Protein AF-A0A370X069-F1 (afdb_monomer)

Secondary structure (DSSP, 8-state):
----------------------PPP---S-SBPPPTT--S----------SSPPPSPPPGGGGGS-SS--S-HHHHHHHHHHHHHHHHTTTTTTTT-GGG-SS--EE--TTTTSSTTPPBTTT-PEEEEEE-TTSS-TT--S-EEEEEEEEEEHHHHHHHHHHTSSTTS--GGGGSTT--SPTT-EEEEEEEEES-GGG-TT-SS--EEEEEEESSTT---EEEEEEEEEEEEEEEE-TTSTTTSEEEEEEEE-TTTTSSS-GGGEEEEEEES---TT----TT--SS-SS----TT--SEEE---TTTS-S---SGGG----TTS-TTS-HHHHHTT-EES--S-SSGGGS-GGGPPPTTSHHHHGGG----TT--SSTTSEE-TT-HHHHHHHHHHHHHHHHTS-B-TTS-BHHHHHHHHHTTT----SSPPPPPP--S-GGGGG--

Mean predicted aligned error: 6.71 Å

Structure (mmCIF, N/CA/C/O backbone):
data_AF-A0A370X069-F1
#
_entry.id   AF-A0A370X069-F1
#
loop_
_atom_site.group_PDB
_atom_site.id
_atom_site.type_symbol
_atom_site.label_atom_id
_atom_site.label_alt_id
_atom_site.label_comp_id
_atom_site.label_asym_id
_atom_site.label_entity_id
_atom_site.label_seq_id
_atom_site.pdbx_PDB_ins_code
_atom_site.Cartn_x
_atom_site.Cartn_y
_atom_site.Cartn_z
_atom_site.occupancy
_atom_site.B_iso_or_equiv
_atom_site.auth_seq_id
_atom_site.auth_comp_id
_atom_site.auth_asym_id
_atom_site.auth_atom_id
_atom_site.pdbx_PDB_model_num
ATOM 1 N N . MET A 1 1 ? 45.801 -78.059 -17.087 1.00 39.78 1 MET A N 1
ATOM 2 C CA . MET A 1 1 ? 46.153 -76.701 -17.558 1.00 39.78 1 MET A CA 1
ATOM 3 C C . MET A 1 1 ? 44.858 -75.967 -17.886 1.00 39.78 1 MET A C 1
ATOM 5 O O . MET A 1 1 ? 43.973 -76.604 -18.434 1.00 39.78 1 MET A O 1
ATOM 9 N N . LEU A 1 2 ? 44.807 -74.670 -17.563 1.00 33.53 2 LEU A N 1
ATOM 10 C CA . LEU A 1 2 ? 43.732 -73.672 -17.736 1.00 33.53 2 LEU A CA 1
ATOM 11 C C . LEU A 1 2 ? 42.670 -73.497 -16.626 1.00 33.53 2 LEU A C 1
ATOM 13 O O . LEU A 1 2 ? 41.870 -74.373 -16.323 1.00 33.53 2 LEU A O 1
ATOM 17 N N . PHE A 1 3 ? 42.693 -72.270 -16.090 1.00 36.28 3 PHE A N 1
ATOM 18 C CA . PHE A 1 3 ? 41.703 -71.565 -15.273 1.00 36.28 3 PHE A CA 1
ATOM 19 C C . PHE A 1 3 ? 40.494 -71.090 -16.107 1.00 36.28 3 PHE A C 1
ATOM 21 O O . PHE A 1 3 ? 40.685 -70.675 -17.247 1.00 36.28 3 PHE A O 1
ATOM 28 N N . ALA A 1 4 ? 39.312 -70.970 -15.486 1.00 33.16 4 ALA A N 1
ATOM 29 C CA . ALA A 1 4 ? 38.284 -69.958 -15.802 1.00 33.16 4 ALA A CA 1
ATOM 30 C C . ALA A 1 4 ? 37.318 -69.832 -14.600 1.00 33.16 4 ALA A C 1
ATOM 32 O O . ALA A 1 4 ? 36.653 -70.794 -14.240 1.00 33.16 4 ALA A O 1
ATOM 33 N N . LYS A 1 5 ? 37.463 -68.793 -13.765 1.00 34.62 5 LYS A N 1
ATOM 34 C CA . LYS A 1 5 ? 36.710 -67.516 -13.755 1.00 34.62 5 LYS A CA 1
ATOM 35 C C . LYS A 1 5 ? 35.216 -67.661 -13.427 1.00 34.62 5 LYS A C 1
ATOM 37 O O . LYS A 1 5 ? 34.416 -68.040 -14.272 1.00 34.62 5 LYS A O 1
ATOM 42 N N . GLY A 1 6 ? 34.872 -67.274 -12.196 1.00 35.91 6 GLY A N 1
ATOM 43 C CA . GLY A 1 6 ? 33.503 -67.028 -11.751 1.00 35.91 6 GLY A CA 1
ATOM 44 C C . GLY A 1 6 ? 32.956 -65.687 -12.245 1.00 35.91 6 GLY A C 1
ATOM 45 O O . GLY A 1 6 ? 33.709 -64.743 -12.487 1.00 35.91 6 GLY A O 1
ATOM 46 N N . GLY A 1 7 ? 31.632 -65.620 -12.360 1.00 32.69 7 GLY A N 1
ATOM 47 C CA . GLY A 1 7 ? 30.868 -64.400 -12.584 1.00 32.69 7 GLY A CA 1
ATOM 48 C C . GLY A 1 7 ? 29.669 -64.376 -11.640 1.00 32.69 7 GLY A C 1
ATOM 49 O O . GLY A 1 7 ? 28.828 -65.269 -11.689 1.00 32.69 7 GLY A O 1
ATOM 50 N N . MET A 1 8 ? 29.621 -63.371 -10.764 1.00 35.47 8 MET A N 1
ATOM 51 C CA . MET A 1 8 ? 28.425 -63.000 -10.007 1.00 35.47 8 MET A CA 1
ATOM 52 C C . MET A 1 8 ? 27.448 -62.295 -10.950 1.00 35.47 8 MET A C 1
ATOM 54 O O . MET A 1 8 ? 27.818 -61.310 -11.587 1.00 35.47 8 MET A O 1
ATOM 58 N N . ALA A 1 9 ? 26.201 -62.757 -11.005 1.00 37.75 9 ALA A N 1
ATOM 59 C CA . ALA A 1 9 ? 25.098 -61.997 -11.580 1.00 37.75 9 ALA A CA 1
ATOM 60 C C . ALA A 1 9 ? 24.417 -61.209 -10.451 1.00 37.75 9 ALA A C 1
ATOM 62 O O . ALA A 1 9 ? 23.775 -61.789 -9.576 1.00 37.75 9 ALA A O 1
ATOM 63 N N . GLY A 1 10 ? 24.622 -59.890 -10.443 1.00 34.44 10 GLY A N 1
ATOM 64 C CA . GLY A 1 10 ? 23.980 -58.958 -9.521 1.00 34.44 10 GLY A CA 1
ATOM 65 C C . GLY A 1 10 ? 22.540 -58.655 -9.935 1.00 34.44 10 GLY A C 1
ATOM 66 O O . GLY A 1 10 ? 22.257 -58.418 -11.108 1.00 34.44 10 GLY A O 1
ATOM 67 N N . ALA A 1 11 ? 21.635 -58.650 -8.957 1.00 37.44 11 ALA A N 1
ATOM 68 C CA . ALA A 1 11 ? 20.264 -58.189 -9.117 1.00 37.44 11 ALA A CA 1
ATOM 69 C C . ALA A 1 11 ? 20.236 -56.654 -9.205 1.00 37.44 11 ALA A C 1
ATOM 71 O O . ALA A 1 11 ? 20.698 -55.961 -8.300 1.00 37.44 11 ALA A O 1
ATOM 72 N N . VAL A 1 12 ? 19.688 -56.124 -10.298 1.00 37.22 12 VAL A N 1
ATOM 73 C CA . VAL A 1 12 ? 19.441 -54.689 -10.476 1.00 37.22 12 VAL A CA 1
ATOM 74 C C . VAL A 1 12 ? 18.137 -54.342 -9.760 1.00 37.22 12 VAL A C 1
ATOM 76 O O . VAL A 1 12 ? 17.051 -54.648 -10.248 1.00 37.22 12 VAL A O 1
ATOM 79 N N . ALA A 1 13 ? 18.239 -53.715 -8.590 1.00 37.75 13 ALA A N 1
ATOM 80 C CA . ALA A 1 13 ? 17.105 -53.073 -7.940 1.00 37.75 13 ALA A CA 1
ATOM 81 C C . ALA A 1 13 ? 16.824 -51.738 -8.646 1.00 37.75 13 ALA A C 1
ATOM 83 O O . ALA A 1 13 ? 17.620 -50.803 -8.573 1.00 37.75 13 ALA A O 1
ATOM 84 N N . ALA A 1 14 ? 15.698 -51.659 -9.354 1.00 33.44 14 ALA A N 1
ATOM 85 C CA . ALA A 1 14 ? 15.188 -50.412 -9.902 1.00 33.44 14 ALA A CA 1
ATOM 86 C C . ALA A 1 14 ? 14.758 -49.489 -8.750 1.00 33.44 14 ALA A C 1
ATOM 88 O O . ALA A 1 14 ? 13.709 -49.686 -8.136 1.00 33.44 14 ALA A O 1
ATOM 89 N N . LEU A 1 15 ? 15.583 -48.484 -8.447 1.00 33.91 15 LEU A N 1
ATOM 90 C CA . LEU A 1 15 ? 15.200 -47.369 -7.588 1.00 33.91 15 LEU A CA 1
ATOM 91 C C . LEU A 1 15 ? 14.190 -46.507 -8.358 1.00 33.91 15 LEU A C 1
ATOM 93 O O . LEU A 1 15 ? 14.557 -45.746 -9.253 1.00 33.91 15 LEU A O 1
ATOM 97 N N . VAL A 1 16 ? 12.909 -46.628 -8.018 1.00 34.09 16 VAL A N 1
ATOM 98 C CA . VAL A 1 16 ? 11.899 -45.640 -8.406 1.00 34.09 16 VAL A CA 1
ATOM 99 C C . VAL A 1 16 ? 12.198 -44.380 -7.599 1.00 34.09 16 VAL A C 1
ATOM 101 O O . VAL A 1 16 ? 11.839 -44.283 -6.427 1.00 34.09 16 VAL A O 1
ATOM 104 N N . MET A 1 17 ? 12.909 -43.426 -8.203 1.00 33.69 17 MET A N 1
ATOM 105 C CA . MET A 1 17 ? 12.989 -42.076 -7.658 1.00 33.69 17 MET A CA 1
ATOM 106 C C . MET A 1 17 ? 11.589 -41.469 -7.722 1.00 33.69 17 MET A C 1
ATOM 108 O O . MET A 1 17 ? 11.120 -41.078 -8.789 1.00 33.69 17 MET A O 1
ATOM 112 N N . MET A 1 18 ? 10.912 -41.411 -6.576 1.00 33.88 18 MET A N 1
ATOM 113 C CA . MET A 1 18 ? 9.782 -40.511 -6.405 1.00 33.88 18 MET A CA 1
ATOM 114 C C . MET A 1 18 ? 10.326 -39.090 -6.537 1.00 33.88 18 MET A C 1
ATOM 116 O O . MET A 1 18 ? 10.968 -38.567 -5.630 1.00 33.88 18 MET A O 1
ATOM 120 N N . SER A 1 19 ? 10.125 -38.494 -7.709 1.00 32.94 19 SER A N 1
ATOM 121 C CA . SER A 1 19 ? 10.303 -37.067 -7.934 1.00 32.94 19 SER A CA 1
ATOM 122 C C . SER A 1 19 ? 9.510 -36.318 -6.868 1.00 32.94 19 SER A C 1
ATOM 124 O O . SER A 1 19 ? 8.283 -36.435 -6.822 1.00 32.94 19 SER A O 1
ATOM 126 N N . ALA A 1 20 ? 10.220 -35.596 -5.997 1.00 34.28 20 ALA A N 1
ATOM 127 C CA . ALA A 1 20 ? 9.621 -34.686 -5.039 1.00 34.28 20 ALA A CA 1
ATOM 128 C C . ALA A 1 20 ? 8.686 -33.751 -5.806 1.00 34.28 20 ALA A C 1
ATOM 130 O O . ALA A 1 20 ? 9.112 -32.996 -6.681 1.00 34.28 20 ALA A O 1
ATOM 131 N N . VAL A 1 21 ? 7.393 -33.872 -5.526 1.00 35.09 21 VAL A N 1
ATOM 132 C CA . VAL A 1 21 ? 6.385 -32.956 -6.038 1.00 35.09 21 VAL A CA 1
ATOM 133 C C . VAL A 1 21 ? 6.785 -31.583 -5.509 1.00 35.09 21 VAL A C 1
ATOM 135 O O . VAL A 1 21 ? 6.882 -31.411 -4.295 1.00 35.09 21 VAL A O 1
ATOM 138 N N . ALA A 1 22 ? 7.094 -30.643 -6.404 1.00 34.59 22 ALA A N 1
ATOM 139 C CA . ALA A 1 22 ? 7.351 -29.259 -6.038 1.00 34.59 22 ALA A CA 1
ATOM 140 C C . ALA A 1 22 ? 6.090 -28.720 -5.350 1.00 34.59 22 ALA A C 1
ATOM 142 O O . ALA A 1 22 ? 5.094 -28.394 -5.998 1.00 34.59 22 ALA A O 1
ATOM 143 N N . ASN A 1 23 ? 6.103 -28.735 -4.021 1.00 41.22 23 ASN A N 1
ATOM 144 C CA . ASN A 1 23 ? 5.134 -28.025 -3.218 1.00 41.22 23 ASN A CA 1
ATOM 145 C C . ASN A 1 23 ? 5.605 -26.571 -3.230 1.00 41.22 23 ASN A C 1
ATOM 147 O O . ASN A 1 23 ? 6.750 -26.311 -2.849 1.00 41.22 23 ASN A O 1
ATOM 151 N N . ALA A 1 24 ? 4.752 -25.637 -3.660 1.00 51.91 24 ALA A N 1
ATOM 152 C CA . ALA A 1 24 ? 4.916 -24.252 -3.234 1.00 51.91 24 ALA A CA 1
ATOM 153 C C . ALA A 1 24 ? 5.085 -24.312 -1.707 1.00 51.91 24 ALA A C 1
ATOM 155 O O . ALA A 1 24 ? 4.307 -24.989 -1.031 1.00 51.91 24 ALA A O 1
ATOM 156 N N . GLY A 1 25 ? 6.197 -23.799 -1.188 1.00 62.03 25 GLY A N 1
ATOM 157 C CA . GLY A 1 25 ? 6.578 -24.059 0.201 1.00 62.03 25 GLY A CA 1
ATOM 158 C C . GLY A 1 25 ? 5.485 -23.618 1.166 1.00 62.03 25 GLY A C 1
ATOM 159 O O . GLY A 1 25 ? 4.789 -22.644 0.914 1.00 62.03 25 GLY A O 1
ATOM 160 N N . THR A 1 26 ? 5.337 -24.331 2.279 1.00 85.75 26 THR A N 1
ATOM 161 C CA . THR A 1 26 ? 4.467 -23.878 3.366 1.00 85.75 26 THR A CA 1
ATOM 162 C C . THR A 1 26 ? 5.175 -22.743 4.102 1.00 85.75 26 THR A C 1
ATOM 164 O O . THR A 1 26 ? 6.219 -22.948 4.724 1.00 85.75 26 THR A O 1
ATOM 167 N N . PHE A 1 27 ? 4.632 -21.536 3.997 1.00 94.38 27 PHE A N 1
ATOM 168 C CA . PHE A 1 27 ? 5.108 -20.328 4.657 1.00 94.38 27 PHE A CA 1
ATOM 169 C C . PHE A 1 27 ? 4.445 -20.168 6.037 1.00 94.38 27 PHE A C 1
ATOM 171 O O . PHE A 1 27 ? 3.267 -20.504 6.189 1.00 94.38 27 PHE A O 1
ATOM 178 N N . PRO A 1 28 ? 5.160 -19.626 7.041 1.00 95.31 28 PRO A N 1
ATOM 179 C CA . PRO A 1 28 ? 4.574 -19.308 8.341 1.00 95.31 28 PRO A CA 1
ATOM 180 C C . PRO A 1 28 ? 3.428 -18.293 8.254 1.00 95.31 28 PRO A C 1
ATOM 182 O O . PRO A 1 28 ? 3.523 -17.301 7.520 1.00 95.31 28 PRO A O 1
ATOM 185 N N . ASP A 1 29 ? 2.391 -18.521 9.066 1.00 96.50 29 ASP A N 1
ATOM 186 C CA . ASP A 1 29 ? 1.183 -17.695 9.108 1.00 96.50 29 ASP A CA 1
ATOM 187 C C . ASP A 1 29 ? 1.471 -16.278 9.632 1.00 96.50 29 ASP A C 1
ATOM 189 O O . ASP A 1 29 ? 1.154 -15.273 8.989 1.00 96.50 29 ASP A O 1
ATOM 193 N N . TYR A 1 30 ? 2.138 -16.196 10.783 1.00 97.31 30 TYR A N 1
ATOM 194 C CA . TYR A 1 30 ? 2.431 -14.956 11.496 1.00 97.31 30 TYR A CA 1
ATOM 195 C C . TYR A 1 30 ? 3.769 -15.037 12.241 1.00 97.31 30 TYR A C 1
ATOM 197 O O . TYR A 1 30 ? 4.293 -16.120 12.497 1.00 97.31 30 TYR A O 1
ATOM 205 N N . GLY A 1 31 ? 4.340 -13.875 12.571 1.00 95.81 31 GLY A N 1
ATOM 206 C CA . GLY A 1 31 ? 5.603 -13.770 13.315 1.00 95.81 31 GLY A CA 1
ATOM 207 C C . GLY A 1 31 ? 5.402 -13.627 14.820 1.00 95.81 31 GLY A C 1
ATOM 208 O O . GLY A 1 31 ? 6.291 -13.956 15.602 1.00 95.81 31 GLY A O 1
ATOM 209 N N . TYR A 1 32 ? 4.221 -13.155 15.228 1.00 96.44 32 TYR A N 1
ATOM 210 C CA . TYR A 1 32 ? 3.931 -12.790 16.611 1.00 96.44 32 TYR A CA 1
ATOM 211 C C . TYR A 1 32 ? 2.693 -13.515 17.129 1.00 96.44 32 TYR A C 1
ATOM 213 O O . TYR A 1 32 ? 1.558 -13.099 16.894 1.00 96.44 32 TYR A O 1
ATOM 221 N N . GLN A 1 33 ? 2.936 -14.601 17.862 1.00 96.62 33 GLN A N 1
ATOM 222 C CA . GLN A 1 33 ? 1.912 -15.355 18.580 1.00 96.62 33 GLN A CA 1
ATOM 223 C C . GLN A 1 33 ? 1.297 -14.476 19.689 1.00 96.62 33 GLN A C 1
ATOM 225 O O . GLN A 1 33 ? 2.050 -13.963 20.521 1.00 96.62 33 GLN A O 1
ATOM 230 N N . PRO A 1 34 ? -0.040 -14.326 19.763 1.00 97.12 34 PRO A N 1
ATOM 231 C CA . PRO A 1 34 ? -0.675 -13.635 20.882 1.00 97.12 34 PRO A CA 1
ATOM 232 C C . PRO A 1 34 ? -0.445 -14.390 22.207 1.00 97.12 34 PRO A C 1
ATOM 234 O O . PRO A 1 34 ? -0.186 -15.599 22.201 1.00 97.12 34 PRO A O 1
ATOM 237 N N . PRO A 1 35 ? -0.549 -13.714 23.368 1.00 97.00 35 PRO A N 1
ATOM 238 C CA . PRO A 1 35 ? -0.327 -14.341 24.669 1.00 97.00 35 PRO A CA 1
ATOM 239 C C . PRO A 1 35 ? -1.286 -15.513 24.903 1.00 97.00 35 PRO A C 1
ATOM 241 O O . PRO A 1 35 ? -2.421 -15.507 24.435 1.00 97.00 35 PRO A O 1
ATOM 244 N N . ALA A 1 36 ? -0.872 -16.491 25.715 1.00 96.62 36 ALA A N 1
ATOM 245 C CA . ALA A 1 36 ? -1.667 -17.693 25.998 1.00 96.62 36 ALA A CA 1
ATOM 246 C C . ALA A 1 36 ? -3.054 -17.410 26.616 1.00 96.62 36 ALA A C 1
ATOM 248 O O . ALA A 1 36 ? -3.917 -18.292 26.624 1.00 96.62 36 ALA A O 1
ATOM 249 N N . SER A 1 37 ? -3.271 -16.205 27.154 1.00 96.00 37 SER A N 1
ATOM 250 C CA . SER A 1 37 ? -4.569 -15.721 27.634 1.00 96.00 37 SER A CA 1
ATOM 251 C C . SER A 1 37 ? -5.576 -15.469 26.506 1.00 96.00 37 SER A C 1
ATOM 253 O O . SER A 1 37 ? -6.777 -15.551 26.753 1.00 96.00 37 SER A O 1
ATOM 255 N N . TYR A 1 38 ? -5.122 -15.210 25.278 1.00 97.62 38 TYR A N 1
ATOM 256 C CA . TYR A 1 38 ? -5.983 -15.091 24.108 1.00 97.62 38 TYR A CA 1
ATOM 257 C C . TYR A 1 38 ? -6.501 -16.470 23.683 1.00 97.62 38 TYR A C 1
ATOM 259 O O . TYR A 1 38 ? -5.728 -17.409 23.494 1.00 97.62 38 TYR A O 1
ATOM 267 N N . LYS A 1 39 ? -7.827 -16.597 23.567 1.00 96.69 39 LYS A N 1
ATOM 268 C CA . LYS A 1 39 ? -8.534 -17.846 23.219 1.00 96.69 39 LYS A CA 1
ATOM 269 C C . LYS A 1 39 ? -9.355 -17.740 21.930 1.00 96.69 39 LYS A C 1
ATOM 271 O O . LYS A 1 39 ? -10.135 -18.642 21.642 1.00 96.69 39 LYS A O 1
ATOM 276 N N . GLY A 1 40 ? -9.235 -16.624 21.210 1.00 95.38 40 GLY A N 1
ATOM 277 C CA . GLY A 1 40 ? -9.937 -16.409 19.949 1.00 95.38 40 GLY A CA 1
ATOM 278 C C . GLY A 1 40 ? -9.253 -17.104 18.766 1.00 95.38 40 GLY A C 1
ATOM 279 O O . GLY A 1 40 ? -8.235 -17.778 18.952 1.00 95.38 40 GLY A O 1
ATOM 280 N N . PRO A 1 41 ? -9.809 -16.952 17.552 1.00 95.12 41 PRO A N 1
ATOM 281 C CA . PRO A 1 41 ? -9.206 -17.489 16.339 1.00 95.12 41 PRO A CA 1
ATOM 282 C C . PRO A 1 41 ? -7.832 -16.865 16.084 1.00 95.12 41 PRO A C 1
ATOM 284 O O . PRO A 1 41 ? -7.575 -15.722 16.473 1.00 95.12 41 PRO A O 1
ATOM 287 N N . LEU A 1 42 ? -6.966 -17.643 15.440 1.00 97.00 42 LEU A N 1
ATOM 288 C CA . LEU A 1 42 ? -5.661 -17.198 14.972 1.00 97.00 42 LEU A CA 1
ATOM 289 C C . LEU A 1 42 ? -5.705 -16.992 13.463 1.00 97.00 42 LEU A C 1
ATOM 291 O O . LEU A 1 42 ? -6.439 -17.682 12.751 1.00 97.00 42 LEU A O 1
ATOM 295 N N . PHE A 1 43 ? -4.887 -16.059 12.997 1.00 97.75 43 PHE A N 1
ATOM 296 C CA . PHE A 1 43 ? -4.684 -15.829 11.581 1.00 97.75 43 PHE A CA 1
ATOM 297 C C . PHE A 1 43 ? -4.065 -17.060 10.916 1.00 97.75 43 PHE A C 1
ATOM 299 O O . PHE A 1 43 ? -3.119 -17.653 11.439 1.00 97.75 43 PHE A O 1
ATOM 306 N N . HIS A 1 44 ? -4.560 -17.375 9.723 1.00 96.38 44 HIS A N 1
ATOM 307 C CA . HIS A 1 44 ? -3.989 -18.377 8.837 1.00 96.38 44 HIS A CA 1
ATOM 308 C C . HIS A 1 44 ? -3.723 -17.754 7.472 1.00 96.38 44 HIS A C 1
ATOM 310 O O . HIS A 1 44 ? -4.566 -17.066 6.886 1.00 96.38 44 HIS A O 1
ATOM 316 N N . LEU A 1 45 ? -2.527 -17.993 6.952 1.00 97.12 45 LEU A N 1
ATOM 317 C CA . LEU A 1 45 ? -2.114 -17.455 5.678 1.00 97.12 45 LEU A CA 1
ATOM 318 C C . LEU A 1 45 ? -2.779 -18.243 4.553 1.00 97.12 45 LEU A C 1
ATOM 320 O O . LEU A 1 45 ? -2.370 -19.356 4.243 1.00 97.12 45 LEU A O 1
ATOM 324 N N . SER A 1 46 ? -3.754 -17.627 3.883 1.00 97.38 46 SER A N 1
ATOM 325 C CA . SER A 1 46 ? -4.234 -18.114 2.583 1.00 97.38 46 SER A CA 1
ATOM 326 C C . SER A 1 46 ? -3.101 -18.108 1.544 1.00 97.38 46 SER A C 1
ATOM 328 O O . SER A 1 46 ? -2.773 -17.064 0.973 1.00 97.38 46 SER A O 1
ATOM 330 N N . GLN A 1 47 ? -2.473 -19.269 1.354 1.00 96.00 47 GLN A N 1
ATOM 331 C CA . GLN A 1 47 ? -1.249 -19.460 0.564 1.00 96.00 47 GLN A CA 1
ATOM 332 C C . GLN A 1 47 ? -1.339 -20.620 -0.439 1.00 96.00 47 GLN A C 1
ATOM 334 O O . GLN A 1 47 ? -0.346 -20.961 -1.078 1.00 96.00 47 GLN A O 1
ATOM 339 N N . ASP A 1 48 ? -2.526 -21.208 -0.608 1.00 95.31 48 ASP A N 1
ATOM 340 C CA . ASP A 1 48 ? -2.793 -22.272 -1.584 1.00 95.31 48 ASP A CA 1
ATOM 341 C C . ASP A 1 48 ? -2.929 -21.700 -3.007 1.00 95.31 48 ASP A C 1
ATOM 343 O O . ASP A 1 48 ? -3.974 -21.811 -3.653 1.00 95.31 48 ASP A O 1
ATOM 347 N N . TYR A 1 49 ? -1.879 -21.025 -3.481 1.00 97.44 49 TYR A N 1
ATOM 348 C CA . TYR A 1 49 ? -1.890 -20.292 -4.745 1.00 97.44 49 TYR A CA 1
ATOM 349 C C . TYR A 1 49 ? -2.308 -21.185 -5.929 1.00 97.44 49 TYR A C 1
ATOM 351 O O . TYR A 1 49 ? -1.882 -22.347 -6.010 1.00 97.44 49 TYR A O 1
ATOM 359 N N . PRO A 1 50 ? -3.100 -20.664 -6.889 1.00 97.06 50 PRO A N 1
ATOM 360 C CA . PRO A 1 50 ? -3.478 -21.416 -8.079 1.00 97.06 50 PRO A CA 1
ATOM 361 C C . PRO A 1 50 ? -2.254 -21.936 -8.843 1.00 97.06 50 PRO A C 1
ATOM 363 O O . PRO A 1 50 ? -1.276 -21.220 -9.033 1.00 97.06 50 PRO A O 1
ATOM 366 N N . LYS A 1 51 ? -2.321 -23.185 -9.322 1.00 95.62 51 LYS A N 1
ATOM 367 C CA . LYS A 1 51 ? -1.243 -23.828 -10.110 1.00 95.62 51 LYS A CA 1
ATOM 368 C C . LYS A 1 51 ? -1.333 -23.556 -11.613 1.00 95.62 51 LYS A C 1
ATOM 370 O O . LYS A 1 51 ? -0.430 -23.908 -12.364 1.00 95.62 51 LYS A O 1
ATOM 375 N N . ALA A 1 52 ? -2.448 -22.986 -12.050 1.00 96.69 52 ALA A N 1
ATOM 376 C CA . ALA A 1 52 ? -2.689 -22.551 -13.413 1.00 96.69 52 ALA A CA 1
ATOM 377 C C . ALA A 1 52 ? -3.337 -21.170 -13.356 1.00 96.69 52 ALA A C 1
ATOM 379 O O . ALA A 1 52 ? -4.119 -20.903 -12.440 1.00 96.69 52 ALA A O 1
ATOM 380 N N . LEU A 1 53 ? -3.020 -20.319 -14.332 1.00 96.94 53 LEU A N 1
ATOM 381 C CA . LEU A 1 53 ? -3.619 -18.996 -14.438 1.00 96.94 53 LEU A CA 1
ATOM 382 C C . LEU A 1 53 ? -5.144 -19.157 -14.547 1.00 96.94 53 LEU A C 1
ATOM 384 O O . LEU A 1 53 ? -5.589 -19.831 -15.488 1.00 96.94 53 LEU A O 1
ATOM 388 N N . PRO A 1 54 ? -5.939 -18.575 -13.627 1.00 95.94 54 PRO A N 1
ATOM 389 C CA . PRO A 1 54 ? -7.390 -18.663 -13.690 1.00 95.94 54 PRO A CA 1
ATOM 390 C C . PRO A 1 54 ? -7.918 -18.249 -15.064 1.00 95.94 54 PRO A C 1
ATOM 392 O O . PRO A 1 54 ? -7.534 -17.219 -15.616 1.00 95.94 54 PRO A O 1
ATOM 395 N N . GLN A 1 55 ? -8.775 -19.098 -15.631 1.00 91.00 55 GLN A N 1
ATOM 396 C CA . GLN A 1 55 ? -9.437 -18.855 -16.908 1.00 91.00 55 GLN A CA 1
ATOM 397 C C . GLN A 1 55 ? -10.871 -18.419 -16.617 1.00 91.00 55 GLN A C 1
ATOM 399 O O . GLN A 1 55 ? -11.619 -19.139 -15.960 1.00 91.00 55 GLN A O 1
ATOM 404 N N . GLY A 1 56 ? -11.262 -17.242 -17.089 1.00 90.44 56 GLY A N 1
ATOM 405 C CA . GLY A 1 56 ? -12.585 -16.692 -16.827 1.00 90.44 56 GLY A CA 1
ATOM 406 C C . GLY A 1 56 ? -12.717 -15.255 -17.322 1.00 90.44 56 GLY A C 1
ATOM 407 O O . GLY A 1 56 ? -11.727 -14.664 -17.763 1.00 90.44 56 GLY A O 1
ATOM 408 N N . PRO A 1 57 ? -13.935 -14.690 -17.291 1.00 94.19 57 PRO A N 1
ATOM 409 C CA . PRO A 1 57 ? -14.114 -13.271 -17.556 1.00 94.19 57 PRO A CA 1
ATOM 410 C C . PRO A 1 57 ? -13.384 -12.443 -16.491 1.00 94.19 57 PRO A C 1
ATOM 412 O O . PRO A 1 57 ? -13.242 -12.864 -15.341 1.00 94.19 57 PRO A O 1
ATOM 415 N N . LEU A 1 58 ? -12.958 -11.239 -16.873 1.00 96.75 58 LEU A N 1
ATOM 416 C CA . LEU A 1 58 ? -12.485 -10.245 -15.913 1.00 96.75 58 LEU A CA 1
ATOM 417 C C . LEU A 1 58 ? -13.614 -9.895 -14.924 1.00 96.75 58 LEU A C 1
ATOM 419 O O . LEU A 1 58 ? -14.793 -10.069 -15.255 1.00 96.75 58 LEU A O 1
ATOM 423 N N . PRO A 1 59 ? -13.286 -9.383 -13.724 1.00 97.19 59 PRO A N 1
ATOM 424 C CA . PRO A 1 59 ? -14.298 -8.907 -12.789 1.00 97.19 59 PRO A CA 1
ATOM 425 C C . PRO A 1 59 ? -15.278 -7.936 -13.460 1.00 97.19 59 PRO A C 1
ATOM 427 O O . PRO A 1 59 ? -14.857 -7.032 -14.174 1.00 97.19 59 PRO A O 1
ATOM 430 N N . ALA A 1 60 ? -16.580 -8.078 -13.196 1.00 97.50 60 ALA A N 1
ATOM 431 C CA . ALA A 1 60 ? -17.626 -7.320 -13.898 1.00 97.50 60 ALA A CA 1
ATOM 432 C C . ALA A 1 60 ? -17.462 -5.788 -13.819 1.00 97.50 60 ALA A C 1
ATOM 434 O O . ALA A 1 60 ? -17.904 -5.065 -14.706 1.00 97.50 60 ALA A O 1
ATOM 435 N N . PHE A 1 61 ? -16.796 -5.269 -12.780 1.00 98.38 61 PHE A N 1
ATOM 436 C CA . PHE A 1 61 ? -16.520 -3.835 -12.665 1.00 98.38 61 PHE A CA 1
ATOM 437 C C . PHE A 1 61 ? -15.562 -3.307 -13.750 1.00 98.38 61 PHE A C 1
ATOM 439 O O . PHE A 1 61 ? -15.506 -2.099 -13.961 1.00 98.38 61 PHE A O 1
ATOM 446 N N . PHE A 1 62 ? -14.837 -4.172 -14.473 1.00 98.50 62 PHE A N 1
ATOM 447 C CA . PHE A 1 62 ? -14.004 -3.768 -15.612 1.00 98.50 62 PHE A CA 1
ATOM 448 C C . PHE A 1 62 ? -14.825 -3.101 -16.726 1.00 98.50 62 PHE A C 1
ATOM 450 O O . PHE A 1 62 ? -14.283 -2.253 -17.441 1.00 98.50 62 PHE A O 1
ATOM 457 N N . ASP A 1 63 ? -16.115 -3.426 -16.849 1.00 98.06 63 ASP A N 1
ATOM 458 C CA . ASP A 1 63 ? -17.032 -2.798 -17.810 1.00 98.06 63 ASP A CA 1
ATOM 459 C C . ASP A 1 63 ? -17.448 -1.378 -17.392 1.00 98.06 63 ASP A C 1
ATOM 461 O O . ASP A 1 63 ? -17.967 -0.614 -18.202 1.00 98.06 63 ASP A O 1
ATOM 465 N N . LEU A 1 64 ? -17.193 -1.001 -16.133 1.00 98.44 64 LEU A N 1
ATOM 466 C CA . LEU A 1 64 ? -17.461 0.334 -15.592 1.00 98.44 64 LEU A CA 1
ATOM 467 C C . LEU A 1 64 ? -16.263 1.279 -15.731 1.00 98.44 64 LEU A C 1
ATOM 469 O O . LEU A 1 64 ? -16.333 2.417 -15.266 1.00 98.44 64 LEU A O 1
ATOM 473 N N . LEU A 1 65 ? -15.161 0.824 -16.342 1.00 98.12 65 LEU A N 1
ATOM 474 C CA . LEU A 1 65 ? -14.018 1.686 -16.616 1.00 98.12 65 LEU A CA 1
ATOM 475 C C . LEU A 1 65 ? -14.466 2.864 -17.504 1.00 98.12 65 LEU A C 1
ATOM 477 O O . LEU A 1 65 ? -15.067 2.631 -18.558 1.00 98.12 65 LEU A O 1
ATOM 481 N N . PRO A 1 66 ? -14.165 4.123 -17.138 1.00 97.06 66 PRO A N 1
ATOM 482 C CA . PRO A 1 66 ? -14.561 5.266 -17.949 1.00 97.06 66 PRO A CA 1
ATOM 483 C C . PRO A 1 66 ? -13.957 5.206 -19.352 1.00 97.06 66 PRO A C 1
ATOM 485 O O . PRO A 1 66 ? -12.751 5.052 -19.515 1.00 97.06 66 PRO A O 1
ATOM 488 N N . ALA A 1 67 ? -14.786 5.416 -20.378 1.00 93.88 67 ALA A N 1
ATOM 489 C CA . ALA A 1 67 ? -14.334 5.407 -21.773 1.00 93.88 67 ALA A CA 1
ATOM 490 C C . ALA A 1 67 ? -13.276 6.486 -22.079 1.00 93.88 67 ALA A C 1
ATOM 492 O O . ALA A 1 67 ? -12.463 6.327 -22.988 1.00 93.88 67 ALA A O 1
ATOM 493 N N . LYS A 1 68 ? -13.295 7.594 -21.329 1.00 93.56 68 LYS A N 1
ATOM 494 C CA . LYS A 1 68 ? -12.273 8.639 -21.363 1.00 93.56 68 LYS A CA 1
ATOM 495 C C . LYS A 1 68 ? -11.756 8.861 -19.951 1.00 93.56 68 LYS A C 1
ATOM 497 O O . LYS A 1 68 ? -12.522 9.243 -19.071 1.00 93.56 68 LYS A O 1
ATOM 502 N N . HIS A 1 69 ? -10.452 8.702 -19.765 1.00 94.81 69 HIS A N 1
ATOM 503 C CA . HIS A 1 69 ? -9.805 9.056 -18.510 1.00 94.81 69 HIS A CA 1
ATOM 504 C C . HIS A 1 69 ? -9.798 10.581 -18.350 1.00 94.81 69 HIS A C 1
ATOM 506 O O . HIS A 1 69 ? -9.374 11.320 -19.244 1.00 94.81 69 HIS A O 1
ATOM 512 N N . SER A 1 70 ? -10.322 11.057 -17.227 1.00 96.31 70 SER A N 1
ATOM 513 C CA . SER A 1 70 ? -10.295 12.463 -16.835 1.00 96.31 70 SER A CA 1
ATOM 514 C C . SER A 1 70 ? -10.283 12.575 -15.315 1.00 96.31 70 SER A C 1
ATOM 516 O O . SER A 1 70 ? -10.690 11.638 -14.628 1.00 96.31 70 SER A O 1
ATOM 518 N N . ASN A 1 71 ? -9.878 13.726 -14.785 1.00 97.50 71 ASN A N 1
ATOM 519 C CA . ASN A 1 71 ? -9.908 13.999 -13.348 1.00 97.50 71 ASN A CA 1
ATOM 520 C C . ASN A 1 71 ? -11.316 14.310 -12.799 1.00 97.50 71 ASN A C 1
ATOM 522 O O . ASN A 1 71 ? -11.458 14.704 -11.642 1.00 97.50 71 ASN A O 1
ATOM 526 N N . ASN A 1 72 ? -12.373 14.115 -13.597 1.00 97.81 72 ASN A N 1
ATOM 527 C CA . ASN A 1 72 ? -13.746 14.199 -13.118 1.00 97.81 72 ASN A CA 1
ATOM 528 C C . ASN A 1 72 ? -14.113 12.933 -12.334 1.00 97.81 72 ASN A C 1
ATOM 530 O O . ASN A 1 72 ? -14.417 11.891 -12.918 1.00 97.81 72 ASN A O 1
ATOM 534 N N . PHE A 1 73 ? -14.131 13.049 -11.009 1.00 98.44 73 PHE A N 1
ATOM 535 C CA . PHE A 1 73 ? -14.399 11.930 -10.113 1.00 98.44 73 PHE A CA 1
ATOM 536 C C . PHE A 1 73 ? -15.737 11.226 -10.356 1.00 98.44 73 PHE A C 1
ATOM 538 O O . PHE A 1 73 ? -15.814 10.006 -10.245 1.00 98.44 73 PHE A O 1
ATOM 545 N N . GLU A 1 74 ? -16.778 11.949 -10.766 1.00 97.88 74 GLU A N 1
ATOM 546 C CA . GLU A 1 74 ? -18.100 11.349 -10.975 1.00 97.88 74 GLU A CA 1
ATOM 547 C C . GLU A 1 74 ? -18.122 10.340 -12.132 1.00 97.88 74 GLU A C 1
ATOM 549 O O . GLU A 1 74 ? -18.950 9.434 -12.145 1.00 97.88 74 GLU A O 1
ATOM 554 N N . GLN A 1 75 ? -17.177 10.434 -13.074 1.00 98.19 75 GLN A N 1
ATOM 555 C CA . GLN A 1 75 ? -17.006 9.406 -14.106 1.00 98.19 75 GLN A CA 1
ATOM 556 C C . GLN A 1 75 ? -16.428 8.110 -13.525 1.00 98.19 75 GLN A C 1
ATOM 558 O O . GLN A 1 75 ? -16.761 7.031 -14.000 1.00 98.19 75 GLN A O 1
ATOM 563 N N . TRP A 1 76 ? -15.601 8.208 -12.481 1.00 98.56 76 TRP A N 1
ATOM 564 C CA . TRP A 1 76 ? -14.932 7.082 -11.823 1.00 98.56 76 TRP A CA 1
ATOM 565 C C . TRP A 1 76 ? -15.717 6.495 -10.650 1.00 98.56 76 TRP A C 1
ATOM 567 O O . TRP A 1 76 ? -15.477 5.346 -10.279 1.00 98.56 76 TRP A O 1
ATOM 577 N N . ARG A 1 77 ? -16.657 7.246 -10.067 1.00 98.50 77 ARG A N 1
ATOM 578 C CA . ARG A 1 77 ? -17.444 6.811 -8.905 1.00 98.50 77 ARG A CA 1
ATOM 579 C C . ARG A 1 77 ? -18.089 5.428 -9.098 1.00 98.50 77 ARG A C 1
ATOM 581 O O . ARG A 1 77 ? -17.902 4.595 -8.211 1.00 98.50 77 ARG A O 1
ATOM 588 N N . PRO A 1 78 ? -18.770 5.111 -10.222 1.00 98.69 78 PRO A N 1
ATOM 589 C CA . PRO A 1 78 ? -19.349 3.778 -10.418 1.00 98.69 78 PRO A CA 1
ATOM 590 C C . PRO A 1 78 ? -18.304 2.657 -10.396 1.00 98.69 78 PRO A C 1
ATOM 592 O O . PRO A 1 78 ? -18.543 1.606 -9.805 1.00 98.69 78 PRO A O 1
ATOM 595 N N . TYR A 1 79 ? -17.134 2.896 -10.998 1.00 98.75 79 TYR A N 1
ATOM 596 C CA . TYR A 1 79 ? -16.019 1.952 -10.990 1.00 98.75 79 TYR A CA 1
ATOM 597 C C . TYR A 1 79 ? -15.500 1.722 -9.566 1.00 98.75 79 TYR A C 1
ATOM 599 O O . TYR A 1 79 ? -15.422 0.579 -9.123 1.00 98.75 79 TYR A O 1
ATOM 607 N N . MET A 1 80 ? -15.210 2.792 -8.814 1.00 98.56 80 MET A N 1
ATOM 608 C CA . MET A 1 80 ? -14.727 2.673 -7.432 1.00 98.56 80 MET A CA 1
ATOM 609 C C . MET A 1 80 ? -15.712 1.947 -6.524 1.00 98.56 80 MET A C 1
ATOM 611 O O . MET A 1 80 ? -15.314 1.039 -5.802 1.00 98.56 80 MET A O 1
ATOM 615 N N . GLU A 1 81 ? -16.993 2.309 -6.558 1.00 98.62 81 GLU A N 1
ATOM 616 C CA . GLU A 1 81 ? -18.006 1.655 -5.723 1.00 98.62 81 GLU A CA 1
ATOM 617 C C . GLU A 1 81 ? -18.126 0.158 -6.049 1.00 98.62 81 GLU A C 1
ATOM 619 O O . GLU A 1 81 ? -18.266 -0.674 -5.150 1.00 98.62 81 GLU A O 1
ATOM 624 N N . ALA A 1 82 ? -17.987 -0.215 -7.324 1.00 98.88 82 ALA A N 1
ATOM 625 C CA . ALA A 1 82 ? -17.984 -1.612 -7.734 1.00 98.88 82 ALA A CA 1
ATOM 626 C C . ALA A 1 82 ? -16.707 -2.361 -7.308 1.00 98.88 82 ALA A C 1
ATOM 628 O O . ALA A 1 82 ? -16.801 -3.521 -6.903 1.00 98.88 82 ALA A O 1
ATOM 629 N N . VAL A 1 83 ? -15.536 -1.711 -7.318 1.00 98.88 83 VAL A N 1
ATOM 630 C CA . VAL A 1 83 ? -14.298 -2.279 -6.752 1.00 98.88 83 VAL A CA 1
ATOM 631 C C . VAL A 1 83 ? -14.417 -2.446 -5.235 1.00 98.88 83 VAL A C 1
ATOM 633 O O . VAL A 1 83 ? -14.068 -3.506 -4.720 1.00 98.88 83 VAL A O 1
ATOM 636 N N . LYS A 1 84 ? -14.979 -1.464 -4.513 1.00 98.81 84 LYS A N 1
ATOM 637 C CA . LYS A 1 84 ? -15.264 -1.585 -3.072 1.00 98.81 84 LYS A CA 1
ATOM 638 C C . LYS A 1 84 ? -16.127 -2.809 -2.805 1.00 98.81 84 LYS A C 1
ATOM 640 O O . LYS A 1 84 ? -15.759 -3.656 -1.997 1.00 98.81 84 LYS A O 1
ATOM 645 N N . LYS A 1 85 ? -17.240 -2.944 -3.533 1.00 98.62 85 LYS A N 1
ATOM 646 C CA . LYS A 1 85 ? -18.120 -4.111 -3.426 1.00 98.62 85 LYS A CA 1
ATOM 647 C C . LYS A 1 85 ? -17.367 -5.414 -3.705 1.00 98.62 85 LYS A C 1
ATOM 649 O O . LYS A 1 85 ? -17.520 -6.367 -2.950 1.00 98.62 85 LYS A O 1
ATOM 654 N N . TYR A 1 86 ? -16.529 -5.448 -4.742 1.00 98.69 86 TYR A N 1
ATOM 655 C CA . TYR A 1 86 ? -15.700 -6.611 -5.060 1.00 98.69 86 TYR A CA 1
ATOM 656 C C . TYR A 1 86 ? -14.732 -6.971 -3.919 1.00 98.69 86 TYR A C 1
ATOM 658 O O . TYR A 1 86 ? -14.586 -8.146 -3.593 1.00 98.69 86 TYR A O 1
ATOM 666 N N . CYS A 1 87 ? -14.102 -5.987 -3.276 1.00 98.62 87 CYS A N 1
ATOM 667 C CA . CYS A 1 87 ? -13.215 -6.221 -2.136 1.00 98.62 87 CYS A CA 1
ATOM 668 C C . CYS A 1 87 ? -13.955 -6.731 -0.890 1.00 98.62 87 CYS A C 1
ATOM 670 O O . CYS A 1 87 ? -13.420 -7.567 -0.165 1.00 98.62 87 CYS A O 1
ATOM 672 N N . LEU A 1 88 ? -15.167 -6.233 -0.627 1.00 98.50 88 LEU A N 1
ATOM 673 C CA . LEU A 1 88 ? -15.905 -6.521 0.608 1.00 98.50 88 LEU A CA 1
ATOM 674 C C . LEU A 1 88 ? -16.752 -7.797 0.545 1.00 98.50 88 LEU A C 1
ATOM 676 O O . LEU A 1 88 ? -16.941 -8.451 1.567 1.00 98.50 88 LEU A O 1
ATOM 680 N N . GLU A 1 89 ? -17.261 -8.160 -0.631 1.00 98.00 89 GLU A N 1
ATOM 681 C CA . GLU A 1 89 ? -18.210 -9.264 -0.786 1.00 98.00 89 GLU A CA 1
ATOM 682 C C . GLU A 1 89 ? -17.612 -10.612 -0.339 1.00 98.00 89 GLU A C 1
ATOM 684 O O . GLU A 1 89 ? -16.605 -11.097 -0.870 1.00 98.00 89 GLU A O 1
ATOM 689 N N . GLY A 1 90 ? -18.246 -11.205 0.676 1.00 97.56 90 GLY A N 1
ATOM 690 C CA . GLY A 1 90 ? -17.828 -12.440 1.332 1.00 97.56 90 GLY A CA 1
ATOM 691 C C . GLY A 1 90 ? -16.729 -12.259 2.385 1.00 97.56 90 GLY A C 1
ATOM 692 O O . GLY A 1 90 ? -16.558 -13.157 3.204 1.00 97.56 90 GLY A O 1
ATOM 693 N N . ASN A 1 91 ? -15.993 -11.137 2.375 1.00 97.44 91 ASN A N 1
ATOM 694 C CA . ASN A 1 91 ? -14.934 -10.836 3.347 1.00 97.44 91 ASN A CA 1
ATOM 695 C C . ASN A 1 91 ? -15.484 -10.156 4.606 1.00 97.44 91 ASN A C 1
ATOM 697 O O . ASN A 1 91 ? -14.957 -10.340 5.695 1.00 97.44 91 ASN A O 1
ATOM 701 N N . VAL A 1 92 ? -16.543 -9.353 4.498 1.00 95.81 92 VAL A N 1
ATOM 702 C CA . VAL A 1 92 ? -17.120 -8.696 5.683 1.00 95.81 92 VAL A CA 1
ATOM 703 C C . VAL A 1 92 ? -17.866 -9.709 6.551 1.00 95.81 92 VAL A C 1
ATOM 705 O O . VAL A 1 92 ? -17.734 -9.699 7.772 1.00 95.81 92 VAL A O 1
ATOM 708 N N . GLU A 1 93 ? -18.619 -10.615 5.930 1.00 94.00 93 GLU A N 1
ATOM 709 C CA . GLU A 1 93 ? -19.455 -11.601 6.619 1.00 94.00 93 GLU A CA 1
ATOM 710 C C . GLU A 1 93 ? -18.645 -12.690 7.336 1.00 94.00 93 GLU A C 1
ATOM 712 O O . GLU A 1 93 ? -19.165 -13.336 8.247 1.00 94.00 93 GLU A O 1
ATOM 717 N N . ASN A 1 94 ? -17.386 -12.899 6.937 1.00 93.38 94 ASN A N 1
ATOM 718 C CA . ASN A 1 94 ? -16.482 -13.889 7.523 1.00 93.38 94 ASN A CA 1
ATOM 719 C C . ASN A 1 94 ? -15.362 -13.274 8.386 1.00 93.38 94 ASN A C 1
ATOM 721 O O . ASN A 1 94 ? -14.383 -13.961 8.672 1.00 93.38 94 ASN A O 1
ATOM 725 N N . ASP A 1 95 ? -15.503 -12.003 8.783 1.00 92.69 95 ASP A N 1
ATOM 726 C CA . ASP A 1 95 ? -14.515 -11.246 9.572 1.00 92.69 95 ASP A CA 1
ATOM 727 C C . ASP A 1 95 ? -13.113 -11.208 8.934 1.00 92.69 95 ASP A C 1
ATOM 729 O O . ASP A 1 95 ? -12.087 -11.293 9.605 1.00 92.69 95 ASP A O 1
ATOM 733 N N . TRP A 1 96 ? -13.075 -11.106 7.602 1.00 95.25 96 TRP A N 1
ATOM 734 C CA . TRP A 1 96 ? -11.863 -11.092 6.781 1.00 95.25 96 TRP A CA 1
ATOM 735 C C . TRP A 1 96 ? -10.974 -12.337 6.934 1.00 95.25 96 TRP A C 1
ATOM 737 O O . TRP A 1 96 ? -9.794 -12.314 6.579 1.00 95.25 96 TRP A O 1
ATOM 747 N N . ASP A 1 97 ? -11.535 -13.470 7.365 1.00 95.19 97 ASP A N 1
ATOM 748 C CA . ASP A 1 97 ? -10.882 -14.778 7.269 1.00 95.19 97 ASP A CA 1
ATOM 749 C C . ASP A 1 97 ? -10.954 -15.285 5.819 1.00 95.19 97 ASP A C 1
ATOM 751 O O . ASP A 1 97 ? -11.768 -16.134 5.447 1.00 95.19 97 ASP A O 1
ATOM 755 N N . VAL A 1 98 ? -10.139 -14.689 4.947 1.00 95.31 98 VAL A N 1
ATOM 756 C CA . VAL A 1 98 ? -10.365 -14.712 3.493 1.00 95.31 98 VAL A CA 1
ATOM 757 C C . VAL A 1 98 ? -10.244 -16.093 2.841 1.00 95.31 98 VAL A C 1
ATOM 759 O O . VAL A 1 98 ? -10.805 -16.319 1.770 1.00 95.31 98 VAL A O 1
ATOM 762 N N . GLN A 1 99 ? -9.588 -17.050 3.499 1.00 92.56 99 GLN A N 1
ATOM 763 C CA . GLN A 1 99 ? -9.564 -18.457 3.070 1.00 92.56 99 GLN A CA 1
ATOM 764 C C . GLN A 1 99 ? -10.946 -19.133 3.187 1.00 92.56 99 GLN A C 1
ATOM 766 O O . GLN A 1 99 ? -11.199 -20.147 2.542 1.00 92.56 99 GLN A O 1
ATOM 771 N N . LYS A 1 100 ? -11.847 -18.570 4.005 1.00 94.62 100 LYS A N 1
ATOM 772 C CA . LYS A 1 100 ? -13.233 -19.017 4.198 1.00 94.62 100 LYS A CA 1
ATOM 773 C C . LYS A 1 100 ? -14.236 -18.152 3.431 1.00 94.62 100 LYS A C 1
ATOM 775 O O . LYS A 1 100 ? -15.431 -18.233 3.709 1.00 94.62 100 LYS A O 1
ATOM 780 N N . ASN A 1 101 ? -13.788 -17.279 2.525 1.00 97.06 101 ASN A N 1
ATOM 781 C CA . ASN A 1 101 ? -14.700 -16.450 1.736 1.00 97.06 101 ASN A CA 1
ATOM 782 C C . ASN A 1 101 ? -15.576 -17.362 0.845 1.00 97.06 101 ASN A C 1
ATOM 784 O O . ASN A 1 101 ? -15.035 -18.155 0.071 1.00 97.06 101 ASN A O 1
ATOM 788 N N . PRO A 1 102 ? -16.919 -17.287 0.948 1.00 94.88 102 PRO A N 1
ATOM 789 C CA . PRO A 1 102 ? -17.817 -18.204 0.244 1.00 94.88 102 PRO A CA 1
ATOM 790 C C . PRO A 1 102 ? -18.067 -17.817 -1.222 1.00 94.88 102 PRO A C 1
ATOM 792 O O . PRO A 1 102 ? -18.705 -18.574 -1.949 1.00 94.88 102 PRO A O 1
ATOM 795 N N . ILE A 1 103 ? -17.618 -16.632 -1.645 1.00 96.50 103 ILE A N 1
ATOM 796 C CA . ILE A 1 103 ? -17.879 -16.063 -2.970 1.00 96.50 103 ILE A CA 1
ATOM 797 C C . ILE A 1 103 ? -16.667 -16.212 -3.887 1.00 96.50 103 ILE A C 1
ATOM 799 O O . ILE A 1 103 ? -16.822 -16.553 -5.060 1.00 96.50 103 ILE A O 1
ATOM 803 N N . ARG A 1 104 ? -15.462 -15.929 -3.380 1.00 94.62 104 ARG A N 1
ATOM 804 C CA . ARG A 1 104 ? -14.223 -15.985 -4.165 1.00 94.62 104 ARG A CA 1
ATOM 805 C C . ARG A 1 104 ? -13.012 -16.300 -3.303 1.00 94.62 104 ARG A C 1
ATOM 807 O O . ARG A 1 104 ? -12.958 -15.932 -2.134 1.00 94.62 104 ARG A O 1
ATOM 814 N N . HIS A 1 105 ? -12.012 -16.916 -3.919 1.00 94.88 105 HIS A N 1
ATOM 815 C CA . HIS A 1 105 ? -10.735 -17.165 -3.267 1.00 94.88 105 HIS A CA 1
ATOM 816 C C . HIS A 1 105 ? -9.867 -15.906 -3.250 1.00 94.88 105 HIS A C 1
ATOM 818 O O . HIS A 1 105 ? -9.748 -15.188 -4.245 1.00 94.88 105 HIS A O 1
ATOM 824 N N . TRP A 1 106 ? -9.234 -15.683 -2.105 1.00 98.31 106 TRP A N 1
ATOM 825 C CA . TRP A 1 106 ? -8.307 -14.592 -1.846 1.00 98.31 106 TRP A CA 1
ATOM 826 C C . TRP A 1 106 ? -7.027 -15.150 -1.243 1.00 98.31 106 TRP A C 1
ATOM 828 O O . TRP A 1 106 ? -7.064 -16.129 -0.498 1.00 98.31 106 TRP A O 1
ATOM 838 N N . TYR A 1 107 ? -5.908 -14.500 -1.531 1.00 98.56 107 TYR A N 1
ATOM 839 C CA . TYR A 1 107 ? -4.572 -14.962 -1.174 1.00 98.56 107 TYR A CA 1
ATOM 840 C C . TYR A 1 107 ? -3.773 -13.847 -0.518 1.00 98.56 107 TYR A C 1
ATOM 842 O O . TYR A 1 107 ? -3.952 -12.670 -0.826 1.00 98.56 107 TYR A O 1
ATOM 850 N N . HIS A 1 108 ? -2.856 -14.215 0.365 1.00 98.50 108 HIS A N 1
ATOM 851 C CA . HIS A 1 108 ? -1.953 -13.278 1.020 1.00 98.50 108 HIS A CA 1
ATOM 852 C C . HIS A 1 108 ? -0.554 -13.380 0.422 1.00 98.50 108 HIS A C 1
ATOM 854 O O . HIS A 1 108 ? -0.139 -14.452 0.010 1.00 98.50 108 HIS A O 1
ATOM 860 N N . ALA A 1 109 ? 0.227 -12.301 0.462 1.00 97.88 109 ALA A N 1
ATOM 861 C CA . ALA A 1 109 ? 1.653 -12.378 0.140 1.00 97.88 109 ALA A CA 1
ATOM 862 C C . ALA A 1 109 ? 2.416 -13.229 1.185 1.00 97.88 109 ALA A C 1
ATOM 864 O O . ALA A 1 109 ? 2.161 -13.082 2.388 1.00 97.88 109 ALA A O 1
ATOM 865 N N . PRO A 1 110 ? 3.391 -14.071 0.813 1.00 97.00 110 PRO A N 1
ATOM 866 C CA . PRO A 1 110 ? 4.179 -14.816 1.788 1.00 97.00 110 PRO A CA 1
ATOM 867 C C . PRO A 1 110 ? 5.253 -13.921 2.435 1.00 97.00 110 PRO A C 1
ATOM 869 O O . PRO A 1 110 ? 5.428 -12.754 2.074 1.00 97.00 110 PRO A O 1
ATOM 872 N N . TRP A 1 111 ? 5.965 -14.459 3.431 1.00 96.69 111 TRP A N 1
ATOM 873 C CA . TRP A 1 111 ? 7.129 -13.815 4.070 1.00 96.69 111 TRP A CA 1
ATOM 874 C C . TRP A 1 111 ? 6.900 -12.462 4.763 1.00 96.69 111 TRP A C 1
ATOM 876 O O . TRP A 1 111 ? 7.856 -11.833 5.208 1.00 96.69 111 TRP A O 1
ATOM 886 N N . GLN A 1 112 ? 5.651 -12.037 4.969 1.00 96.88 112 GLN A N 1
ATOM 887 C CA . GLN A 1 112 ? 5.363 -10.845 5.783 1.00 96.88 112 GLN A CA 1
ATOM 888 C C . GLN A 1 112 ? 5.356 -11.136 7.297 1.00 96.88 112 GLN A C 1
ATOM 890 O O . GLN A 1 112 ? 5.078 -10.248 8.092 1.00 96.88 112 GLN A O 1
ATOM 895 N N . HIS A 1 113 ? 5.611 -12.377 7.722 1.00 95.69 113 HIS A N 1
ATOM 896 C CA . HIS A 1 113 ? 5.728 -12.744 9.139 1.00 95.69 113 HIS A CA 1
ATOM 897 C C . HIS A 1 113 ? 7.088 -12.353 9.737 1.00 95.69 113 HIS A C 1
ATOM 899 O O . HIS A 1 113 ? 7.214 -12.243 10.950 1.00 95.69 113 HIS A O 1
ATOM 905 N N . TYR A 1 114 ? 8.112 -12.202 8.897 1.00 93.19 114 TYR A N 1
ATOM 906 C CA . TYR A 1 114 ? 9.493 -12.086 9.341 1.00 93.19 114 TYR A CA 1
ATOM 907 C C . TYR A 1 114 ? 9.853 -10.653 9.754 1.00 93.19 114 TYR A C 1
ATOM 909 O O . TYR A 1 114 ? 9.427 -9.681 9.130 1.00 93.19 114 TYR A O 1
ATOM 917 N N . GLY A 1 115 ? 10.697 -10.550 10.782 1.00 88.56 115 GLY A N 1
ATOM 918 C CA . GLY A 1 115 ? 11.265 -9.299 11.273 1.00 88.56 115 GLY A CA 1
ATOM 919 C C . GLY A 1 115 ? 10.346 -8.493 12.209 1.00 88.56 115 GLY A C 1
ATOM 920 O O . GLY A 1 115 ? 9.194 -8.869 12.429 1.00 88.56 115 GLY A O 1
ATOM 921 N N . PRO A 1 116 ? 10.844 -7.358 12.741 1.00 86.00 116 PRO A N 1
ATOM 922 C CA . PRO A 1 116 ? 10.156 -6.506 13.726 1.00 86.00 116 PRO A CA 1
ATOM 923 C C . PRO A 1 116 ? 8.742 -6.052 13.322 1.00 86.00 116 PRO A C 1
ATOM 925 O O . PRO A 1 116 ? 7.860 -5.850 14.161 1.00 86.00 116 PRO A O 1
ATOM 928 N N . LEU A 1 117 ? 8.520 -5.903 12.014 1.00 87.81 117 LEU A N 1
ATOM 929 C CA . LEU A 1 117 ? 7.270 -5.423 11.412 1.00 87.81 117 LEU A CA 1
ATOM 930 C C . LEU A 1 117 ? 6.303 -6.555 11.044 1.00 87.81 117 LEU A C 1
ATOM 932 O O . LEU A 1 117 ? 5.245 -6.303 10.463 1.00 87.81 117 LEU A O 1
ATOM 936 N N . GLY A 1 118 ? 6.679 -7.791 11.373 1.00 90.75 118 GLY A N 1
ATOM 937 C CA . GLY A 1 118 ? 5.990 -8.996 10.959 1.00 90.75 118 GLY A CA 1
ATOM 938 C C . GLY A 1 118 ? 4.533 -9.071 11.411 1.00 90.75 118 GLY A C 1
ATOM 939 O O . GLY A 1 118 ? 4.119 -8.443 12.396 1.00 90.75 118 GLY A O 1
ATOM 940 N N . ARG A 1 119 ? 3.773 -9.890 10.678 1.00 96.19 119 ARG A N 1
ATOM 941 C CA . ARG A 1 119 ? 2.360 -10.192 10.929 1.00 96.19 119 ARG A CA 1
ATOM 942 C C . ARG A 1 119 ? 2.074 -10.564 12.377 1.00 96.19 119 ARG A C 1
ATOM 944 O O . ARG A 1 119 ? 2.736 -11.442 12.942 1.00 96.19 119 ARG A O 1
ATOM 951 N N . GLU A 1 120 ? 1.039 -9.951 12.932 1.00 97.62 120 GLU A N 1
ATOM 952 C CA . GLU A 1 120 ? 0.452 -10.370 14.201 1.00 97.62 120 GLU A CA 1
ATOM 953 C C . GLU A 1 120 ? -0.511 -11.554 14.040 1.00 97.62 120 GLU A C 1
ATOM 955 O O . GLU A 1 120 ? -1.063 -11.777 12.966 1.00 97.62 120 GLU A O 1
ATOM 960 N N . GLY A 1 121 ? -0.652 -12.361 15.092 1.00 97.56 121 GLY A N 1
ATOM 961 C CA . GLY A 1 121 ? -1.305 -13.666 15.005 1.00 97.56 121 GLY A CA 1
ATOM 962 C C . GLY A 1 121 ? -2.828 -13.688 15.126 1.00 97.56 121 GLY A C 1
ATOM 963 O O . GLY A 1 121 ? -3.378 -14.785 15.102 1.00 97.56 121 GLY A O 1
ATOM 964 N N . ILE A 1 122 ? -3.519 -12.552 15.276 1.00 98.19 122 ILE A N 1
ATOM 965 C CA . ILE A 1 122 ? -4.988 -12.525 15.381 1.00 98.19 122 ILE A CA 1
ATOM 966 C C . ILE A 1 122 ? -5.643 -12.327 14.007 1.00 98.19 122 ILE A C 1
ATOM 968 O O . ILE A 1 122 ? -6.396 -13.188 13.566 1.00 98.19 122 ILE A O 1
ATOM 972 N N . HIS A 1 123 ? -5.316 -11.239 13.311 1.00 97.75 123 HIS A N 1
ATOM 973 C CA . HIS A 1 123 ? -5.860 -10.852 12.003 1.00 97.75 123 HIS A CA 1
ATOM 974 C C . HIS A 1 123 ? -4.796 -10.817 10.886 1.00 97.75 123 HIS A C 1
ATOM 976 O O . HIS A 1 123 ? -5.116 -10.501 9.741 1.00 97.75 123 HIS A O 1
ATOM 982 N N . GLY A 1 124 ? -3.530 -11.137 11.179 1.00 97.31 124 GLY A N 1
ATOM 983 C CA . GLY A 1 124 ? -2.463 -11.164 10.174 1.00 97.31 124 GLY A CA 1
ATOM 984 C C . GLY A 1 124 ? -1.986 -9.777 9.755 1.00 97.31 124 GLY A C 1
ATOM 985 O O . GLY A 1 124 ? -1.449 -9.626 8.653 1.00 97.31 124 GLY A O 1
ATOM 986 N N . LEU A 1 125 ? -2.186 -8.764 10.603 1.00 98.00 125 LEU A N 1
ATOM 987 C CA . LEU A 1 125 ? -1.832 -7.386 10.277 1.00 98.00 125 LEU A CA 1
ATOM 988 C C . LEU A 1 125 ? -0.312 -7.150 10.316 1.00 98.00 125 LEU A C 1
ATOM 990 O O . LEU A 1 125 ? 0.368 -7.558 11.260 1.00 98.00 125 LEU A O 1
ATOM 994 N N . THR A 1 126 ? 0.218 -6.429 9.328 1.00 96.31 126 THR A N 1
ATOM 995 C CA . THR A 1 126 ? 1.601 -5.921 9.282 1.00 96.31 126 THR A CA 1
ATOM 996 C C . THR A 1 126 ? 1.668 -4.478 9.755 1.00 96.31 126 THR A C 1
ATOM 998 O O . THR A 1 126 ? 0.740 -3.713 9.507 1.00 96.31 126 THR A O 1
ATOM 1001 N N . LYS A 1 127 ? 2.759 -4.089 10.426 1.00 95.00 127 LYS A N 1
ATOM 1002 C CA . LYS A 1 127 ? 2.984 -2.692 10.833 1.00 95.00 127 LYS A CA 1
ATOM 1003 C C . LYS A 1 127 ? 3.319 -1.841 9.610 1.00 95.00 127 LYS A C 1
ATOM 1005 O O . LYS A 1 127 ? 4.151 -2.237 8.801 1.00 95.00 127 LYS A O 1
ATOM 1010 N N . GLU A 1 128 ? 2.677 -0.685 9.484 1.00 93.38 128 GLU A N 1
ATOM 1011 C CA . GLU A 1 128 ? 2.791 0.183 8.311 1.00 93.38 128 GLU A CA 1
ATOM 1012 C C . GLU A 1 128 ? 3.528 1.488 8.656 1.00 93.38 128 GLU A C 1
ATOM 1014 O O . GLU A 1 128 ? 4.756 1.501 8.674 1.00 93.38 128 GLU A O 1
ATOM 1019 N N . ALA A 1 129 ? 2.813 2.583 8.925 1.00 92.44 129 ALA A N 1
ATOM 1020 C CA . ALA A 1 129 ? 3.380 3.922 9.095 1.00 92.44 129 ALA A CA 1
ATOM 1021 C C . ALA A 1 129 ? 2.951 4.573 10.417 1.00 92.44 129 ALA A C 1
ATOM 1023 O O . ALA A 1 129 ? 1.971 4.178 11.057 1.00 92.44 129 ALA A O 1
ATOM 1024 N N . GLN A 1 130 ? 3.696 5.594 10.839 1.00 95.31 130 GLN A N 1
ATOM 1025 C CA . GLN A 1 130 ? 3.307 6.414 11.978 1.00 95.31 130 GLN A CA 1
ATOM 1026 C C . GLN A 1 130 ? 2.250 7.435 11.559 1.00 95.31 130 GLN A C 1
ATOM 1028 O O . GLN A 1 130 ? 2.419 8.140 10.567 1.00 95.31 130 GLN A O 1
ATOM 1033 N N . ILE A 1 131 ? 1.208 7.590 12.375 1.00 96.81 131 ILE A N 1
ATOM 1034 C CA . ILE A 1 131 ? 0.277 8.712 12.247 1.00 96.81 131 ILE A CA 1
ATOM 1035 C C . ILE A 1 131 ? 0.908 9.923 12.934 1.00 96.81 131 ILE A C 1
ATOM 1037 O O . ILE A 1 131 ? 1.104 9.933 14.156 1.00 96.81 131 ILE A O 1
ATOM 1041 N N . GLN A 1 132 ? 1.224 10.947 12.147 1.00 96.12 132 GLN A N 1
ATOM 1042 C CA . GLN A 1 132 ? 1.836 12.186 12.615 1.00 96.12 132 GLN A CA 1
ATOM 1043 C C . GLN A 1 132 ? 0.807 13.109 13.266 1.00 96.12 132 GLN A C 1
ATOM 1045 O O . GLN A 1 132 ? -0.391 13.032 12.997 1.00 96.12 132 GLN A O 1
ATOM 1050 N N . LYS A 1 133 ? 1.270 14.032 14.118 1.00 97.12 133 LYS A N 1
ATOM 1051 C CA . LYS A 1 133 ? 0.393 15.050 14.714 1.00 97.12 133 LYS A CA 1
ATOM 1052 C C . LYS A 1 133 ? -0.278 15.885 13.629 1.00 97.12 133 LYS A C 1
ATOM 1054 O O . LYS A 1 133 ? 0.394 16.405 12.737 1.00 97.12 133 LYS A O 1
ATOM 1059 N N . GLN A 1 134 ? -1.579 16.096 13.791 1.00 97.31 134 GLN A N 1
ATOM 1060 C CA . GLN A 1 134 ? -2.429 16.872 12.892 1.00 97.31 134 GLN A CA 1
ATOM 1061 C C . GLN A 1 134 ? -2.586 16.293 11.477 1.00 97.31 134 GLN A C 1
ATOM 1063 O O . GLN A 1 134 ? -3.060 17.002 10.590 1.00 97.31 134 GLN A O 1
ATOM 1068 N N . GLN A 1 135 ? -2.187 15.038 11.254 1.00 97.38 135 GLN A N 1
ATOM 1069 C CA . GLN A 1 135 ? -2.320 14.371 9.959 1.00 97.38 135 GLN A CA 1
ATOM 1070 C C . GLN A 1 135 ? -3.785 14.054 9.638 1.00 97.38 135 GLN A C 1
ATOM 1072 O O . GLN A 1 135 ? -4.221 14.255 8.509 1.00 97.38 135 GLN A O 1
ATOM 1077 N N . LEU A 1 136 ? -4.553 13.605 10.636 1.00 97.38 136 LEU A N 1
ATOM 1078 C CA . LEU A 1 136 ? -5.943 13.168 10.454 1.00 97.38 136 LEU A CA 1
ATOM 1079 C C . LEU A 1 136 ? -6.974 14.242 10.819 1.00 97.38 136 LEU A C 1
ATOM 1081 O O . LEU A 1 136 ? -8.120 14.172 10.388 1.00 97.38 136 LEU A O 1
ATOM 1085 N N . ALA A 1 137 ? -6.592 15.227 11.633 1.00 95.62 137 ALA A N 1
ATOM 1086 C CA . ALA A 1 137 ? -7.429 16.377 11.965 1.00 95.62 137 ALA A CA 1
ATOM 1087 C C . ALA A 1 137 ? -6.580 17.520 12.541 1.00 95.62 137 ALA A C 1
ATOM 1089 O O . ALA A 1 137 ? -5.632 17.245 13.274 1.00 95.62 137 ALA A O 1
ATOM 1090 N N . PRO A 1 138 ? -6.940 18.804 12.361 1.00 94.94 138 PRO A N 1
ATOM 1091 C CA . PRO A 1 138 ? -6.192 19.918 12.957 1.00 94.94 138 PRO A CA 1
ATOM 1092 C C . PRO A 1 138 ? -6.101 19.860 14.491 1.00 94.94 138 PRO A C 1
ATOM 1094 O O . PRO A 1 138 ? -5.140 20.364 15.075 1.00 94.94 138 PRO A O 1
ATOM 1097 N N . THR A 1 139 ? -7.102 19.240 15.126 1.00 94.00 139 THR A N 1
ATOM 1098 C CA . THR A 1 139 ? -7.234 19.044 16.577 1.00 94.00 139 THR A CA 1
ATOM 1099 C C . THR A 1 139 ? -6.494 17.815 17.105 1.00 94.00 139 THR A C 1
ATOM 1101 O O . THR A 1 139 ? -6.334 17.685 18.317 1.00 94.00 139 THR A O 1
ATOM 1104 N N . GLN A 1 140 ? -6.039 16.912 16.232 1.00 97.00 140 GLN A N 1
ATOM 1105 C CA . GLN A 1 140 ? -5.361 15.680 16.624 1.00 97.00 140 GLN A CA 1
ATOM 1106 C C . GLN A 1 140 ? -3.940 15.979 17.117 1.00 97.00 140 GLN A C 1
ATOM 1108 O O . GLN A 1 140 ? -3.058 16.393 16.362 1.00 97.00 140 GLN A O 1
ATOM 1113 N N . SER A 1 141 ? -3.723 15.755 18.411 1.00 96.19 141 SER A N 1
ATOM 1114 C CA . SER A 1 141 ? -2.482 16.067 19.128 1.00 96.19 141 SER A CA 1
ATOM 1115 C C . SER A 1 141 ? -1.636 14.831 19.451 1.00 96.19 141 SER A C 1
ATOM 1117 O O . SER A 1 141 ? -0.410 14.946 19.560 1.00 96.19 141 SER A O 1
ATOM 1119 N N . ALA A 1 142 ? -2.271 13.663 19.584 1.00 93.94 142 ALA A N 1
ATOM 1120 C CA . ALA A 1 142 ? -1.615 12.375 19.789 1.00 93.94 142 ALA A CA 1
ATOM 1121 C C . ALA A 1 142 ? -1.044 11.838 18.473 1.00 93.94 142 ALA A C 1
ATOM 1123 O O . ALA A 1 142 ? -1.667 12.003 17.432 1.00 93.94 142 ALA A O 1
ATOM 1124 N N . THR A 1 143 ? 0.115 11.187 18.499 1.00 96.38 143 THR A N 1
ATOM 1125 C CA . THR A 1 143 ? 0.550 10.338 17.379 1.00 96.38 143 THR A CA 1
ATOM 1126 C C . THR A 1 143 ? -0.144 8.978 17.457 1.00 96.38 143 THR A C 1
ATOM 1128 O O . THR A 1 143 ? -0.771 8.647 18.463 1.00 96.38 143 THR A O 1
ATOM 1131 N N . GLY A 1 144 ? -0.030 8.187 16.397 1.00 96.75 144 GLY A N 1
ATOM 1132 C CA . GLY A 1 144 ? -0.546 6.822 16.358 1.00 96.75 144 GLY A CA 1
ATOM 1133 C C . GLY A 1 144 ? 0.282 5.943 15.436 1.00 96.75 144 GLY A C 1
ATOM 1134 O O . GLY A 1 144 ? 1.359 6.334 14.981 1.00 96.75 144 GLY A O 1
ATOM 1135 N N . GLN A 1 145 ? -0.226 4.758 15.146 1.00 96.81 145 GLN A N 1
ATOM 1136 C CA . GLN A 1 145 ? 0.424 3.795 14.263 1.00 96.81 145 GLN A CA 1
ATOM 1137 C C . GLN A 1 145 ? -0.617 3.038 13.453 1.00 96.81 145 GLN A C 1
ATOM 1139 O O . GLN A 1 145 ? -1.752 2.853 13.901 1.00 96.81 145 GLN A O 1
ATOM 1144 N N . THR A 1 146 ? -0.225 2.611 12.258 1.00 97.38 146 THR A N 1
ATOM 1145 C CA . THR A 1 146 ? -1.106 1.876 11.359 1.00 97.38 146 THR A CA 1
ATOM 1146 C C . THR A 1 146 ? -0.663 0.447 11.141 1.00 97.38 146 THR A C 1
ATOM 1148 O O . THR A 1 146 ? 0.521 0.105 11.180 1.00 97.38 146 THR A O 1
ATOM 1151 N N . PHE A 1 147 ? -1.667 -0.386 10.913 1.00 98.12 147 PHE A N 1
ATOM 1152 C CA . PHE A 1 147 ? -1.543 -1.806 10.669 1.00 98.12 147 PHE A CA 1
ATOM 1153 C C . PHE A 1 147 ? -2.432 -2.189 9.498 1.00 98.12 147 PHE A C 1
ATOM 1155 O O . PHE A 1 147 ? -3.492 -1.593 9.321 1.00 98.12 147 PHE A O 1
ATOM 1162 N N . ALA A 1 148 ? -2.031 -3.166 8.694 1.00 97.94 148 ALA A N 1
ATOM 1163 C CA . ALA A 1 148 ? -2.812 -3.519 7.519 1.00 97.94 148 ALA A CA 1
ATOM 1164 C C . ALA A 1 148 ? -2.731 -4.989 7.140 1.00 97.94 148 ALA A C 1
ATOM 1166 O O . ALA A 1 148 ? -1.758 -5.674 7.441 1.00 97.94 148 ALA A O 1
ATOM 1167 N N . VAL A 1 149 ? -3.737 -5.448 6.402 1.00 98.12 149 VAL A N 1
ATOM 1168 C CA . VAL A 1 149 ? -3.742 -6.756 5.746 1.00 98.12 149 VAL A CA 1
ATOM 1169 C C . VAL A 1 149 ? -4.127 -6.570 4.284 1.00 98.12 149 VAL A C 1
ATOM 1171 O O . VAL A 1 149 ? -5.110 -5.906 3.961 1.00 98.12 149 VAL A O 1
ATOM 1174 N N . GLY A 1 150 ? -3.293 -7.107 3.394 1.00 98.06 150 GLY A N 1
ATOM 1175 C CA . GLY A 1 150 ? -3.483 -7.057 1.946 1.00 98.06 150 GLY A CA 1
ATOM 1176 C C . GLY A 1 150 ? -3.812 -8.435 1.393 1.00 98.06 150 GLY A C 1
ATOM 1177 O O . GLY A 1 150 ? -3.157 -9.414 1.765 1.00 98.06 150 GLY A O 1
ATOM 1178 N N . ILE A 1 151 ? -4.793 -8.485 0.498 1.00 98.69 151 ILE A N 1
ATOM 1179 C CA . ILE A 1 151 ? -5.280 -9.695 -0.160 1.00 98.69 151 ILE A CA 1
ATOM 1180 C C . ILE A 1 151 ? -5.299 -9.513 -1.678 1.00 98.69 151 ILE A C 1
ATOM 1182 O O . ILE A 1 151 ? -5.529 -8.415 -2.186 1.00 98.69 151 ILE A O 1
ATOM 1186 N N . TYR A 1 152 ? -5.068 -10.607 -2.392 1.00 98.81 152 TYR A N 1
ATOM 1187 C CA . TYR A 1 152 ? -5.003 -10.678 -3.848 1.00 98.81 152 TYR A CA 1
ATOM 1188 C C . TYR A 1 152 ? -6.040 -11.678 -4.338 1.00 98.81 152 TYR A C 1
ATOM 1190 O O . TYR A 1 152 ? -6.193 -12.742 -3.733 1.00 98.81 152 TYR A O 1
ATOM 1198 N N . ASN A 1 153 ? -6.754 -11.358 -5.416 1.00 98.62 153 ASN A N 1
ATOM 1199 C CA . ASN A 1 153 ? -7.627 -12.343 -6.054 1.00 98.62 153 ASN A CA 1
ATOM 1200 C C . ASN A 1 153 ? -6.810 -13.519 -6.616 1.00 98.62 153 ASN A C 1
ATOM 1202 O O . ASN A 1 153 ? -5.582 -13.501 -6.624 1.00 98.62 153 ASN A O 1
ATOM 1206 N N . ASP A 1 154 ? -7.489 -14.542 -7.111 1.00 97.88 154 ASP A N 1
ATOM 1207 C CA . ASP A 1 154 ? -6.886 -15.722 -7.738 1.00 97.88 154 ASP A CA 1
ATOM 1208 C C . ASP A 1 154 ? -5.861 -15.418 -8.845 1.00 97.88 154 ASP A C 1
ATOM 1210 O O . ASP A 1 154 ? -4.798 -16.037 -8.869 1.00 97.88 154 ASP A O 1
ATOM 1214 N N . ILE A 1 155 ? -6.114 -14.433 -9.709 1.00 98.44 155 ILE A N 1
ATOM 1215 C CA . ILE A 1 155 ? -5.164 -14.001 -10.749 1.00 98.44 155 ILE A CA 1
ATOM 1216 C C . ILE A 1 155 ? -3.869 -13.452 -10.118 1.00 98.44 155 ILE A C 1
ATOM 1218 O O . ILE A 1 155 ? -2.762 -13.813 -10.531 1.00 98.44 155 ILE A O 1
ATOM 1222 N N . GLY A 1 156 ? -3.988 -12.621 -9.079 1.00 98.44 156 GLY A N 1
ATOM 1223 C CA . GLY A 1 156 ? -2.835 -12.135 -8.319 1.00 98.44 156 GLY A CA 1
ATOM 1224 C C . GLY A 1 156 ? -2.136 -13.243 -7.528 1.00 98.44 156 GLY A C 1
ATOM 1225 O O . GLY A 1 156 ? -0.908 -13.321 -7.520 1.00 98.44 156 GLY A O 1
ATOM 1226 N N . GLY A 1 157 ? -2.909 -14.142 -6.916 1.00 98.25 157 GLY A N 1
ATOM 1227 C CA . GLY A 1 157 ? -2.419 -15.305 -6.181 1.00 98.25 157 GLY A CA 1
ATOM 1228 C C . GLY A 1 157 ? -1.595 -16.243 -7.059 1.00 98.25 157 GLY A C 1
ATOM 1229 O O . GLY A 1 157 ? -0.535 -16.690 -6.633 1.00 98.25 157 GLY A O 1
ATOM 1230 N N . TYR A 1 158 ? -2.013 -16.478 -8.307 1.00 98.50 158 TYR A N 1
ATOM 1231 C CA . TYR A 1 158 ? -1.237 -17.257 -9.279 1.00 98.50 158 TYR A CA 1
ATOM 1232 C C . TYR A 1 158 ? 0.159 -16.657 -9.504 1.00 98.50 158 TYR A C 1
ATOM 1234 O O . TYR A 1 158 ? 1.154 -17.378 -9.474 1.00 98.50 158 TYR A O 1
ATOM 1242 N N . THR A 1 159 ? 0.248 -15.329 -9.645 1.00 98.50 159 THR A N 1
ATOM 1243 C CA . THR A 1 159 ? 1.534 -14.626 -9.792 1.00 98.50 159 THR A CA 1
ATOM 1244 C C . THR A 1 159 ? 2.454 -14.873 -8.589 1.00 98.50 159 THR A C 1
ATOM 1246 O O . THR A 1 159 ? 3.635 -15.167 -8.773 1.00 98.50 159 THR A O 1
ATOM 1249 N N . PHE A 1 160 ? 1.931 -14.827 -7.355 1.00 98.44 160 PHE A N 1
ATOM 1250 C CA . PHE A 1 160 ? 2.711 -15.211 -6.170 1.00 98.44 160 PHE A CA 1
ATOM 1251 C C . PHE A 1 160 ? 3.151 -16.677 -6.227 1.00 98.44 160 PHE A C 1
ATOM 1253 O O .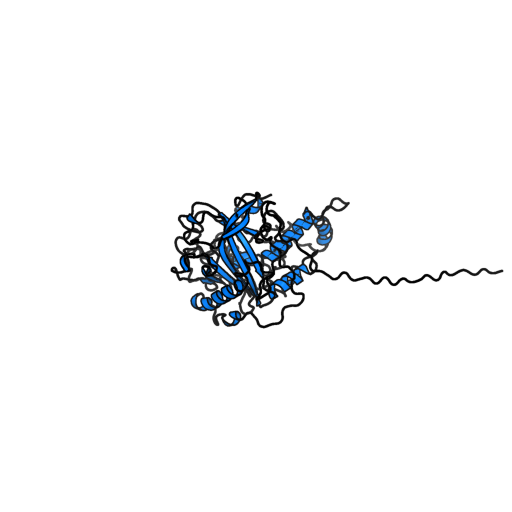 PHE A 1 160 ? 4.312 -16.968 -5.946 1.00 98.44 160 PHE A O 1
ATOM 1260 N N . GLY A 1 161 ? 2.259 -17.588 -6.621 1.00 97.75 161 GLY A N 1
ATOM 1261 C CA . GLY A 1 161 ? 2.576 -19.006 -6.780 1.00 97.75 161 GLY A CA 1
ATOM 1262 C C . GLY A 1 161 ? 3.734 -19.261 -7.748 1.00 97.75 161 GLY A C 1
ATOM 1263 O O . GLY A 1 161 ? 4.580 -20.106 -7.471 1.00 97.75 161 GLY A O 1
ATOM 1264 N N . GLU A 1 162 ? 3.819 -18.502 -8.840 1.00 98.00 162 GLU A N 1
ATOM 1265 C CA . GLU A 1 162 ? 4.895 -18.645 -9.825 1.00 98.00 162 GLU A CA 1
ATOM 1266 C C . GLU A 1 162 ? 6.214 -18.013 -9.367 1.00 98.00 162 GLU A C 1
ATOM 1268 O O . GLU A 1 162 ? 7.263 -18.638 -9.524 1.00 98.00 162 GLU A O 1
ATOM 1273 N N . VAL A 1 163 ? 6.185 -16.843 -8.716 1.00 97.69 163 VAL A N 1
ATOM 1274 C CA . VAL A 1 163 ? 7.402 -16.259 -8.116 1.00 97.69 163 VAL A CA 1
ATOM 1275 C C . VAL A 1 163 ? 7.976 -17.183 -7.040 1.00 97.69 163 VAL A C 1
ATOM 1277 O O . VAL A 1 163 ? 9.190 -17.345 -6.949 1.00 97.69 163 VAL A O 1
ATOM 1280 N N . TRP A 1 164 ? 7.116 -17.813 -6.238 1.00 96.62 164 TRP A N 1
ATOM 1281 C CA . TRP A 1 164 ? 7.498 -18.695 -5.131 1.00 96.62 164 TRP A CA 1
ATOM 1282 C C . TRP A 1 164 ? 7.414 -20.188 -5.476 1.00 96.62 164 TRP A C 1
ATOM 1284 O O . TRP A 1 164 ? 7.354 -21.034 -4.578 1.00 96.62 164 TRP A O 1
ATOM 1294 N N . LYS A 1 165 ? 7.431 -20.522 -6.772 1.00 94.81 165 LYS A N 1
ATOM 1295 C CA . LYS A 1 165 ? 7.343 -21.899 -7.275 1.00 94.81 165 LYS A CA 1
ATOM 1296 C C . LYS A 1 165 ? 8.447 -22.791 -6.719 1.00 94.81 165 LYS A C 1
ATOM 1298 O O . LYS A 1 165 ? 8.193 -23.940 -6.363 1.00 94.81 165 LYS A O 1
ATOM 1303 N N . ASP A 1 166 ? 9.657 -22.241 -6.625 1.00 92.25 166 ASP A N 1
ATOM 1304 C CA . ASP A 1 166 ? 10.711 -22.759 -5.760 1.00 92.25 166 ASP A CA 1
ATOM 1305 C C . ASP A 1 166 ? 10.743 -21.915 -4.472 1.00 92.25 166 ASP A C 1
ATOM 1307 O O . ASP A 1 166 ? 11.263 -20.795 -4.475 1.00 92.25 166 ASP A O 1
ATOM 1311 N N . PRO A 1 167 ? 10.218 -22.423 -3.343 1.00 89.12 167 PRO A N 1
ATOM 1312 C CA . PRO A 1 167 ? 10.167 -21.659 -2.099 1.00 89.12 167 PRO A CA 1
ATOM 1313 C C . PRO A 1 167 ? 11.546 -21.357 -1.501 1.00 89.12 167 PRO A C 1
ATOM 1315 O O . PRO A 1 167 ? 11.640 -20.546 -0.581 1.00 89.12 167 PRO A O 1
ATOM 1318 N N . GLN A 1 168 ? 12.611 -22.007 -1.982 1.00 87.19 168 GLN A N 1
ATOM 1319 C CA . GLN A 1 168 ? 13.989 -21.763 -1.551 1.00 87.19 168 GLN A CA 1
ATOM 1320 C C . GLN A 1 168 ? 14.745 -20.799 -2.477 1.00 87.19 168 GLN A C 1
ATOM 1322 O O . GLN A 1 168 ? 15.895 -20.433 -2.181 1.00 87.19 168 GLN A O 1
ATOM 1327 N N . ASN A 1 169 ? 14.116 -20.382 -3.577 1.00 88.81 169 ASN A N 1
ATOM 1328 C CA . ASN A 1 169 ? 14.692 -19.505 -4.584 1.00 88.81 169 ASN A CA 1
ATOM 1329 C C . ASN A 1 169 ? 13.592 -18.707 -5.317 1.00 88.81 169 ASN A C 1
ATOM 1331 O O . ASN A 1 169 ? 13.293 -19.014 -6.472 1.00 88.81 169 ASN A O 1
ATOM 1335 N N . PRO A 1 170 ? 12.979 -17.696 -4.668 1.00 93.69 170 PRO A N 1
ATOM 1336 C CA . PRO A 1 170 ? 11.953 -16.885 -5.312 1.00 93.69 170 PRO A CA 1
ATOM 1337 C C . PRO A 1 170 ? 12.506 -16.141 -6.531 1.00 93.69 170 PRO A C 1
ATOM 1339 O O . PRO A 1 170 ? 13.603 -15.572 -6.468 1.00 93.69 170 PRO A O 1
ATOM 1342 N N . ASP A 1 171 ? 11.722 -16.100 -7.609 1.00 95.38 171 ASP A N 1
ATOM 1343 C CA . ASP A 1 171 ? 12.108 -15.528 -8.901 1.00 95.38 171 ASP A CA 1
ATOM 1344 C C . ASP A 1 171 ? 11.342 -14.227 -9.223 1.00 95.38 171 ASP A C 1
ATOM 1346 O O . ASP A 1 171 ? 10.262 -14.264 -9.821 1.00 95.38 171 ASP A O 1
ATOM 1350 N N . PRO A 1 172 ? 11.888 -13.044 -8.875 1.00 93.38 172 PRO A N 1
ATOM 1351 C CA . PRO A 1 172 ? 11.269 -11.763 -9.218 1.00 93.38 172 PRO A CA 1
ATOM 1352 C C . PRO A 1 172 ? 11.255 -11.466 -10.727 1.00 93.38 172 PRO A C 1
ATOM 1354 O O . PRO A 1 172 ? 10.598 -10.514 -11.142 1.00 93.38 172 PRO A O 1
ATOM 1357 N N . SER A 1 173 ? 11.946 -12.242 -11.576 1.00 95.88 173 SER A N 1
ATOM 1358 C CA . SER A 1 173 ? 11.884 -12.030 -13.029 1.00 95.88 173 SER A CA 1
ATOM 1359 C C . SER A 1 173 ? 10.509 -12.373 -13.616 1.00 95.88 173 SER A C 1
ATOM 1361 O O . SER A 1 173 ? 10.152 -11.859 -14.676 1.00 95.88 173 SER A O 1
ATOM 1363 N N . TYR A 1 174 ? 9.691 -13.155 -12.900 1.00 97.75 174 TYR A N 1
ATOM 1364 C CA . TYR A 1 174 ? 8.319 -13.471 -13.303 1.00 97.75 174 TYR A CA 1
ATOM 1365 C C . TYR A 1 174 ? 7.409 -12.236 -13.355 1.00 97.75 174 TYR A C 1
ATOM 1367 O O . TYR A 1 174 ? 6.473 -12.182 -14.145 1.00 97.75 174 TYR A O 1
ATOM 1375 N N . THR A 1 175 ? 7.693 -11.220 -12.542 1.00 97.94 175 THR A N 1
ATOM 1376 C CA . THR A 1 175 ? 6.956 -9.947 -12.512 1.00 97.94 175 THR A CA 1
ATOM 1377 C C . THR A 1 175 ? 7.718 -8.806 -13.176 1.00 97.94 175 THR A C 1
ATOM 1379 O O . THR A 1 175 ? 7.270 -7.666 -13.135 1.00 97.94 175 THR A O 1
ATOM 1382 N N . SER A 1 176 ? 8.870 -9.094 -13.781 1.00 98.00 176 SER A N 1
ATOM 1383 C CA . SER A 1 176 ? 9.710 -8.113 -14.459 1.00 98.00 176 SER A CA 1
ATOM 1384 C C . SER A 1 176 ? 9.605 -8.284 -15.970 1.00 98.00 176 SER A C 1
ATOM 1386 O O . SER A 1 176 ? 9.385 -9.393 -16.460 1.00 98.00 176 SER A O 1
ATOM 1388 N N . GLN A 1 177 ? 9.802 -7.199 -16.722 1.00 95.31 177 GLN A N 1
ATOM 1389 C CA . GLN A 1 177 ? 9.703 -7.231 -18.180 1.00 95.31 177 GLN A CA 1
ATOM 1390 C C . GLN A 1 177 ? 10.530 -8.381 -18.792 1.00 95.31 177 GLN A C 1
ATOM 1392 O O . GLN A 1 177 ? 11.667 -8.610 -18.369 1.00 95.31 177 GLN A O 1
ATOM 1397 N N . PRO A 1 178 ? 9.979 -9.095 -19.795 1.00 95.44 178 PRO A N 1
ATOM 1398 C CA . PRO A 1 178 ? 8.743 -8.781 -20.531 1.00 95.44 178 PRO A CA 1
ATOM 1399 C C . PRO A 1 178 ? 7.429 -9.171 -19.819 1.00 95.44 178 PRO A C 1
ATOM 1401 O O . PRO A 1 178 ? 6.360 -8.984 -20.397 1.00 95.44 178 PRO A O 1
ATOM 1404 N N . ASN A 1 179 ? 7.485 -9.699 -18.594 1.00 97.25 179 ASN A N 1
ATOM 1405 C CA . ASN A 1 179 ? 6.315 -10.085 -17.804 1.00 97.25 179 ASN A CA 1
ATOM 1406 C C . ASN A 1 179 ? 5.843 -8.958 -16.859 1.00 97.25 179 ASN A C 1
ATOM 1408 O O . ASN A 1 179 ? 6.464 -7.904 -16.757 1.00 97.25 179 ASN A O 1
ATOM 1412 N N . SER A 1 180 ? 4.714 -9.188 -16.184 1.00 98.00 180 SER A N 1
ATOM 1413 C CA . SER A 1 180 ? 4.106 -8.349 -15.134 1.00 98.00 180 SER A CA 1
ATOM 1414 C C . SER A 1 180 ? 3.044 -9.192 -14.402 1.00 98.00 180 SER A C 1
ATOM 1416 O O . SER A 1 180 ? 2.796 -10.328 -14.815 1.00 98.00 180 SER A O 1
ATOM 1418 N N . PHE A 1 181 ? 2.375 -8.675 -13.367 1.00 98.56 181 PHE A N 1
ATOM 1419 C CA . PHE A 1 181 ? 1.130 -9.297 -12.907 1.00 98.56 181 PHE A CA 1
ATOM 1420 C C . PHE A 1 181 ? 0.130 -9.370 -14.063 1.00 98.56 181 PHE A C 1
ATOM 1422 O O . PHE A 1 181 ? 0.031 -8.476 -14.912 1.00 98.56 181 PHE A O 1
ATOM 1429 N N . HIS A 1 182 ? -0.651 -10.445 -14.082 1.00 98.31 182 HIS A N 1
ATOM 1430 C CA . HIS A 1 182 ? -1.640 -10.663 -15.126 1.00 98.31 182 HIS A CA 1
ATOM 1431 C C . HIS A 1 182 ? -2.798 -9.660 -15.040 1.00 98.31 182 HIS A C 1
ATOM 1433 O O . HIS A 1 182 ? -3.258 -9.292 -13.953 1.00 98.31 182 HIS A O 1
ATOM 1439 N N . ASN A 1 183 ? -3.294 -9.247 -16.212 1.00 98.19 183 ASN A N 1
ATOM 1440 C CA . ASN A 1 183 ? -4.496 -8.425 -16.352 1.00 98.19 183 ASN A CA 1
ATOM 1441 C C . ASN A 1 183 ? -5.668 -9.043 -15.579 1.00 98.19 183 ASN A C 1
ATOM 1443 O O . ASN A 1 183 ? -5.897 -10.245 -15.683 1.00 98.19 183 ASN A O 1
ATOM 1447 N N . GLY A 1 184 ? -6.408 -8.233 -14.822 1.00 98.44 184 GLY A N 1
ATOM 1448 C CA . GLY A 1 184 ? -7.452 -8.737 -13.927 1.00 98.44 184 GLY A CA 1
ATOM 1449 C C . GLY A 1 184 ? -6.984 -9.024 -12.503 1.00 98.44 184 GLY A C 1
ATOM 1450 O O . GLY A 1 184 ? -7.818 -9.354 -11.663 1.00 98.44 184 GLY A O 1
ATOM 1451 N N . THR A 1 185 ? -5.691 -8.874 -12.192 1.00 98.88 185 THR A N 1
ATOM 1452 C CA . THR A 1 185 ? -5.232 -8.874 -10.796 1.00 98.88 185 THR A C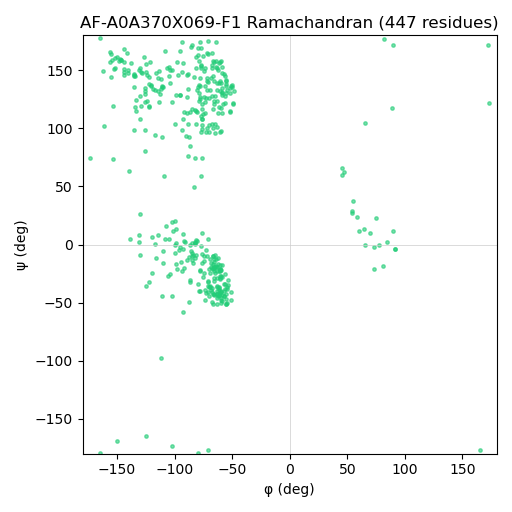A 1
ATOM 1453 C C . THR A 1 185 ? -5.926 -7.751 -10.029 1.00 98.88 185 THR A C 1
ATOM 1455 O O . THR A 1 185 ? -5.918 -6.600 -10.467 1.00 98.88 185 THR A O 1
ATOM 1458 N N . VAL A 1 186 ? -6.492 -8.087 -8.871 1.00 98.88 186 VAL A N 1
ATOM 1459 C CA . VAL A 1 186 ? -7.097 -7.137 -7.934 1.00 98.88 186 VAL A CA 1
ATOM 1460 C C . VAL A 1 186 ? -6.458 -7.322 -6.569 1.00 98.88 186 VAL A C 1
ATOM 1462 O O . VAL A 1 186 ? -6.399 -8.438 -6.051 1.00 98.88 186 VAL A O 1
ATOM 1465 N N . VAL A 1 187 ? -6.017 -6.212 -5.992 1.00 98.81 187 VAL A N 1
ATOM 1466 C CA . VAL A 1 187 ? -5.497 -6.112 -4.632 1.00 98.81 187 VAL A CA 1
ATOM 1467 C C . VAL A 1 187 ? -6.486 -5.308 -3.810 1.00 98.81 187 VAL A C 1
ATOM 1469 O O . VAL A 1 187 ? -6.919 -4.248 -4.254 1.00 98.81 187 VAL A O 1
ATOM 1472 N N . CYS A 1 188 ? -6.802 -5.785 -2.613 1.00 98.75 188 CYS A N 1
ATOM 1473 C CA . CYS A 1 188 ? -7.559 -5.041 -1.614 1.00 98.75 188 CYS A CA 1
ATOM 1474 C C . CYS A 1 188 ? -6.740 -5.024 -0.326 1.00 98.75 188 CYS A C 1
ATOM 1476 O O . CYS A 1 188 ? -6.196 -6.054 0.074 1.00 98.75 188 CYS A O 1
ATOM 1478 N N . LYS A 1 189 ? -6.618 -3.872 0.325 1.00 98.62 189 LYS A N 1
ATOM 1479 C CA . LYS A 1 189 ? -5.837 -3.742 1.556 1.00 98.62 189 LYS A CA 1
ATOM 1480 C C . LYS A 1 189 ? -6.639 -2.971 2.584 1.00 98.62 189 LYS A C 1
ATOM 1482 O O . LYS A 1 189 ? -6.918 -1.801 2.367 1.00 98.62 189 LYS A O 1
ATOM 1487 N N . ALA A 1 190 ? -7.007 -3.615 3.686 1.00 98.56 190 ALA A N 1
ATOM 1488 C CA . ALA A 1 190 ? -7.651 -2.947 4.810 1.00 98.56 190 ALA A CA 1
ATOM 1489 C C . ALA A 1 190 ? -6.585 -2.408 5.767 1.00 98.56 190 ALA A C 1
ATOM 1491 O O . ALA A 1 190 ? -5.629 -3.117 6.091 1.00 98.56 190 ALA A O 1
ATOM 1492 N N . LEU A 1 191 ? -6.747 -1.159 6.205 1.00 98.69 191 LEU A N 1
ATOM 1493 C CA . LEU A 1 191 ? -5.839 -0.475 7.117 1.00 98.69 191 LEU A CA 1
ATOM 1494 C C . LEU A 1 191 ? -6.585 -0.062 8.384 1.00 98.69 191 LEU A C 1
ATOM 1496 O O . LEU A 1 191 ? -7.686 0.493 8.341 1.00 98.69 191 LEU A O 1
ATOM 1500 N N . PHE A 1 192 ? -5.924 -0.279 9.511 1.00 98.75 192 PHE A N 1
ATOM 1501 C CA . PHE A 1 192 ? -6.414 -0.003 10.847 1.00 98.75 192 PHE A CA 1
ATOM 1502 C C . PHE A 1 192 ? -5.453 0.928 11.584 1.00 98.75 192 PHE A C 1
ATOM 1504 O O . PHE A 1 192 ? -4.237 0.864 11.395 1.00 98.75 192 PHE A O 1
ATOM 1511 N N . ALA A 1 193 ? -6.003 1.787 12.434 1.00 98.44 193 ALA A N 1
ATOM 1512 C CA . ALA A 1 193 ? -5.266 2.736 13.251 1.00 98.44 193 ALA A CA 1
ATOM 1513 C C . ALA A 1 193 ? -5.368 2.376 14.736 1.00 98.44 193 ALA A C 1
ATOM 1515 O O . ALA A 1 193 ? -6.463 2.211 15.273 1.00 98.44 193 ALA A O 1
ATOM 1516 N N . ASP A 1 194 ? -4.219 2.325 15.401 1.00 98.06 194 ASP A N 1
ATOM 1517 C CA . ASP A 1 194 ? -4.108 2.444 16.853 1.00 98.06 194 ASP A CA 1
ATOM 1518 C C . ASP A 1 194 ? -3.836 3.920 17.178 1.00 98.06 194 ASP A C 1
ATOM 1520 O O . ASP A 1 194 ? -2.717 4.423 17.009 1.00 98.06 194 ASP A O 1
ATOM 1524 N N . ILE A 1 195 ? -4.901 4.637 17.539 1.00 97.06 195 ILE A N 1
ATOM 1525 C CA . ILE A 1 195 ? -4.886 6.061 17.881 1.00 97.06 195 ILE A CA 1
ATOM 1526 C C . ILE A 1 195 ? -6.058 6.393 18.811 1.00 97.06 195 ILE A C 1
ATOM 1528 O O . ILE A 1 195 ? -7.070 5.694 18.831 1.00 97.06 195 ILE A O 1
ATOM 1532 N N . ASP A 1 196 ? -5.947 7.495 19.555 1.00 95.56 196 ASP A N 1
ATOM 1533 C CA . ASP A 1 196 ? -7.074 8.075 20.286 1.00 95.56 196 ASP A CA 1
ATOM 1534 C C . ASP A 1 196 ? -8.150 8.575 19.306 1.00 95.56 196 ASP A C 1
ATOM 1536 O O . ASP A 1 196 ? -8.085 9.690 18.778 1.00 95.56 196 ASP A O 1
ATOM 1540 N N . VAL A 1 197 ? -9.152 7.727 19.062 1.00 95.69 197 VAL A N 1
ATOM 1541 C CA . VAL A 1 197 ? -10.252 7.990 18.122 1.00 95.69 197 VAL A CA 1
ATOM 1542 C C . VAL A 1 197 ? -11.069 9.229 18.493 1.00 95.69 197 VAL A C 1
ATOM 1544 O O . VAL A 1 197 ? -11.658 9.847 17.610 1.00 95.69 197 VAL A O 1
ATOM 1547 N N . SER A 1 198 ? -11.061 9.662 19.762 1.00 95.38 198 SER A N 1
ATOM 1548 C CA . SER A 1 198 ? -11.770 10.878 20.187 1.00 95.38 198 SER A CA 1
ATOM 1549 C C . SER A 1 198 ? -11.183 12.156 19.575 1.00 95.38 198 SER A C 1
ATOM 1551 O O . SER A 1 198 ? -11.867 13.176 19.482 1.00 95.38 198 SER A O 1
ATOM 1553 N N . GLN A 1 199 ? -9.934 12.093 19.105 1.00 96.06 199 GLN A N 1
ATOM 1554 C CA . GLN A 1 199 ? -9.243 13.201 18.450 1.00 96.06 199 GLN A CA 1
ATOM 1555 C C . GLN A 1 199 ? -9.394 13.200 16.922 1.00 96.06 199 GLN A C 1
ATOM 1557 O O . GLN A 1 199 ? -8.917 14.133 16.273 1.00 96.06 199 GLN A O 1
ATOM 1562 N N . VAL A 1 200 ? -10.045 12.183 16.345 1.00 96.88 200 VAL A N 1
ATOM 1563 C CA . VAL A 1 200 ? -10.208 12.004 14.896 1.00 96.88 200 VAL A CA 1
ATOM 1564 C C . VAL A 1 200 ? -11.703 12.058 14.545 1.00 96.88 200 VAL A C 1
ATOM 1566 O O . VAL A 1 200 ? -12.387 11.037 14.607 1.00 96.88 200 VAL A O 1
ATOM 1569 N N . PRO A 1 201 ? -12.246 13.229 14.150 1.00 95.75 201 PRO A N 1
ATOM 1570 C CA . PRO A 1 201 ? -13.694 13.453 14.060 1.00 95.75 201 PRO A CA 1
ATOM 1571 C C . PRO A 1 201 ? -14.463 12.541 13.099 1.00 95.75 201 PRO A C 1
ATOM 1573 O O . PRO A 1 201 ? -15.677 12.428 13.224 1.00 95.75 201 PRO A O 1
ATOM 1576 N N . PHE A 1 202 ? -13.796 11.920 12.122 1.00 96.81 202 PHE A N 1
ATOM 1577 C CA . PHE A 1 202 ? -14.439 10.999 11.182 1.00 96.81 202 PHE A CA 1
ATOM 1578 C C . PHE A 1 202 ? -14.450 9.537 11.659 1.00 96.81 202 PHE A C 1
ATOM 1580 O O . PHE A 1 202 ? -15.211 8.735 11.117 1.00 96.81 202 PHE A O 1
ATOM 1587 N N . LEU A 1 203 ? -13.671 9.173 12.688 1.00 96.94 203 LEU A N 1
ATOM 1588 C CA . LEU A 1 203 ? -13.680 7.838 13.306 1.00 96.94 203 LEU A CA 1
ATOM 1589 C C . LEU A 1 203 ? -14.804 7.717 14.350 1.00 96.94 203 LEU A C 1
ATOM 1591 O O . LEU A 1 203 ? -14.597 7.292 15.484 1.00 96.94 203 LEU A O 1
ATOM 1595 N N . VAL A 1 204 ? -16.021 8.101 13.965 1.00 95.88 204 VAL A N 1
ATOM 1596 C CA . VAL A 1 204 ? -17.223 7.928 14.790 1.00 95.88 204 VAL A CA 1
ATOM 1597 C C . VAL A 1 204 ? -17.679 6.477 14.692 1.00 95.88 204 VAL A C 1
ATOM 1599 O O . VAL A 1 204 ? -17.910 5.986 13.593 1.00 95.88 204 VAL A O 1
ATOM 1602 N N . GLN A 1 205 ? -17.829 5.791 15.829 1.00 96.00 205 GLN A N 1
ATOM 1603 C CA . GLN A 1 205 ? -18.250 4.381 15.879 1.00 96.00 205 GLN A CA 1
ATOM 1604 C C . GLN A 1 205 ? -17.509 3.505 14.844 1.00 96.00 205 GLN A C 1
ATOM 1606 O O . GLN A 1 205 ? -18.139 2.965 13.931 1.00 96.00 205 GLN A O 1
ATOM 1611 N N . PRO A 1 206 ? -16.169 3.425 14.911 1.00 97.69 206 PRO A N 1
ATOM 1612 C CA . PRO A 1 206 ? -15.391 2.695 13.922 1.00 97.69 206 PRO A CA 1
ATOM 1613 C C . PRO A 1 206 ? -15.682 1.192 13.978 1.00 97.69 206 PRO A C 1
ATOM 1615 O O . PRO A 1 206 ? -16.083 0.659 15.014 1.00 97.69 206 PRO A O 1
ATOM 1618 N N . VAL A 1 207 ? -15.424 0.491 12.872 1.00 98.44 207 VAL A N 1
ATOM 1619 C CA . VAL A 1 207 ? -15.212 -0.962 12.924 1.00 98.44 207 VAL A CA 1
ATOM 1620 C C . VAL A 1 207 ? -13.920 -1.201 13.704 1.00 98.44 207 VAL A C 1
ATOM 1622 O O . VAL A 1 207 ? -12.878 -0.651 13.346 1.00 98.44 207 VAL A O 1
ATOM 1625 N N . LEU A 1 208 ? -14.002 -1.982 14.780 1.00 98.19 208 LEU A N 1
ATOM 1626 C CA . LEU A 1 208 ? -12.882 -2.275 15.671 1.00 98.19 208 LEU A CA 1
ATOM 1627 C C . LEU A 1 208 ? -12.469 -3.738 15.543 1.00 98.19 208 LEU A C 1
ATOM 1629 O O . LEU A 1 208 ? -13.318 -4.629 15.581 1.00 98.19 208 LEU A O 1
ATOM 1633 N N . TRP A 1 209 ? -11.163 -3.971 15.475 1.00 98.19 209 TRP A N 1
ATOM 1634 C CA . TRP A 1 209 ? -10.551 -5.292 15.598 1.00 98.19 209 TRP A CA 1
ATOM 1635 C C . TRP A 1 209 ? -9.658 -5.358 16.829 1.00 98.19 209 TRP A C 1
ATOM 1637 O O . TRP A 1 209 ? -9.031 -4.368 17.199 1.00 98.19 209 TRP A O 1
ATOM 1647 N N . LYS A 1 210 ? -9.575 -6.536 17.456 1.00 98.00 210 LYS A N 1
ATOM 1648 C CA . LYS A 1 210 ? -8.588 -6.804 18.510 1.00 98.00 210 LYS A CA 1
ATOM 1649 C C . LYS A 1 210 ? -7.348 -7.396 17.863 1.00 98.00 210 LYS A C 1
ATOM 1651 O O . LYS A 1 210 ? -7.408 -8.512 17.373 1.00 98.00 210 LYS A O 1
ATOM 1656 N N . ALA A 1 211 ? -6.229 -6.688 17.901 1.00 98.00 211 ALA A N 1
ATOM 1657 C CA . ALA A 1 211 ? -5.000 -7.111 17.236 1.00 98.00 211 ALA A CA 1
ATOM 1658 C C . ALA A 1 211 ? -3.819 -7.174 18.211 1.00 98.00 211 ALA A C 1
ATOM 1660 O O . ALA A 1 211 ? -3.758 -6.395 19.164 1.00 98.00 211 ALA A O 1
ATOM 1661 N N . TYR A 1 212 ? -2.872 -8.090 17.977 1.00 98.12 212 TYR A N 1
ATOM 1662 C CA . TYR A 1 212 ? -1.655 -8.216 18.785 1.00 98.12 212 TYR A CA 1
ATOM 1663 C C . TYR A 1 212 ? -0.531 -7.316 18.243 1.00 98.12 212 TYR A C 1
ATOM 1665 O O . TYR A 1 212 ? 0.410 -7.734 17.559 1.00 98.12 212 TYR A O 1
ATOM 1673 N N . VAL A 1 213 ? -0.663 -6.028 18.527 1.00 97.44 213 VAL A N 1
ATOM 1674 C CA . VAL A 1 213 ? 0.112 -4.942 17.920 1.00 97.44 213 VAL A CA 1
ATOM 1675 C C . VAL A 1 213 ? 1.110 -4.338 18.896 1.00 97.44 213 VAL A C 1
ATOM 1677 O O . VAL A 1 213 ? 1.062 -4.605 20.093 1.00 97.44 213 VAL A O 1
ATOM 1680 N N . THR A 1 214 ? 2.050 -3.538 18.391 1.00 96.19 214 THR A N 1
ATOM 1681 C CA . THR A 1 214 ? 3.027 -2.862 19.252 1.00 96.19 214 THR A CA 1
ATOM 1682 C C . THR A 1 214 ? 2.361 -1.814 20.141 1.00 96.19 214 THR A C 1
ATOM 1684 O O . THR A 1 214 ? 1.431 -1.150 19.692 1.00 96.19 214 THR A O 1
ATOM 1687 N N . ASP A 1 215 ? 2.833 -1.624 21.377 1.00 94.06 215 ASP A N 1
ATOM 1688 C CA . ASP A 1 215 ? 2.236 -0.652 22.318 1.00 94.06 215 ASP A CA 1
ATOM 1689 C C . ASP A 1 215 ? 2.275 0.800 21.788 1.00 94.06 215 ASP A C 1
ATOM 1691 O O . ASP A 1 215 ? 1.383 1.607 22.064 1.00 94.06 215 ASP A O 1
ATOM 1695 N N . SER A 1 216 ? 3.281 1.094 20.961 1.00 93.12 216 SER A N 1
ATOM 1696 C CA . SER A 1 216 ? 3.582 2.374 20.335 1.00 93.12 216 SER A CA 1
ATOM 1697 C C . SER A 1 216 ? 4.407 2.168 19.059 1.00 93.12 216 SER A C 1
ATOM 1699 O O . SER A 1 216 ? 4.978 1.099 18.814 1.00 93.12 216 SER A O 1
ATOM 1701 N N . PHE A 1 217 ? 4.512 3.212 18.231 1.00 92.62 217 PHE A N 1
ATOM 1702 C CA . PHE A 1 217 ? 5.203 3.115 16.943 1.00 92.62 217 PHE A CA 1
ATOM 1703 C C . PHE A 1 217 ? 6.696 2.758 17.067 1.00 92.62 217 PHE A C 1
ATOM 1705 O O . PHE A 1 217 ? 7.193 1.968 16.270 1.00 92.62 217 PHE A O 1
ATOM 1712 N N . ALA A 1 218 ? 7.395 3.269 18.082 1.00 90.12 218 ALA A N 1
ATOM 1713 C CA . ALA A 1 218 ? 8.829 3.032 18.286 1.00 90.12 218 ALA A CA 1
ATOM 1714 C C . ALA A 1 218 ? 9.138 1.826 19.200 1.00 90.12 218 ALA A C 1
ATOM 1716 O O . ALA A 1 218 ? 10.284 1.628 19.590 1.00 90.12 218 ALA A O 1
ATOM 1717 N N . SER A 1 219 ? 8.133 1.022 19.554 1.00 90.25 219 SER A N 1
ATOM 1718 C CA . SER A 1 219 ? 8.302 -0.143 20.424 1.00 90.25 219 SER A CA 1
ATOM 1719 C C . SER A 1 219 ? 8.312 -1.454 19.645 1.00 90.25 219 SER A C 1
ATOM 1721 O O . SER A 1 219 ? 7.644 -1.592 18.615 1.00 90.25 219 SER A O 1
ATOM 1723 N N . ALA A 1 220 ? 9.047 -2.427 20.186 1.00 88.06 220 ALA A N 1
ATOM 1724 C CA . ALA A 1 220 ? 8.979 -3.835 19.804 1.00 88.06 220 ALA A CA 1
ATOM 1725 C C . ALA A 1 220 ? 8.029 -4.646 20.710 1.00 88.06 220 ALA A C 1
ATOM 1727 O O . ALA A 1 220 ? 7.635 -5.757 20.348 1.00 88.06 220 ALA A O 1
ATOM 1728 N N . ASN A 1 221 ? 7.639 -4.107 21.874 1.00 93.06 221 ASN A N 1
ATOM 1729 C CA . ASN A 1 221 ? 6.704 -4.769 22.782 1.00 93.06 221 ASN A CA 1
ATOM 1730 C C . ASN A 1 221 ? 5.307 -4.766 22.179 1.00 93.06 221 ASN A C 1
ATOM 1732 O O . ASN A 1 221 ? 4.873 -3.757 21.622 1.00 93.06 221 ASN A O 1
ATOM 1736 N N . ARG A 1 222 ? 4.594 -5.882 22.339 1.00 95.69 222 ARG A N 1
ATOM 1737 C CA . ARG A 1 222 ? 3.248 -6.070 21.803 1.00 95.69 222 ARG A CA 1
ATOM 1738 C C . ARG A 1 222 ? 2.239 -6.403 22.886 1.00 95.69 222 ARG A C 1
ATOM 1740 O O . ARG A 1 222 ? 2.524 -7.167 23.808 1.00 95.69 222 ARG A O 1
ATOM 1747 N N . GLU A 1 223 ? 1.036 -5.890 22.703 1.00 97.25 223 GLU A N 1
ATOM 1748 C CA . GLU A 1 223 ? -0.134 -6.145 23.531 1.00 97.25 223 GLU A CA 1
ATOM 1749 C C . GLU A 1 223 ? -1.385 -6.249 22.650 1.00 97.25 223 GLU A C 1
ATOM 1751 O O . GLU A 1 223 ? -1.369 -5.908 21.468 1.00 97.25 223 GLU A O 1
ATOM 1756 N N . ILE A 1 224 ? -2.472 -6.783 23.203 1.00 98.12 224 ILE A N 1
ATOM 1757 C CA . ILE A 1 224 ? -3.742 -6.838 22.476 1.00 98.12 224 ILE A CA 1
ATOM 1758 C C . ILE A 1 224 ? -4.420 -5.478 22.617 1.00 98.12 224 ILE A C 1
ATOM 1760 O O . ILE A 1 224 ? -4.805 -5.108 23.726 1.00 98.12 224 ILE A O 1
ATOM 1764 N N . LYS A 1 225 ? -4.594 -4.767 21.501 1.00 97.62 225 LYS A N 1
ATOM 1765 C CA . LYS A 1 225 ? -5.261 -3.456 21.443 1.00 97.62 225 LYS A CA 1
ATOM 1766 C C . LYS A 1 225 ? -6.450 -3.503 20.499 1.00 97.62 225 LYS A C 1
ATOM 1768 O O . LYS A 1 225 ? -6.503 -4.338 19.594 1.00 97.62 225 LYS A O 1
ATOM 1773 N N . GLU A 1 226 ? -7.392 -2.592 20.705 1.00 98.00 226 GLU A N 1
ATOM 1774 C CA . GLU A 1 226 ? -8.398 -2.295 19.691 1.00 98.00 226 GLU A CA 1
ATOM 1775 C C . GLU A 1 226 ? -7.787 -1.377 18.630 1.00 98.00 226 GLU A C 1
ATOM 1777 O O . GLU A 1 226 ? -7.171 -0.365 18.959 1.00 98.00 226 GLU A O 1
ATOM 1782 N N . VAL A 1 227 ? -7.953 -1.740 17.362 1.00 98.62 227 VAL A N 1
ATOM 1783 C CA . VAL A 1 227 ? -7.529 -0.943 16.209 1.00 98.62 227 VAL A CA 1
ATOM 1784 C C . VAL A 1 227 ? -8.745 -0.618 15.345 1.00 98.62 227 VAL A C 1
ATOM 1786 O O . VAL A 1 227 ? -9.605 -1.471 15.123 1.00 98.62 227 VAL A O 1
ATOM 1789 N N . ALA A 1 228 ? -8.841 0.626 14.880 1.00 98.69 228 ALA A N 1
ATOM 1790 C CA . ALA A 1 228 ? -10.001 1.150 14.163 1.00 98.69 228 ALA A CA 1
ATOM 1791 C C . ALA A 1 228 ? -9.785 1.140 12.649 1.00 98.69 228 ALA A C 1
ATOM 1793 O O . ALA A 1 228 ? -8.788 1.687 12.180 1.00 98.69 228 ALA A O 1
ATOM 1794 N N . LEU A 1 229 ? -10.724 0.578 11.881 1.00 98.81 229 LEU A N 1
ATOM 1795 C CA . LEU A 1 229 ? -10.715 0.670 10.418 1.00 98.81 229 LEU A CA 1
ATOM 1796 C C . LEU A 1 229 ? -10.679 2.145 10.009 1.00 98.81 229 LEU A C 1
ATOM 1798 O O . LEU A 1 229 ? -11.564 2.917 10.379 1.00 98.81 229 LEU A O 1
ATOM 1802 N N . ILE A 1 230 ? -9.658 2.528 9.244 1.00 98.75 230 ILE A N 1
ATOM 1803 C CA . ILE A 1 230 ? -9.428 3.924 8.854 1.00 98.75 230 ILE A CA 1
ATOM 1804 C C . ILE A 1 230 ? -9.401 4.119 7.340 1.00 98.75 230 ILE A C 1
ATOM 1806 O O . ILE A 1 230 ? -9.814 5.170 6.848 1.00 98.75 230 ILE A O 1
ATOM 1810 N N . GLN A 1 231 ? -8.934 3.114 6.603 1.00 98.62 231 GLN A N 1
ATOM 1811 C CA . GLN A 1 231 ? -8.694 3.204 5.169 1.00 98.62 231 GLN A CA 1
ATOM 1812 C C . GLN A 1 231 ? -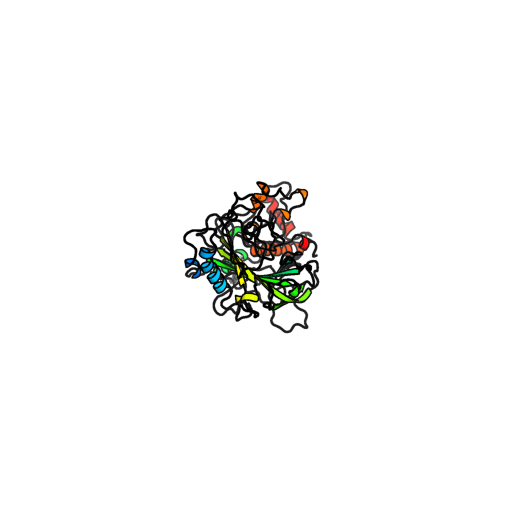8.822 1.817 4.530 1.00 98.62 231 GLN A C 1
ATOM 1814 O O . GLN A 1 231 ? -8.565 0.796 5.173 1.00 98.62 231 GLN A O 1
ATOM 1819 N N . MET A 1 232 ? -9.212 1.779 3.258 1.00 98.88 232 MET A N 1
ATOM 1820 C CA . MET A 1 232 ? -9.054 0.595 2.418 1.00 98.88 232 MET A CA 1
ATOM 1821 C C . MET A 1 232 ? -8.482 1.012 1.070 1.00 98.88 232 MET A C 1
ATOM 1823 O O . MET A 1 232 ? -9.077 1.832 0.378 1.00 98.88 232 MET A O 1
ATOM 1827 N N . ASP A 1 233 ? -7.362 0.421 0.684 1.00 98.81 233 ASP A N 1
ATOM 1828 C CA . ASP A 1 233 ? -6.756 0.641 -0.625 1.00 98.81 233 ASP A CA 1
ATOM 1829 C C . ASP A 1 233 ? -7.140 -0.467 -1.592 1.00 98.81 233 ASP A C 1
ATOM 1831 O O . ASP A 1 233 ? -7.424 -1.603 -1.195 1.00 98.81 233 ASP A O 1
ATOM 1835 N N . PHE A 1 234 ? -7.070 -0.150 -2.879 1.00 98.94 234 PHE A N 1
ATOM 1836 C CA . PHE A 1 234 ? -7.067 -1.151 -3.926 1.00 98.94 234 PHE A CA 1
ATOM 1837 C C . PHE A 1 234 ? -6.053 -0.833 -5.021 1.00 98.94 234 PHE A C 1
ATOM 1839 O O . PHE A 1 234 ? -5.709 0.324 -5.273 1.00 98.94 234 PHE A O 1
ATOM 1846 N N . ALA A 1 235 ? -5.629 -1.883 -5.717 1.00 98.88 235 ALA A N 1
ATOM 1847 C CA . ALA A 1 235 ? -4.914 -1.780 -6.980 1.00 98.88 235 ALA A CA 1
ATOM 1848 C C . ALA A 1 235 ? -5.498 -2.787 -7.974 1.00 98.88 235 ALA A C 1
ATOM 1850 O O . ALA A 1 235 ? -5.757 -3.936 -7.617 1.00 98.88 235 ALA A O 1
ATOM 1851 N N . VAL A 1 236 ? -5.716 -2.366 -9.217 1.00 98.94 236 VAL A N 1
ATOM 1852 C CA . VAL A 1 236 ? -6.235 -3.219 -10.291 1.00 98.94 236 VAL A CA 1
ATOM 1853 C C . VAL A 1 236 ? -5.276 -3.186 -11.468 1.00 98.94 236 VAL A C 1
ATOM 1855 O O . VAL A 1 236 ? -4.998 -2.116 -12.012 1.00 98.94 236 VAL A O 1
ATOM 1858 N N . ARG A 1 237 ? -4.797 -4.361 -11.885 1.00 98.75 237 ARG A N 1
ATOM 1859 C CA . ARG A 1 237 ? -4.027 -4.514 -13.118 1.00 98.75 237 ARG A CA 1
ATOM 1860 C C . ARG A 1 237 ? -4.993 -4.464 -14.290 1.00 98.75 237 ARG A C 1
ATOM 1862 O O . ARG A 1 237 ? -5.727 -5.423 -14.536 1.00 98.75 237 ARG A O 1
ATOM 1869 N N . ASP A 1 238 ? -4.953 -3.362 -15.025 1.00 98.31 238 ASP A N 1
ATOM 1870 C CA . ASP A 1 238 ? -5.763 -3.145 -16.215 1.00 98.31 238 ASP A CA 1
ATOM 1871 C C . ASP A 1 238 ? -4.877 -2.666 -17.367 1.00 98.31 238 ASP A C 1
ATOM 1873 O O . ASP A 1 238 ? -4.380 -1.542 -17.396 1.00 98.31 238 ASP A O 1
ATOM 1877 N N . THR A 1 239 ? -4.671 -3.545 -18.342 1.00 97.12 239 THR A N 1
ATOM 1878 C CA . THR A 1 239 ? -3.865 -3.299 -19.550 1.00 97.12 239 THR A CA 1
ATOM 1879 C C . THR A 1 239 ? -4.398 -2.176 -20.437 1.00 97.12 239 THR A C 1
ATOM 1881 O O . THR A 1 239 ? -3.675 -1.722 -21.319 1.00 97.12 239 THR A O 1
ATOM 1884 N N . ARG A 1 240 ? -5.620 -1.684 -20.192 1.00 97.06 240 ARG A N 1
ATOM 1885 C CA . ARG A 1 240 ? -6.167 -0.491 -20.851 1.00 97.06 240 ARG A CA 1
ATOM 1886 C C . ARG A 1 240 ? -5.582 0.812 -20.291 1.00 97.06 240 ARG A C 1
ATOM 1888 O O . ARG A 1 240 ? -5.734 1.850 -20.935 1.00 97.06 240 ARG A O 1
ATOM 1895 N N . MET A 1 241 ? -4.929 0.788 -19.122 1.00 97.31 241 MET A N 1
ATOM 1896 C CA . MET A 1 241 ? -4.282 1.974 -18.547 1.00 97.31 241 MET A CA 1
ATOM 1897 C C . MET A 1 241 ? -2.964 2.292 -19.257 1.00 97.31 241 MET A C 1
ATOM 1899 O O . MET A 1 241 ? -2.051 1.460 -19.236 1.00 97.31 241 MET A O 1
ATOM 1903 N N . PRO A 1 242 ? -2.822 3.490 -19.851 1.00 92.56 242 PRO A N 1
ATOM 1904 C CA . PRO A 1 242 ? -1.591 3.877 -20.524 1.00 92.56 242 PRO A CA 1
ATOM 1905 C C . PRO A 1 242 ? -0.465 4.146 -19.517 1.00 92.56 242 PRO A C 1
ATOM 1907 O O . PRO A 1 242 ? -0.701 4.699 -18.447 1.00 92.56 242 PRO A O 1
ATOM 1910 N N . GLY A 1 243 ? 0.766 3.781 -19.876 1.00 92.31 243 GLY A N 1
ATOM 1911 C CA . GLY A 1 243 ? 1.993 4.162 -19.165 1.00 92.31 243 GLY A CA 1
ATOM 1912 C C . GLY A 1 243 ? 2.254 3.465 -17.828 1.00 92.31 243 GLY A C 1
ATOM 1913 O O . GLY A 1 243 ? 3.394 3.455 -17.387 1.00 92.31 243 GLY A O 1
ATOM 1914 N N . THR A 1 244 ? 1.233 2.909 -17.168 1.00 96.88 244 THR A N 1
ATOM 1915 C CA .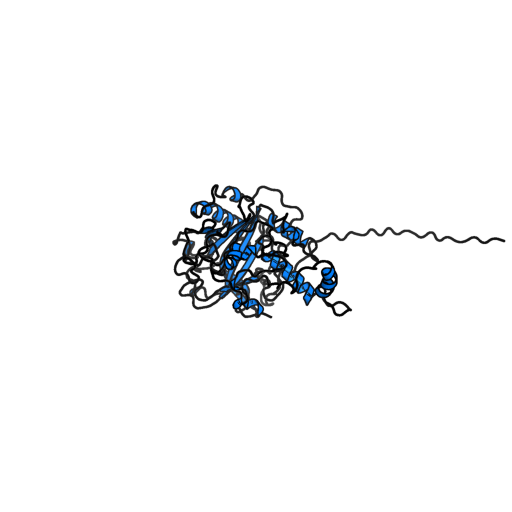 THR A 1 244 ? 1.379 2.179 -15.893 1.00 96.88 244 THR A CA 1
ATOM 1916 C C . THR A 1 244 ? 0.798 0.773 -15.953 1.00 96.88 244 THR A C 1
ATOM 1918 O O . THR A 1 244 ? 1.339 -0.148 -15.350 1.00 96.88 244 THR A O 1
ATOM 1921 N N . GLY A 1 245 ? -0.304 0.573 -16.686 1.00 97.81 245 GLY A N 1
ATOM 1922 C CA . GLY A 1 245 ? -1.055 -0.681 -16.673 1.00 97.81 245 GLY A CA 1
ATOM 1923 C C . GLY A 1 245 ? -1.801 -0.956 -15.358 1.00 97.81 245 GLY A C 1
ATOM 1924 O O . GLY A 1 245 ? -2.308 -2.067 -15.175 1.00 97.81 245 GLY A O 1
ATOM 1925 N N . TRP A 1 246 ? -1.877 0.021 -14.451 1.00 98.69 246 TRP A N 1
ATOM 1926 C CA . TRP A 1 246 ? -2.470 -0.134 -13.126 1.00 98.69 246 TRP A CA 1
ATOM 1927 C C . TRP A 1 246 ? -3.383 1.038 -12.761 1.00 98.69 246 TRP A C 1
ATOM 1929 O O . TRP A 1 246 ? -3.103 2.191 -13.076 1.00 98.69 246 TRP A O 1
ATOM 1939 N N . ILE A 1 247 ? -4.455 0.730 -12.033 1.00 98.81 247 ILE A N 1
ATOM 1940 C CA . ILE A 1 247 ? -5.328 1.708 -11.377 1.00 98.81 247 ILE A CA 1
ATOM 1941 C C . ILE A 1 247 ? -5.167 1.526 -9.877 1.00 98.81 247 ILE A C 1
ATOM 1943 O O . ILE A 1 247 ? -5.418 0.438 -9.364 1.00 98.81 247 ILE A O 1
ATOM 1947 N N . PHE A 1 248 ? -4.786 2.586 -9.178 1.00 98.88 248 PHE A N 1
ATOM 1948 C CA . PHE A 1 248 ? -4.741 2.634 -7.722 1.00 98.88 248 PHE A CA 1
ATOM 1949 C C . PHE A 1 248 ? -5.915 3.454 -7.209 1.00 98.88 248 PHE A C 1
ATOM 1951 O O . PHE A 1 248 ? -6.315 4.436 -7.834 1.00 98.88 248 PHE A O 1
ATOM 1958 N N . GLY A 1 249 ? -6.461 3.072 -6.065 1.00 98.81 249 GLY A N 1
ATOM 1959 C CA . GLY A 1 249 ? -7.524 3.822 -5.419 1.00 98.81 249 GLY A CA 1
ATOM 1960 C C . GLY A 1 249 ? -7.517 3.626 -3.917 1.00 98.81 249 GLY A C 1
ATOM 1961 O O . GLY A 1 249 ? -6.945 2.665 -3.404 1.00 98.81 249 GLY A O 1
ATOM 1962 N N . THR A 1 250 ? -8.159 4.547 -3.210 1.00 98.88 250 THR A N 1
ATOM 1963 C CA . THR A 1 250 ? -8.267 4.476 -1.752 1.00 98.88 250 THR A CA 1
ATOM 1964 C C . THR A 1 250 ? -9.612 4.996 -1.263 1.00 98.88 250 THR A C 1
ATOM 1966 O O . THR A 1 250 ? -10.216 5.902 -1.852 1.00 98.88 250 THR A O 1
ATOM 1969 N N . PHE A 1 251 ? -10.090 4.378 -0.191 1.00 98.88 251 PHE A N 1
ATOM 1970 C CA . PHE A 1 251 ? -11.272 4.754 0.563 1.00 98.88 251 PHE A CA 1
ATOM 1971 C C . PHE A 1 251 ? -10.858 5.185 1.963 1.00 98.88 251 PHE A C 1
ATOM 1973 O O . PHE A 1 251 ? -9.993 4.564 2.575 1.00 98.88 251 PHE A O 1
ATOM 1980 N N . GLN A 1 252 ? -11.532 6.193 2.499 1.00 98.75 252 GLN A N 1
ATOM 1981 C CA . GLN A 1 252 ? -11.357 6.663 3.867 1.00 98.75 252 GLN A CA 1
ATOM 1982 C C . GLN A 1 252 ? -12.610 6.345 4.677 1.00 98.75 252 GLN A C 1
ATOM 1984 O O . GLN A 1 252 ? -13.728 6.461 4.180 1.00 98.75 252 GLN A O 1
ATOM 1989 N N . TYR A 1 253 ? -12.442 5.963 5.939 1.00 98.75 253 TYR A N 1
ATOM 1990 C CA . TYR A 1 253 ? -13.571 5.782 6.842 1.00 98.75 253 TYR A CA 1
ATOM 1991 C C . TYR A 1 253 ? -14.223 7.130 7.190 1.00 98.75 253 TYR A C 1
ATOM 1993 O O . TYR A 1 253 ? -13.544 8.079 7.578 1.00 98.75 253 TYR A O 1
ATOM 2001 N N . ASN A 1 254 ? -15.550 7.205 7.117 1.00 98.50 254 ASN A N 1
ATOM 2002 C CA . ASN A 1 254 ? -16.357 8.285 7.672 1.00 98.50 254 ASN A CA 1
ATOM 2003 C C . ASN A 1 254 ? -17.571 7.707 8.407 1.00 98.50 254 ASN A C 1
ATOM 2005 O O . ASN A 1 254 ? -18.605 7.398 7.816 1.00 98.50 254 ASN A O 1
ATOM 2009 N N . GLY A 1 255 ? -17.460 7.601 9.729 1.00 97.94 255 GLY A N 1
ATOM 2010 C CA . GLY A 1 255 ? -18.496 7.035 10.590 1.00 97.94 255 GLY A CA 1
ATOM 2011 C C . GLY A 1 255 ? -19.827 7.789 10.591 1.00 97.94 255 GLY A C 1
ATOM 2012 O O . GLY A 1 255 ? -20.853 7.232 10.983 1.00 97.94 255 GLY A O 1
ATOM 2013 N N . ASN A 1 256 ? -19.840 9.039 10.119 1.00 97.12 256 ASN A N 1
ATOM 2014 C CA . ASN A 1 256 ? -21.064 9.829 10.004 1.00 97.12 256 ASN A CA 1
ATOM 2015 C C . ASN A 1 256 ? -21.961 9.389 8.838 1.00 97.12 256 ASN A C 1
ATOM 2017 O O . ASN A 1 256 ? -23.097 9.840 8.769 1.00 97.12 256 ASN A O 1
ATOM 2021 N N . MET A 1 257 ? -21.491 8.514 7.940 1.00 97.38 257 MET A N 1
ATOM 2022 C CA . MET A 1 257 ? -22.302 8.051 6.810 1.00 97.38 257 MET A CA 1
ATOM 2023 C C . MET A 1 257 ? -23.441 7.133 7.253 1.00 97.38 257 MET A C 1
ATOM 2025 O O . MET A 1 257 ? -24.571 7.284 6.795 1.00 97.38 257 MET A O 1
ATOM 2029 N N . THR A 1 258 ? -23.160 6.184 8.149 1.00 97.06 258 THR A N 1
ATOM 2030 C CA . THR A 1 258 ? -24.174 5.232 8.637 1.00 97.06 258 THR A CA 1
ATOM 2031 C C . THR A 1 258 ? -24.481 5.358 10.126 1.00 97.06 258 THR A C 1
ATOM 2033 O O . THR A 1 258 ? -25.458 4.765 10.583 1.00 97.06 258 THR A O 1
ATOM 2036 N N . HIS A 1 259 ? -23.675 6.109 10.890 1.00 94.31 259 HIS A N 1
ATOM 2037 C CA . HIS A 1 259 ? -23.788 6.247 12.349 1.00 94.31 259 HIS A CA 1
ATOM 2038 C C . HIS A 1 259 ? -23.782 4.913 13.119 1.00 94.31 259 HIS A C 1
ATOM 2040 O O . HIS A 1 259 ? -24.342 4.823 14.213 1.00 94.31 259 HIS A O 1
ATOM 2046 N N . LYS A 1 260 ? -23.147 3.884 12.548 1.00 96.94 260 LYS A N 1
ATOM 2047 C CA . LYS A 1 260 ? -22.881 2.579 13.165 1.00 96.94 260 LYS A CA 1
ATOM 2048 C C . LYS A 1 260 ? -21.550 2.015 12.653 1.00 96.94 260 LYS A C 1
ATOM 2050 O O . LYS A 1 260 ? -21.141 2.402 11.555 1.00 96.94 260 LYS A O 1
ATOM 2055 N N . PRO A 1 261 ? -20.903 1.077 13.368 1.00 97.81 261 PRO A N 1
ATOM 2056 C CA . PRO A 1 261 ? -19.754 0.352 12.831 1.00 97.81 261 PRO A CA 1
ATOM 2057 C C . PRO A 1 261 ? -20.151 -0.392 11.551 1.00 97.81 261 PRO A C 1
ATOM 2059 O O . PRO A 1 261 ? -20.982 -1.301 11.586 1.00 97.81 261 PRO A O 1
ATOM 2062 N N . SER A 1 262 ? -19.605 0.027 10.410 1.00 97.62 262 SER A N 1
ATOM 2063 C CA . SER A 1 262 ? -19.856 -0.604 9.112 1.00 97.62 262 SER A CA 1
ATOM 2064 C C . SER A 1 262 ? -18.709 -0.349 8.141 1.00 97.62 262 SER A C 1
ATOM 2066 O O . SER A 1 262 ? -18.167 0.755 8.089 1.00 97.62 262 SER A O 1
ATOM 2068 N N . TRP A 1 263 ? -18.402 -1.344 7.310 1.00 98.25 263 TRP A N 1
ATOM 2069 C CA . TRP A 1 263 ? -17.517 -1.186 6.153 1.00 98.25 263 TRP A CA 1
ATOM 2070 C C . TRP A 1 263 ? -18.113 -0.252 5.085 1.00 98.25 263 TRP A C 1
ATOM 2072 O O . TRP A 1 263 ? -17.367 0.328 4.302 1.00 98.25 263 TRP A O 1
ATOM 2082 N N . ASP A 1 264 ? -19.432 -0.016 5.103 1.00 97.75 264 ASP A N 1
ATOM 2083 C CA . ASP A 1 264 ? -20.104 0.956 4.222 1.00 97.75 264 ASP A CA 1
ATOM 2084 C C . ASP A 1 264 ? -19.666 2.405 4.480 1.00 97.75 264 ASP A C 1
ATOM 2086 O O . ASP A 1 264 ? -19.840 3.267 3.620 1.00 97.75 264 ASP A O 1
ATOM 2090 N N . ASN A 1 265 ? -19.069 2.679 5.645 1.00 98.50 265 ASN A N 1
ATOM 2091 C CA . ASN A 1 265 ? -18.501 3.986 5.972 1.00 98.50 265 ASN A CA 1
ATOM 2092 C C . ASN A 1 265 ? -17.193 4.273 5.213 1.00 98.50 265 ASN A C 1
ATOM 2094 O O . ASN A 1 265 ? -16.665 5.374 5.336 1.00 98.50 265 ASN A O 1
ATOM 2098 N N . LEU A 1 266 ? -16.654 3.321 4.441 1.00 98.75 266 LEU A N 1
ATOM 2099 C CA . LEU A 1 266 ? -15.541 3.557 3.521 1.00 98.75 266 LEU A CA 1
ATOM 2100 C C . LEU A 1 266 ? -16.023 4.370 2.309 1.00 98.75 266 LEU A C 1
ATOM 2102 O O . LEU A 1 266 ? -16.566 3.828 1.337 1.00 98.75 266 LEU A O 1
ATOM 2106 N N . VAL A 1 267 ? -15.814 5.684 2.375 1.00 98.69 267 VAL A N 1
ATOM 2107 C CA . VAL A 1 267 ? -16.125 6.626 1.296 1.00 98.69 267 VAL A CA 1
ATOM 2108 C C . VAL A 1 267 ? -14.938 6.763 0.342 1.00 98.69 267 VAL A C 1
ATOM 2110 O O . VAL A 1 267 ? -13.788 6.686 0.781 1.00 98.69 267 VAL A O 1
ATOM 2113 N N . PRO A 1 268 ? -15.164 6.971 -0.963 1.00 98.62 268 PRO A N 1
ATOM 2114 C CA . PRO A 1 268 ? -14.067 7.151 -1.905 1.00 98.62 268 PRO A CA 1
ATOM 2115 C C . PRO A 1 268 ? -13.233 8.398 -1.600 1.00 98.62 268 PRO A C 1
ATOM 2117 O O . PRO A 1 268 ? -13.784 9.486 -1.439 1.00 98.62 268 PRO A O 1
ATOM 2120 N N . VAL A 1 269 ? -11.906 8.267 -1.604 1.00 98.88 269 VAL A N 1
ATOM 2121 C CA . VAL A 1 269 ? -11.004 9.426 -1.716 1.00 98.88 269 VAL A CA 1
ATOM 2122 C C . VAL A 1 269 ? -10.769 9.733 -3.191 1.00 98.88 269 VAL A C 1
ATOM 2124 O O . VAL A 1 269 ? -10.930 10.870 -3.623 1.00 98.88 269 VAL A O 1
ATOM 2127 N N . GLY A 1 270 ? -10.427 8.717 -3.985 1.00 98.75 270 GLY A N 1
ATOM 2128 C CA . GLY A 1 270 ? -10.203 8.871 -5.418 1.00 98.75 270 GLY A CA 1
ATOM 2129 C C . GLY A 1 270 ? -9.493 7.687 -6.069 1.00 98.75 270 GLY A C 1
ATOM 2130 O O . GLY A 1 270 ? -9.179 6.693 -5.410 1.00 98.75 270 GLY A O 1
ATOM 2131 N N . VAL A 1 271 ? -9.221 7.832 -7.367 1.00 98.81 271 VAL A N 1
ATOM 2132 C CA . VAL A 1 271 ? -8.411 6.907 -8.179 1.00 98.81 271 VAL A CA 1
ATOM 2133 C C . VAL A 1 271 ? -7.256 7.628 -8.860 1.00 98.81 271 VAL A C 1
ATOM 2135 O O . VAL A 1 271 ? -7.336 8.827 -9.120 1.00 98.81 271 VAL A O 1
ATOM 2138 N N . MET A 1 272 ? -6.200 6.888 -9.182 1.00 98.75 272 MET A N 1
ATOM 2139 C CA . MET A 1 272 ? -5.098 7.343 -10.019 1.00 98.75 272 MET A CA 1
ATOM 2140 C C . MET A 1 272 ? -4.625 6.235 -10.959 1.00 98.75 272 MET A C 1
ATOM 2142 O O . MET A 1 272 ? -4.659 5.055 -10.614 1.00 98.75 272 MET A O 1
ATOM 2146 N N . TRP A 1 273 ? -4.164 6.631 -12.138 1.00 98.44 273 TRP A N 1
ATOM 2147 C CA . TRP A 1 273 ? -3.592 5.736 -13.155 1.00 98.44 273 TRP A CA 1
ATOM 2148 C C . TRP A 1 273 ? -2.246 6.248 -13.690 1.00 98.44 273 TRP A C 1
ATOM 2150 O O . TRP A 1 273 ? -1.642 5.612 -14.552 1.00 98.44 273 TRP A O 1
ATOM 2160 N N . GLY A 1 274 ? -1.760 7.370 -13.153 1.00 98.25 274 GLY A N 1
ATOM 2161 C CA . GLY A 1 274 ? -0.454 7.955 -13.435 1.00 98.25 274 GLY A CA 1
ATOM 2162 C C . GLY A 1 274 ? -0.065 9.015 -12.397 1.00 98.25 274 GLY A C 1
ATOM 2163 O O . GLY A 1 274 ? -0.791 9.257 -11.431 1.00 98.25 274 GLY A O 1
ATOM 2164 N N . ASN A 1 275 ? 1.111 9.611 -12.574 1.00 98.00 275 ASN A N 1
ATOM 2165 C CA . ASN A 1 275 ? 1.753 10.547 -11.656 1.00 98.00 275 ASN A CA 1
ATOM 2166 C C . ASN A 1 275 ? 1.904 11.974 -12.218 1.00 98.00 275 ASN A C 1
ATOM 2168 O O . ASN A 1 275 ? 2.557 12.788 -11.571 1.00 98.00 275 ASN A O 1
ATOM 2172 N N . ASP A 1 276 ? 1.336 12.323 -13.370 1.00 98.00 276 ASP A N 1
ATOM 2173 C CA . ASP A 1 276 ? 1.418 13.656 -13.988 1.00 98.00 276 ASP A CA 1
ATOM 2174 C C . ASP A 1 276 ? 2.862 14.224 -13.976 1.00 98.00 276 ASP A C 1
ATOM 2176 O O . ASP A 1 276 ? 3.134 15.199 -13.263 1.00 98.00 276 ASP A O 1
ATOM 2180 N N . PRO A 1 277 ? 3.824 13.620 -14.704 1.00 97.38 277 PRO A N 1
ATOM 2181 C CA . PRO A 1 277 ? 5.262 13.904 -14.557 1.00 97.38 277 PRO A CA 1
ATOM 2182 C C . PRO A 1 277 ? 5.674 15.349 -14.866 1.00 97.38 277 PRO A C 1
ATOM 2184 O O . PRO A 1 277 ? 6.694 15.820 -14.367 1.00 97.38 277 PRO A O 1
ATOM 2187 N N . GLU A 1 278 ? 4.870 16.072 -15.644 1.00 97.25 278 GLU A N 1
ATOM 2188 C CA . GLU A 1 278 ? 5.116 17.478 -15.984 1.00 97.25 278 GLU A CA 1
ATOM 2189 C C . GLU A 1 278 ? 4.591 18.452 -14.913 1.00 97.25 278 GLU A C 1
ATOM 2191 O O . GLU A 1 278 ? 4.878 19.649 -14.953 1.00 97.25 278 GLU A O 1
ATOM 2196 N N . ASN A 1 279 ? 3.819 17.968 -13.932 1.00 97.56 279 ASN A N 1
ATOM 2197 C CA . ASN A 1 279 ? 3.253 18.801 -12.879 1.00 97.56 279 ASN A CA 1
ATOM 2198 C C . ASN A 1 279 ? 4.205 18.894 -11.678 1.00 97.56 279 ASN A C 1
ATOM 2200 O O . ASN A 1 279 ? 4.186 18.048 -10.776 1.00 97.56 279 ASN A O 1
ATOM 2204 N N . THR A 1 280 ? 5.032 19.943 -11.680 1.00 97.44 280 THR A N 1
ATOM 2205 C CA . THR A 1 280 ? 6.140 20.144 -10.730 1.00 97.44 280 THR A CA 1
ATOM 2206 C C . THR A 1 280 ? 5.823 21.083 -9.556 1.00 97.44 280 THR A C 1
ATOM 2208 O O . THR A 1 280 ? 6.694 21.357 -8.728 1.00 97.44 280 THR A O 1
ATOM 2211 N N . GLY A 1 281 ? 4.590 21.596 -9.480 1.00 95.88 281 GLY A N 1
ATOM 2212 C CA . GLY A 1 281 ? 4.165 22.557 -8.458 1.00 95.88 281 GLY A CA 1
ATOM 2213 C C . GLY A 1 281 ? 4.026 21.954 -7.056 1.00 95.88 281 GLY A C 1
ATOM 2214 O O . GLY A 1 281 ? 4.143 20.749 -6.867 1.00 95.88 281 GLY A O 1
ATOM 2215 N N . ASN A 1 282 ? 3.740 22.792 -6.056 1.00 96.56 282 ASN A N 1
ATOM 2216 C CA . ASN A 1 282 ? 3.556 22.351 -4.663 1.00 96.56 282 ASN A CA 1
ATOM 2217 C C . ASN A 1 282 ? 2.378 23.045 -3.944 1.00 96.56 282 ASN A C 1
ATOM 2219 O O . ASN A 1 282 ? 2.164 22.836 -2.750 1.00 96.56 282 ASN A O 1
ATOM 2223 N N . ASP A 1 283 ? 1.609 23.874 -4.650 1.00 95.88 283 ASP A N 1
ATOM 2224 C CA . ASP A 1 283 ? 0.619 24.788 -4.058 1.00 95.88 283 ASP A CA 1
ATOM 2225 C C . ASP A 1 283 ? -0.565 24.065 -3.393 1.00 95.88 283 ASP A C 1
ATOM 2227 O O . ASP A 1 283 ? -1.243 24.615 -2.515 1.00 95.88 283 ASP A O 1
ATOM 2231 N N . HIS A 1 284 ? -0.797 22.807 -3.779 1.00 97.19 284 HIS A N 1
ATOM 2232 C CA . HIS A 1 284 ? -1.881 21.977 -3.257 1.00 97.19 284 HIS A CA 1
ATOM 2233 C C . HIS A 1 284 ? -1.427 20.989 -2.178 1.00 97.19 284 HIS A C 1
ATOM 2235 O O . HIS A 1 284 ? -2.261 20.291 -1.612 1.00 97.19 284 HIS A O 1
ATOM 2241 N N . THR A 1 285 ? -0.139 20.958 -1.830 1.00 96.19 285 THR A N 1
ATOM 2242 C CA . THR A 1 285 ? 0.362 20.131 -0.726 1.00 96.19 285 THR A CA 1
ATOM 2243 C C . THR A 1 285 ? -0.206 20.630 0.611 1.00 96.19 285 THR A C 1
ATOM 2245 O O . THR A 1 285 ? -0.027 21.789 0.995 1.00 96.19 285 THR A O 1
ATOM 2248 N N . ASN A 1 286 ? -0.923 19.760 1.329 1.00 96.00 286 ASN A N 1
ATOM 2249 C CA . ASN A 1 286 ? -1.660 20.087 2.558 1.00 96.00 286 ASN A CA 1
ATOM 2250 C C . ASN A 1 286 ? -1.543 18.982 3.638 1.00 96.00 286 ASN A C 1
ATOM 2252 O O . ASN A 1 286 ? -2.559 18.434 4.052 1.00 96.00 286 ASN A O 1
ATOM 2256 N N . PRO A 1 287 ? -0.339 18.678 4.166 1.00 94.94 287 PRO A N 1
ATOM 2257 C CA . PRO A 1 287 ? -0.103 17.528 5.058 1.00 94.94 287 PRO A CA 1
ATOM 2258 C C . PRO A 1 287 ? -0.841 17.589 6.408 1.00 94.94 287 PRO A C 1
ATOM 2260 O O . PRO A 1 287 ? -0.858 16.611 7.145 1.00 94.94 287 PRO A O 1
ATOM 2263 N N . LYS A 1 288 ? -1.410 18.749 6.757 1.00 96.38 288 LYS A N 1
ATOM 2264 C CA . LYS A 1 288 ? -2.208 18.983 7.967 1.00 96.38 288 LYS A CA 1
ATOM 2265 C C . LYS A 1 288 ? -3.561 19.567 7.554 1.00 96.38 288 LYS A C 1
ATOM 2267 O O . LYS A 1 288 ? -3.710 20.794 7.521 1.00 96.38 288 LYS A O 1
ATOM 2272 N N . PRO A 1 289 ? -4.504 18.725 7.114 1.00 95.38 289 PRO A N 1
ATOM 2273 C CA . PRO A 1 289 ? -5.690 19.169 6.398 1.00 95.38 289 PRO A CA 1
ATOM 2274 C C . PRO A 1 289 ? -6.741 19.750 7.354 1.00 95.38 289 PRO A C 1
ATOM 2276 O O . PRO A 1 289 ? -7.172 19.101 8.299 1.00 95.38 289 PRO A O 1
ATOM 2279 N N . SER A 1 290 ? -7.211 20.968 7.083 1.00 95.12 290 SER A N 1
ATOM 2280 C CA . SER A 1 290 ? -8.534 21.446 7.535 1.00 95.12 290 SER A CA 1
ATOM 2281 C C . SER A 1 290 ? -9.592 21.342 6.431 1.00 95.12 290 SER A C 1
ATOM 2283 O O . SER A 1 290 ? -10.787 21.365 6.708 1.00 95.12 290 SER A O 1
ATOM 2285 N N . ILE A 1 291 ? -9.131 21.198 5.187 1.00 95.94 291 ILE A N 1
ATOM 2286 C CA . ILE A 1 291 ? -9.883 20.905 3.968 1.00 95.94 291 ILE A CA 1
ATOM 2287 C C . ILE A 1 291 ? -9.028 19.987 3.085 1.00 95.94 291 ILE A C 1
ATOM 2289 O O . ILE A 1 291 ? -7.793 20.016 3.171 1.00 95.94 291 ILE A O 1
ATOM 2293 N N . THR A 1 292 ? -9.673 19.243 2.190 1.00 97.62 292 THR A N 1
ATOM 2294 C CA . THR A 1 292 ? -8.998 18.500 1.118 1.00 97.62 292 THR A CA 1
ATOM 2295 C C . THR A 1 292 ? -8.670 19.451 -0.035 1.00 97.62 292 THR A C 1
ATOM 2297 O O . THR A 1 292 ? -9.575 19.991 -0.670 1.00 97.62 292 THR A O 1
ATOM 2300 N N . LYS A 1 293 ? -7.381 19.702 -0.306 1.00 97.56 293 LYS A N 1
ATOM 2301 C CA . LYS A 1 293 ? -6.948 20.553 -1.427 1.00 97.56 293 LYS A CA 1
ATOM 2302 C C . LYS A 1 293 ? -6.788 19.728 -2.703 1.00 97.56 293 LYS A C 1
ATOM 2304 O O . LYS A 1 293 ? -5.791 19.038 -2.874 1.00 97.56 293 LYS A O 1
ATOM 2309 N N . ILE A 1 294 ? -7.750 19.840 -3.614 1.00 98.12 294 ILE A N 1
ATOM 2310 C CA . ILE A 1 294 ? -7.721 19.155 -4.912 1.00 98.12 294 ILE A CA 1
ATOM 2311 C C . ILE A 1 294 ? -7.018 20.043 -5.939 1.00 98.12 294 ILE A C 1
ATOM 2313 O O . ILE A 1 294 ? -7.395 21.201 -6.114 1.00 98.12 294 ILE A O 1
ATOM 2317 N N . ASN A 1 295 ? -6.013 19.501 -6.626 1.00 98.12 295 ASN A N 1
ATOM 2318 C CA . ASN A 1 295 ? -5.307 20.209 -7.686 1.00 98.12 295 ASN A CA 1
ATOM 2319 C C . ASN A 1 295 ? -5.994 19.971 -9.045 1.00 98.12 295 ASN A C 1
ATOM 2321 O O . ASN A 1 295 ? -5.929 18.853 -9.557 1.00 98.12 295 ASN A O 1
ATOM 2325 N N . PRO A 1 296 ? -6.594 20.994 -9.684 1.00 97.06 296 PRO A N 1
ATOM 2326 C CA . PRO A 1 296 ? -7.300 20.817 -10.956 1.00 97.06 296 PRO A CA 1
ATOM 2327 C C . PRO A 1 296 ? -6.371 20.503 -12.142 1.00 97.06 296 PRO A C 1
ATOM 2329 O O . PRO A 1 296 ? -6.853 20.128 -13.209 1.00 97.06 296 PRO A O 1
ATOM 2332 N N . THR A 1 297 ? -5.055 20.671 -11.973 1.00 97.50 297 THR A N 1
ATOM 2333 C CA . THR A 1 297 ? -4.036 20.422 -13.009 1.00 97.50 297 THR A CA 1
ATOM 2334 C C . THR A 1 297 ? -3.407 19.029 -12.933 1.00 97.50 297 THR A C 1
ATOM 2336 O O . THR A 1 297 ? -2.576 18.697 -13.774 1.00 97.50 297 THR A O 1
ATOM 2339 N N . ILE A 1 298 ? -3.788 18.219 -11.942 1.00 98.06 298 ILE A N 1
ATOM 2340 C CA . ILE A 1 298 ? -3.493 16.783 -11.898 1.00 98.06 298 ILE A CA 1
ATOM 2341 C C . ILE A 1 298 ? -4.586 16.088 -12.710 1.00 98.06 298 ILE A C 1
ATOM 2343 O O . ILE A 1 298 ? -5.773 16.209 -12.389 1.00 98.06 298 ILE A O 1
ATOM 2347 N N . LEU A 1 299 ? -4.196 15.439 -13.807 1.00 97.69 299 LEU A N 1
ATOM 2348 C CA . LEU A 1 299 ? -5.099 14.854 -14.795 1.00 97.69 299 LEU A CA 1
ATOM 2349 C C . LEU A 1 299 ? -5.079 13.326 -14.777 1.00 97.69 299 LEU A C 1
ATOM 2351 O O . LEU A 1 299 ? -6.012 12.731 -15.310 1.00 97.69 299 LEU A O 1
ATOM 2355 N N . GLU A 1 300 ? -4.077 12.702 -14.152 1.00 98.06 300 GLU A N 1
ATOM 2356 C CA . GLU A 1 300 ? -3.945 11.247 -13.993 1.00 98.06 300 GLU A CA 1
ATOM 2357 C C . GLU A 1 300 ? -4.417 10.747 -12.615 1.00 98.06 300 GLU A C 1
ATOM 2359 O O . GLU A 1 300 ? -4.176 9.601 -12.223 1.00 98.06 300 GLU A O 1
ATOM 2364 N N . SER A 1 301 ? -5.114 11.611 -11.872 1.00 98.25 301 SER A N 1
ATOM 2365 C CA . SER A 1 301 ? -5.875 11.282 -10.666 1.00 98.25 301 SER A CA 1
ATOM 2366 C C . SER A 1 301 ? -7.246 11.955 -10.704 1.00 98.25 301 SER A C 1
ATOM 2368 O O . SER A 1 301 ? -7.377 13.086 -11.165 1.00 98.25 301 SER A O 1
ATOM 2370 N N . ALA A 1 302 ? -8.265 11.289 -10.171 1.00 98.62 302 ALA A N 1
ATOM 2371 C CA . ALA A 1 302 ? -9.596 11.847 -9.966 1.00 98.62 302 ALA A CA 1
ATOM 2372 C C . ALA A 1 302 ? -9.954 11.747 -8.479 1.00 98.62 302 ALA A C 1
ATOM 2374 O O . ALA A 1 302 ? -10.016 10.645 -7.932 1.00 98.62 302 ALA A O 1
ATOM 2375 N N . ILE A 1 303 ? -10.172 12.894 -7.833 1.00 98.75 303 ILE A N 1
ATOM 2376 C CA . ILE A 1 303 ? -10.402 13.000 -6.385 1.00 98.75 303 ILE A CA 1
ATOM 2377 C C . ILE A 1 303 ? -11.849 13.379 -6.118 1.00 98.75 303 ILE A C 1
ATOM 2379 O O . ILE A 1 303 ? -12.378 14.292 -6.749 1.00 98.75 303 ILE A O 1
ATOM 2383 N N . ASN A 1 304 ? -12.462 12.707 -5.153 1.00 98.62 304 ASN A N 1
ATOM 2384 C CA . ASN A 1 304 ? -13.811 12.975 -4.700 1.00 98.62 304 ASN A CA 1
ATOM 2385 C C . ASN A 1 304 ? -13.939 14.390 -4.105 1.00 98.62 304 ASN A C 1
ATOM 2387 O O . ASN A 1 304 ? -13.366 14.663 -3.048 1.00 98.62 304 ASN A O 1
ATOM 2391 N N . PRO A 1 305 ? -14.695 15.302 -4.745 1.00 97.88 305 PRO A N 1
ATOM 2392 C CA . PRO A 1 305 ? -14.837 16.669 -4.263 1.00 97.88 305 PRO A CA 1
ATOM 2393 C C . PRO A 1 305 ? -15.955 16.821 -3.225 1.00 97.88 305 PRO A C 1
ATOM 2395 O O . PRO A 1 305 ? -16.150 17.921 -2.706 1.00 97.88 305 PRO A O 1
ATOM 2398 N N . ASN A 1 306 ? -16.733 15.766 -2.952 1.00 97.94 306 ASN A N 1
ATOM 2399 C CA . ASN A 1 306 ? -17.912 15.871 -2.109 1.00 97.94 306 ASN A CA 1
ATOM 2400 C C . ASN A 1 306 ? -17.533 15.956 -0.621 1.00 97.94 306 ASN A C 1
ATOM 2402 O O . ASN A 1 306 ? -17.308 14.953 0.052 1.00 97.94 306 ASN A O 1
ATOM 2406 N N . THR A 1 307 ? -17.521 17.170 -0.077 1.00 96.44 307 THR A N 1
ATOM 2407 C CA . THR A 1 307 ? -17.191 17.430 1.332 1.00 96.44 307 THR A CA 1
ATOM 2408 C C . THR A 1 307 ? -18.273 16.987 2.316 1.00 96.44 307 THR A C 1
ATOM 2410 O O . THR A 1 307 ? -18.022 16.987 3.520 1.00 96.44 307 THR A O 1
ATOM 2413 N N . SER A 1 308 ? -19.469 16.602 1.845 1.00 95.88 308 SER A N 1
ATOM 2414 C CA . SER A 1 308 ? -20.484 16.002 2.717 1.00 95.88 308 SER A CA 1
ATOM 2415 C C . SER A 1 308 ? -20.195 14.532 3.024 1.00 95.88 308 SER A C 1
ATOM 2417 O O . SER A 1 308 ? -20.720 14.016 4.005 1.00 95.88 308 SER A O 1
ATOM 2419 N N . GLU A 1 309 ? -19.401 13.853 2.188 1.00 95.88 309 GLU A N 1
ATOM 2420 C CA . GLU A 1 309 ? -19.035 12.444 2.374 1.00 95.88 309 GLU A CA 1
ATOM 2421 C C . GLU A 1 309 ? -17.556 12.267 2.722 1.00 95.88 309 GLU A C 1
ATOM 2423 O O . GLU A 1 309 ? -17.260 11.514 3.645 1.00 95.88 309 GLU A O 1
ATOM 2428 N N . LEU A 1 310 ? -16.635 12.963 2.044 1.00 97.94 310 LEU A N 1
ATOM 2429 C CA . LEU A 1 310 ? -15.197 12.869 2.283 1.00 97.94 310 LEU A CA 1
ATOM 2430 C C . LEU A 1 310 ? -14.794 13.846 3.399 1.00 97.94 310 LEU A C 1
ATOM 2432 O O . LEU A 1 310 ? -14.871 15.064 3.197 1.00 97.94 310 LEU A O 1
ATOM 2436 N N . PRO A 1 311 ? -14.335 13.355 4.565 1.00 97.06 311 PRO A N 1
ATOM 2437 C CA . PRO A 1 311 ? -13.800 14.225 5.602 1.00 97.06 311 PRO A CA 1
ATOM 2438 C C . PRO A 1 311 ? -12.567 14.987 5.094 1.00 97.06 311 PRO A C 1
ATOM 2440 O O . PRO A 1 311 ? -11.874 14.495 4.201 1.00 97.06 311 PRO A O 1
ATOM 2443 N N . PRO A 1 312 ? -12.233 16.153 5.680 1.00 97.12 312 PRO A N 1
ATOM 2444 C CA . PRO A 1 312 ? -10.974 16.824 5.387 1.00 97.12 312 PRO A CA 1
ATOM 2445 C C . PRO A 1 312 ? -9.795 15.860 5.498 1.00 97.12 312 PRO A C 1
ATOM 2447 O O . PRO A 1 312 ? -9.559 15.276 6.554 1.00 97.12 312 PRO A O 1
ATOM 2450 N N . THR A 1 313 ? -9.066 15.699 4.400 1.00 97.44 313 THR A N 1
ATOM 2451 C CA . THR A 1 313 ? -7.950 14.763 4.312 1.00 97.44 313 THR A CA 1
ATOM 2452 C C . THR A 1 313 ? -6.812 15.372 3.511 1.00 97.44 313 THR A C 1
ATOM 2454 O O . THR A 1 313 ? -7.018 16.245 2.657 1.00 97.44 313 THR A O 1
ATOM 2457 N N . HIS A 1 314 ? -5.584 14.976 3.827 1.00 97.50 314 HIS A N 1
ATOM 2458 C CA . HIS A 1 314 ? -4.465 15.344 2.981 1.00 97.50 314 HIS A CA 1
ATOM 2459 C C . HIS A 1 314 ? -4.490 14.438 1.758 1.00 97.50 314 HIS A C 1
ATOM 2461 O O . HIS A 1 314 ? -4.982 13.314 1.796 1.00 97.50 314 HIS A O 1
ATOM 2467 N N . LEU A 1 315 ? -3.939 14.940 0.668 1.00 98.19 315 LEU A N 1
ATOM 2468 C CA . LEU A 1 315 ? -3.620 14.108 -0.478 1.00 98.19 315 LEU A CA 1
ATOM 2469 C C . LEU A 1 315 ? -2.115 13.833 -0.483 1.00 98.19 315 LEU A C 1
ATOM 2471 O O . LEU A 1 315 ? -1.388 14.159 0.462 1.00 98.19 315 LEU A O 1
ATOM 2475 N N . GLY A 1 316 ? -1.655 13.195 -1.546 1.00 97.88 316 GLY A N 1
ATOM 2476 C CA . GLY A 1 316 ? -0.248 13.106 -1.869 1.00 97.88 316 GLY A CA 1
ATOM 2477 C C . GLY A 1 316 ? 0.321 14.438 -2.342 1.00 97.88 316 GLY A C 1
ATOM 2478 O O . GLY A 1 316 ? -0.365 15.466 -2.412 1.00 97.88 316 GLY A O 1
ATOM 2479 N N . TRP A 1 317 ? 1.595 14.408 -2.710 1.00 98.12 317 TRP A N 1
ATOM 2480 C CA . TRP A 1 317 ? 2.328 15.598 -3.102 1.00 98.12 317 TRP A CA 1
ATOM 2481 C C . TRP A 1 317 ? 1.634 16.332 -4.255 1.00 98.12 317 TRP A C 1
ATOM 2483 O O . TRP A 1 317 ? 1.299 15.757 -5.299 1.00 98.12 317 TRP A O 1
ATOM 2493 N N . ASN A 1 318 ? 1.415 17.627 -4.031 1.00 97.69 318 ASN A N 1
ATOM 2494 C CA . ASN A 1 318 ? 0.716 18.544 -4.920 1.00 97.69 318 ASN A CA 1
ATOM 2495 C C . ASN A 1 318 ? -0.700 18.098 -5.345 1.00 97.69 318 ASN A C 1
ATOM 2497 O O . ASN A 1 318 ? -1.165 18.459 -6.428 1.00 97.69 318 ASN A O 1
ATOM 2501 N N . GLY A 1 319 ? -1.397 17.332 -4.499 1.00 97.44 319 GLY A N 1
ATOM 2502 C CA . GLY A 1 319 ? -2.795 16.947 -4.713 1.00 97.44 319 GLY A CA 1
ATOM 2503 C C . GLY A 1 319 ? -3.008 15.647 -5.496 1.00 97.44 319 GLY A C 1
ATOM 2504 O O . GLY A 1 319 ? -4.136 15.370 -5.897 1.00 97.44 319 GLY A O 1
ATOM 2505 N N . ARG A 1 320 ? -1.957 14.848 -5.726 1.00 98.38 320 ARG A N 1
ATOM 2506 C CA . ARG A 1 320 ? -2.079 13.485 -6.285 1.00 98.38 320 ARG A CA 1
ATOM 2507 C C . ARG A 1 320 ? -2.759 12.548 -5.298 1.00 98.38 320 ARG A C 1
ATOM 2509 O O . ARG A 1 320 ? -2.659 12.764 -4.094 1.00 98.38 320 ARG A O 1
ATOM 2516 N N . LEU A 1 321 ? -3.406 11.488 -5.778 1.00 98.69 321 LEU A N 1
ATOM 2517 C CA . LEU A 1 321 ? -4.082 10.553 -4.880 1.00 98.69 321 LEU A CA 1
ATOM 2518 C C . LEU A 1 321 ? -3.113 9.932 -3.859 1.00 98.69 321 LEU A C 1
ATOM 2520 O O . LEU A 1 321 ? -2.043 9.431 -4.214 1.00 98.69 321 LEU A O 1
ATOM 2524 N N . ASN A 1 322 ? -3.525 9.953 -2.594 1.00 97.69 322 ASN A N 1
ATOM 2525 C CA . ASN A 1 322 ? -2.904 9.219 -1.500 1.00 97.69 322 ASN A CA 1
ATOM 2526 C C . ASN A 1 322 ? -3.936 9.007 -0.384 1.00 97.69 322 ASN A C 1
ATOM 2528 O O . ASN A 1 322 ? -4.911 9.761 -0.321 1.00 97.69 322 ASN A O 1
ATOM 2532 N N . GLY A 1 323 ? -3.744 8.005 0.470 1.00 97.12 323 GLY A N 1
ATOM 2533 C CA . GLY A 1 323 ? -4.644 7.747 1.590 1.00 97.12 323 GLY A CA 1
ATOM 2534 C C . GLY A 1 323 ? -4.377 8.640 2.812 1.00 97.12 323 GLY A C 1
ATOM 2535 O O . GLY A 1 323 ? -3.284 9.202 2.944 1.00 97.12 323 GLY A O 1
ATOM 2536 N N . PRO A 1 324 ? -5.352 8.768 3.734 1.00 97.06 324 PRO A N 1
ATOM 2537 C CA . PRO A 1 324 ? -5.248 9.594 4.946 1.00 97.06 324 PRO A CA 1
ATOM 2538 C C . PRO A 1 324 ? -4.104 9.219 5.899 1.00 97.06 324 PRO A C 1
ATOM 2540 O O . PRO A 1 324 ? -3.711 10.040 6.726 1.00 97.06 324 PRO A O 1
ATOM 2543 N N . VAL A 1 325 ? -3.597 7.984 5.844 1.00 97.00 325 VAL A N 1
ATOM 2544 C CA . VAL A 1 325 ? -2.474 7.540 6.693 1.00 97.00 325 VAL A CA 1
ATOM 2545 C C . VAL A 1 325 ? -1.165 7.347 5.928 1.00 97.00 325 VAL A C 1
ATOM 2547 O O . VAL A 1 325 ? -0.169 6.918 6.510 1.00 97.00 325 VAL A O 1
ATOM 2550 N N . ASP A 1 326 ? -1.145 7.678 4.639 1.00 96.25 326 ASP A N 1
ATOM 2551 C CA . ASP A 1 326 ? 0.047 7.569 3.804 1.00 96.25 326 ASP A CA 1
ATOM 2552 C C . ASP A 1 326 ? 0.939 8.817 3.910 1.00 96.25 326 ASP A C 1
ATOM 2554 O O . ASP A 1 326 ? 0.565 9.847 4.469 1.00 96.25 326 ASP A O 1
ATOM 2558 N N . ASN A 1 327 ? 2.157 8.748 3.362 1.00 94.44 327 ASN A N 1
ATOM 2559 C CA . ASN A 1 327 ? 3.096 9.867 3.429 1.00 94.44 327 ASN A CA 1
ATOM 2560 C C . ASN A 1 327 ? 2.711 10.990 2.435 1.00 94.44 327 ASN A C 1
ATOM 2562 O O . ASN A 1 327 ? 2.801 10.771 1.222 1.00 94.44 327 ASN A O 1
ATOM 2566 N N . PRO A 1 328 ? 2.371 12.213 2.895 1.00 94.81 328 PRO A N 1
ATOM 2567 C CA . PRO A 1 328 ? 1.907 13.308 2.036 1.00 94.81 328 PRO A CA 1
ATOM 2568 C C . PRO A 1 328 ? 2.953 13.835 1.037 1.00 94.81 328 PRO A C 1
ATOM 2570 O O . PRO A 1 328 ? 2.612 14.631 0.165 1.00 94.81 328 PRO A O 1
ATOM 2573 N N . VAL A 1 329 ? 4.223 13.419 1.131 1.00 95.31 329 VAL A N 1
ATOM 2574 C CA . VAL A 1 329 ? 5.276 13.779 0.157 1.00 95.31 329 VAL A CA 1
ATOM 2575 C C . VAL A 1 329 ? 5.345 12.835 -1.052 1.00 95.31 329 VAL A C 1
ATOM 2577 O O . VAL A 1 329 ? 6.185 13.034 -1.925 1.00 95.31 329 VAL A O 1
ATOM 2580 N N . SER A 1 330 ? 4.492 11.810 -1.105 1.00 96.50 330 SER A N 1
ATOM 2581 C CA . SER A 1 330 ? 4.404 10.819 -2.188 1.00 96.50 330 SER A CA 1
ATOM 2582 C C . SER A 1 330 ? 2.973 10.755 -2.750 1.00 96.50 330 SER A C 1
ATOM 2584 O O . SER A 1 330 ? 2.180 11.661 -2.528 1.00 96.50 330 SER A O 1
ATOM 2586 N N . SER A 1 331 ? 2.649 9.717 -3.508 1.00 97.81 331 SER A N 1
ATOM 2587 C CA . SER A 1 331 ? 1.318 9.318 -3.989 1.00 97.81 331 SER A CA 1
ATOM 2588 C C . SER A 1 331 ? 1.267 7.786 -4.000 1.00 97.81 331 SER A C 1
ATOM 2590 O O . SER A 1 331 ? 2.325 7.152 -3.903 1.00 97.81 331 SER A O 1
ATOM 2592 N N . CYS A 1 332 ? 0.091 7.168 -4.165 1.00 97.81 332 CYS A N 1
ATOM 2593 C CA . CYS A 1 332 ? 0.011 5.701 -4.199 1.00 97.81 332 CYS A CA 1
ATOM 2594 C C . CYS A 1 332 ? 0.948 5.114 -5.274 1.00 97.81 332 CYS A C 1
ATOM 2596 O O . CYS A 1 332 ? 1.798 4.282 -4.958 1.00 97.81 332 CYS A O 1
ATOM 2598 N N . LEU A 1 333 ? 0.873 5.602 -6.520 1.00 97.94 333 LEU A N 1
ATOM 2599 C CA . LEU A 1 333 ? 1.750 5.139 -7.605 1.00 97.94 333 LEU A CA 1
ATOM 2600 C C . LEU A 1 333 ? 3.214 5.553 -7.409 1.00 97.94 333 LEU A C 1
ATOM 2602 O O . LEU A 1 333 ? 4.090 4.741 -7.678 1.00 97.94 333 LEU A O 1
ATOM 2606 N N . SER A 1 334 ? 3.504 6.768 -6.928 1.00 97.62 334 SER A N 1
ATOM 2607 C CA . SER A 1 334 ? 4.876 7.228 -6.635 1.00 97.62 334 SER A CA 1
ATOM 2608 C C . SER A 1 334 ? 5.603 6.288 -5.673 1.00 97.62 334 SER A C 1
ATOM 2610 O O . SER A 1 334 ? 6.763 5.938 -5.886 1.00 97.62 334 SER A O 1
ATOM 2612 N N . CYS A 1 335 ? 4.887 5.851 -4.639 1.00 97.75 335 CYS A N 1
ATOM 2613 C CA . CYS A 1 335 ? 5.375 4.944 -3.618 1.00 97.75 335 CYS A CA 1
ATOM 2614 C C . CYS A 1 335 ? 5.505 3.510 -4.143 1.00 97.75 335 CYS A C 1
ATOM 2616 O O . CYS A 1 335 ? 6.527 2.856 -3.954 1.00 97.75 335 CYS A O 1
ATOM 2618 N N . HIS A 1 336 ? 4.472 3.014 -4.824 1.00 98.31 336 HIS A N 1
ATOM 2619 C CA . HIS A 1 336 ? 4.424 1.628 -5.275 1.00 98.31 336 HIS A CA 1
ATOM 2620 C C . HIS A 1 336 ? 5.316 1.349 -6.484 1.00 98.31 336 HIS A C 1
ATOM 2622 O O . HIS A 1 336 ? 5.823 0.237 -6.605 1.00 98.31 336 HIS A O 1
ATOM 2628 N N . MET A 1 337 ? 5.579 2.332 -7.348 1.00 97.31 337 MET A N 1
ATOM 2629 C CA . MET A 1 337 ? 6.432 2.117 -8.518 1.00 97.31 337 MET A CA 1
ATOM 2630 C C . MET A 1 337 ? 7.872 1.753 -8.153 1.00 97.31 337 MET A C 1
ATOM 2632 O O . MET A 1 337 ? 8.581 1.173 -8.966 1.00 97.31 337 MET A O 1
ATOM 2636 N N . THR A 1 338 ? 8.311 2.044 -6.924 1.00 97.81 338 THR A N 1
ATOM 2637 C CA . THR A 1 338 ? 9.633 1.638 -6.445 1.00 97.81 338 THR A CA 1
ATOM 2638 C C . THR A 1 338 ? 9.699 0.161 -6.068 1.00 97.81 338 THR A C 1
ATOM 2640 O O . THR A 1 338 ? 10.750 -0.267 -5.619 1.00 97.81 338 THR A O 1
ATOM 2643 N N . ALA A 1 339 ? 8.617 -0.615 -6.173 1.00 98.00 339 ALA A N 1
ATOM 2644 C CA . ALA A 1 339 ? 8.599 -2.023 -5.790 1.00 98.00 339 ALA A CA 1
ATOM 2645 C C . ALA A 1 339 ? 9.504 -2.863 -6.708 1.00 98.00 339 ALA A C 1
ATOM 2647 O O . ALA A 1 339 ? 9.120 -3.264 -7.813 1.00 98.00 339 ALA A O 1
ATOM 2648 N N . GLU A 1 340 ? 10.705 -3.176 -6.232 1.00 97.12 340 GLU A N 1
ATOM 2649 C CA . GLU A 1 340 ? 11.736 -3.854 -7.011 1.00 97.12 340 GLU A CA 1
ATOM 2650 C C . GLU A 1 340 ? 12.592 -4.786 -6.139 1.00 97.12 340 GLU A C 1
ATOM 2652 O O . GLU A 1 340 ? 12.659 -4.653 -4.917 1.00 97.12 340 GLU A O 1
ATOM 2657 N N . SER A 1 341 ? 13.251 -5.756 -6.769 1.00 94.56 341 SER A N 1
ATOM 2658 C CA . SER A 1 341 ? 14.129 -6.715 -6.103 1.00 94.56 341 SER A CA 1
ATOM 2659 C C . SER A 1 341 ? 15.491 -6.793 -6.808 1.00 94.56 341 SER A C 1
ATOM 2661 O O . SER A 1 341 ? 15.545 -7.162 -7.985 1.00 94.56 341 SER A O 1
ATOM 2663 N N . PRO A 1 342 ? 16.609 -6.473 -6.124 1.00 93.25 342 PRO A N 1
ATOM 2664 C CA . PRO A 1 342 ? 16.670 -5.827 -4.807 1.00 93.25 342 PRO A CA 1
ATOM 2665 C C . PRO A 1 342 ? 16.145 -4.382 -4.854 1.00 93.25 342 PRO A C 1
ATOM 2667 O O . PRO A 1 342 ? 16.201 -3.753 -5.903 1.00 93.25 342 PRO A O 1
ATOM 2670 N N . GLN A 1 343 ? 15.716 -3.840 -3.711 1.00 91.19 343 GLN A N 1
ATOM 2671 C CA . GLN A 1 343 ? 15.250 -2.455 -3.575 1.00 91.19 343 GLN A CA 1
ATOM 2672 C C . GLN A 1 343 ? 16.433 -1.471 -3.679 1.00 91.19 343 GLN A C 1
ATOM 2674 O O . GLN A 1 343 ? 17.185 -1.293 -2.718 1.00 91.19 343 GLN A O 1
ATOM 2679 N N . LEU A 1 344 ? 16.632 -0.838 -4.838 1.00 93.50 344 LEU A N 1
ATOM 2680 C CA . LEU A 1 344 ? 17.774 0.052 -5.112 1.00 93.50 344 LEU A CA 1
ATOM 2681 C C . LEU A 1 344 ? 17.431 1.543 -4.985 1.00 93.50 344 LEU A C 1
ATOM 2683 O O . LEU A 1 344 ? 18.325 2.391 -5.014 1.00 93.50 344 LEU A O 1
ATOM 2687 N N . ALA A 1 345 ? 16.157 1.874 -4.795 1.00 93.06 345 ALA A N 1
ATOM 2688 C CA . ALA A 1 345 ? 15.704 3.209 -4.427 1.00 93.06 345 ALA A CA 1
ATOM 2689 C C . ALA A 1 345 ? 14.752 3.169 -3.228 1.00 93.06 345 ALA A C 1
ATOM 2691 O O . ALA A 1 345 ? 14.043 2.187 -3.051 1.00 93.06 345 ALA A O 1
ATOM 2692 N N . PRO A 1 346 ? 14.678 4.225 -2.407 1.00 94.75 346 PRO A N 1
ATOM 2693 C CA . PRO A 1 346 ? 13.661 4.315 -1.372 1.00 94.75 346 PRO A CA 1
ATOM 2694 C C . PRO A 1 346 ? 12.291 4.670 -1.964 1.00 94.75 346 PRO A C 1
ATOM 2696 O O . PRO A 1 346 ? 12.200 5.227 -3.059 1.00 94.75 346 PRO A O 1
ATOM 2699 N N . MET A 1 347 ? 11.234 4.430 -1.188 1.00 95.06 347 MET A N 1
ATOM 2700 C CA . MET A 1 347 ? 9.837 4.604 -1.611 1.00 95.06 347 MET A CA 1
ATOM 2701 C C . MET A 1 347 ? 9.419 6.058 -1.880 1.00 95.06 347 MET A C 1
ATOM 2703 O O . MET A 1 347 ? 8.405 6.297 -2.522 1.00 95.06 347 MET A O 1
ATOM 2707 N N . ASN A 1 348 ? 10.174 7.050 -1.405 1.00 94.38 348 ASN A N 1
ATOM 2708 C CA . ASN A 1 348 ? 9.956 8.460 -1.733 1.00 94.38 348 ASN A CA 1
ATOM 2709 C C . ASN A 1 348 ? 11.276 9.249 -1.571 1.00 94.38 348 ASN A C 1
ATOM 2711 O O . ASN A 1 348 ? 12.205 8.757 -0.915 1.00 94.38 348 ASN A O 1
ATOM 2715 N N . PRO A 1 349 ? 11.386 10.473 -2.124 1.00 94.06 349 PRO A N 1
ATOM 2716 C CA . PRO A 1 349 ? 12.652 11.208 -2.141 1.00 94.06 349 PRO A CA 1
ATOM 2717 C C . PRO A 1 349 ? 13.165 11.610 -0.750 1.00 94.06 349 PRO A C 1
ATOM 2719 O O . PRO A 1 349 ? 14.373 11.795 -0.591 1.00 94.06 349 PRO A O 1
ATOM 2722 N N . THR A 1 350 ? 12.282 11.731 0.249 1.00 93.81 350 THR A N 1
ATOM 2723 C CA . THR A 1 350 ? 12.612 12.185 1.616 1.00 93.81 350 THR A CA 1
ATOM 2724 C C . THR A 1 350 ? 13.175 11.080 2.508 1.00 93.81 350 THR A C 1
ATOM 2726 O O . THR A 1 350 ? 13.733 11.368 3.558 1.00 93.81 350 THR A O 1
ATOM 2729 N N . PHE A 1 351 ? 13.094 9.820 2.072 1.00 93.69 351 PHE A N 1
ATOM 2730 C CA . PHE A 1 351 ? 13.697 8.673 2.767 1.00 93.69 351 PHE A CA 1
ATOM 2731 C C . PHE A 1 351 ? 15.189 8.502 2.445 1.00 93.69 351 PHE A C 1
ATOM 2733 O O . PHE A 1 351 ? 15.848 7.562 2.893 1.00 93.69 351 PHE A O 1
ATOM 2740 N N . GLN A 1 352 ? 15.743 9.400 1.634 1.00 91.44 352 GLN A N 1
ATOM 2741 C CA . GLN A 1 352 ? 17.179 9.504 1.435 1.00 91.44 352 GLN A CA 1
ATOM 2742 C C . GLN A 1 352 ? 17.845 10.204 2.627 1.00 91.44 352 GLN A C 1
ATOM 2744 O O . GLN A 1 352 ? 17.182 10.787 3.481 1.00 91.44 352 GLN A O 1
ATOM 2749 N N . ALA A 1 353 ? 19.180 10.167 2.678 1.00 90.38 353 ALA A N 1
ATOM 2750 C CA . ALA A 1 353 ? 19.915 10.989 3.637 1.00 90.38 353 ALA A CA 1
ATOM 2751 C C . ALA A 1 353 ? 19.583 12.482 3.417 1.00 90.38 353 ALA A C 1
ATOM 2753 O O . ALA A 1 353 ? 19.360 12.868 2.266 1.00 90.38 353 ALA A O 1
ATOM 2754 N N . PRO A 1 354 ? 19.568 13.328 4.466 1.00 91.19 354 PRO A N 1
ATOM 2755 C CA . PRO A 1 354 ? 19.140 14.725 4.349 1.00 91.19 354 PRO A CA 1
ATOM 2756 C C . PRO A 1 354 ? 19.863 15.533 3.260 1.00 91.19 354 PRO A C 1
ATOM 2758 O O . PRO A 1 354 ? 19.240 16.349 2.591 1.00 91.19 354 PRO A O 1
ATOM 2761 N N . ASP A 1 355 ? 21.153 15.273 3.024 1.00 93.06 355 ASP A N 1
ATOM 2762 C CA . ASP A 1 355 ? 21.964 15.924 1.983 1.00 93.06 355 ASP A CA 1
ATOM 2763 C C . ASP A 1 355 ? 21.681 15.410 0.555 1.00 93.06 355 ASP A C 1
ATOM 2765 O O . ASP A 1 355 ? 22.211 15.948 -0.418 1.00 93.06 355 ASP A O 1
ATOM 2769 N N . LYS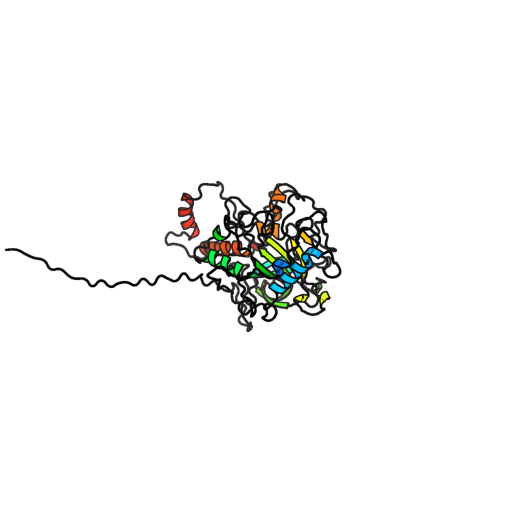 A 1 356 ? 20.879 14.347 0.425 1.00 94.19 356 LYS A N 1
ATOM 2770 C CA . LYS A 1 356 ? 20.492 13.697 -0.837 1.00 94.19 356 LYS A CA 1
ATOM 2771 C C . LYS A 1 356 ? 19.031 13.912 -1.208 1.00 94.19 356 LYS A C 1
ATOM 2773 O O . LYS A 1 356 ? 18.630 13.489 -2.291 1.00 94.19 356 LYS A O 1
ATOM 2778 N N . VAL A 1 357 ? 18.237 14.543 -0.345 1.00 95.94 357 VAL A N 1
ATOM 2779 C CA . VAL A 1 357 ? 16.851 14.882 -0.674 1.00 95.94 357 VAL A CA 1
ATOM 2780 C C . VAL A 1 357 ? 16.869 15.941 -1.786 1.00 95.94 357 VAL A C 1
ATOM 2782 O O . VAL A 1 357 ? 17.409 17.029 -1.572 1.00 95.94 357 VAL A O 1
ATOM 2785 N N . PRO A 1 358 ? 16.333 15.648 -2.986 1.00 96.75 358 PRO A N 1
ATOM 2786 C CA . PRO A 1 358 ? 16.332 16.607 -4.080 1.00 96.75 358 PRO A CA 1
ATOM 2787 C C . PRO A 1 358 ? 15.414 17.797 -3.760 1.00 96.75 358 PRO A C 1
ATOM 2789 O O . PRO A 1 358 ? 14.430 17.629 -3.032 1.00 96.75 358 PRO A O 1
ATOM 2792 N N . PRO A 1 359 ? 15.684 18.993 -4.315 1.00 97.12 359 PRO A N 1
ATOM 2793 C CA . PRO A 1 359 ? 14.768 20.119 -4.193 1.00 97.12 359 PRO A CA 1
ATOM 2794 C C . PRO A 1 359 ? 13.370 19.752 -4.705 1.00 97.12 359 PRO A C 1
ATOM 2796 O O . PRO A 1 359 ? 13.231 19.135 -5.761 1.00 97.12 359 PRO A O 1
ATOM 2799 N N . VAL A 1 360 ? 12.330 20.143 -3.967 1.00 96.56 360 VAL A N 1
ATOM 2800 C CA . VAL A 1 360 ? 10.933 19.866 -4.338 1.00 96.56 360 VAL A CA 1
ATOM 2801 C C . VAL A 1 360 ? 10.644 20.396 -5.745 1.00 96.56 360 VAL A C 1
ATOM 2803 O O . VAL A 1 360 ? 10.964 21.543 -6.054 1.00 96.56 360 VAL A O 1
ATOM 2806 N N . GLY A 1 361 ? 10.049 19.555 -6.595 1.00 96.00 361 GLY A N 1
ATOM 2807 C CA . GLY A 1 361 ? 9.717 19.897 -7.982 1.00 96.00 361 GLY A CA 1
ATOM 2808 C C . GLY A 1 361 ? 10.898 19.880 -8.963 1.00 96.00 361 GLY A C 1
ATOM 2809 O O . GLY A 1 361 ? 10.691 20.120 -10.151 1.00 96.00 361 GLY A O 1
ATOM 2810 N N . SER A 1 362 ? 12.129 19.579 -8.520 1.00 97.75 362 SER A N 1
ATOM 2811 C CA . SER A 1 362 ? 13.262 19.392 -9.438 1.00 97.75 362 SER A CA 1
ATOM 2812 C C . SER A 1 362 ? 13.091 18.134 -10.295 1.00 97.75 362 SER A C 1
ATOM 2814 O O . SER A 1 362 ? 12.319 17.235 -9.964 1.00 97.75 362 SER A O 1
ATOM 2816 N N 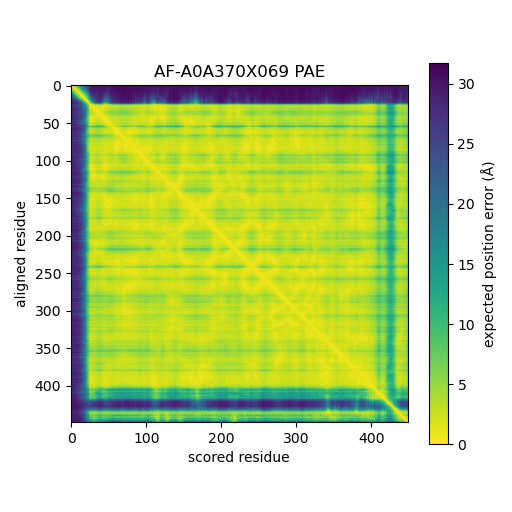. LYS A 1 363 ? 13.867 18.014 -11.376 1.00 97.44 363 LYS A N 1
ATOM 2817 C CA . LYS A 1 363 ? 13.879 16.808 -12.219 1.00 97.44 363 LYS A CA 1
ATOM 2818 C C . LYS A 1 363 ? 14.162 15.535 -11.406 1.00 97.44 363 LYS A C 1
ATOM 2820 O O . LYS A 1 363 ? 13.570 14.491 -11.654 1.00 97.44 363 LYS A O 1
ATOM 2825 N N . GLU A 1 364 ? 15.054 15.624 -10.426 1.00 97.12 364 GLU A N 1
ATOM 2826 C CA . GLU A 1 364 ? 15.425 14.523 -9.538 1.00 97.12 364 GLU A CA 1
ATOM 2827 C C . GLU A 1 364 ? 14.294 14.167 -8.566 1.00 97.12 364 GLU A C 1
ATOM 2829 O O . GLU A 1 364 ? 14.078 12.986 -8.308 1.00 97.12 364 GLU A O 1
ATOM 2834 N N . TRP A 1 365 ? 13.537 15.153 -8.068 1.00 97.75 365 TRP A N 1
ATOM 2835 C CA . TRP A 1 365 ? 12.307 14.912 -7.302 1.00 97.75 365 TRP A CA 1
ATOM 2836 C C . TRP A 1 365 ? 11.256 14.210 -8.165 1.00 97.75 365 TRP A C 1
ATOM 2838 O O . TRP A 1 365 ? 10.688 13.193 -7.765 1.00 97.75 365 TRP A O 1
ATOM 2848 N N . MET A 1 366 ? 11.066 14.700 -9.393 1.00 98.12 366 MET A N 1
ATOM 2849 C CA . MET A 1 366 ? 10.107 14.155 -10.354 1.00 98.12 366 MET A CA 1
ATOM 2850 C C . MET A 1 366 ? 10.456 12.749 -10.848 1.00 98.12 366 MET A C 1
ATOM 2852 O O . MET A 1 366 ? 9.587 12.081 -11.401 1.00 98.12 366 MET A O 1
ATOM 2856 N N . ARG A 1 367 ? 11.656 12.224 -10.553 1.00 97.56 367 ARG A N 1
ATOM 2857 C CA . ARG A 1 367 ? 11.944 10.790 -10.711 1.00 97.56 367 ARG A CA 1
ATOM 2858 C C . ARG A 1 367 ? 10.933 9.932 -9.942 1.00 97.56 367 ARG A C 1
ATOM 2860 O O . ARG A 1 367 ? 10.531 8.896 -10.452 1.00 97.56 367 ARG A O 1
ATOM 2867 N N . TRP A 1 368 ? 10.480 10.368 -8.762 1.00 98.06 368 TRP A N 1
ATOM 2868 C CA . TRP A 1 368 ? 9.431 9.688 -7.985 1.00 98.06 368 TRP A CA 1
ATOM 2869 C C . TRP A 1 368 ? 8.007 10.010 -8.447 1.00 98.06 368 TRP A C 1
ATOM 2871 O O . TRP A 1 368 ? 7.058 9.528 -7.844 1.00 98.06 368 TRP A O 1
ATOM 2881 N N . PHE A 1 369 ? 7.828 10.777 -9.517 1.00 98.00 369 PHE A N 1
ATOM 2882 C CA . PHE A 1 369 ? 6.517 11.105 -10.081 1.00 98.00 369 PHE A CA 1
ATOM 2883 C C . PHE A 1 369 ? 6.478 10.859 -11.595 1.00 98.00 369 PHE A C 1
ATOM 2885 O O . PHE A 1 369 ? 5.698 11.473 -12.314 1.00 98.00 369 PHE A O 1
ATOM 2892 N N . GLN A 1 370 ? 7.317 9.943 -12.080 1.00 97.25 370 GLN A N 1
ATOM 2893 C CA . GLN A 1 370 ? 7.233 9.418 -13.439 1.00 97.25 370 GLN A CA 1
ATOM 2894 C C . GLN A 1 370 ? 6.145 8.338 -13.552 1.00 97.25 370 GLN A C 1
ATOM 2896 O O . GLN A 1 370 ? 5.724 7.756 -12.548 1.00 97.25 370 GLN A O 1
ATOM 2901 N N . ASN A 1 371 ? 5.735 8.040 -14.782 1.00 97.88 371 ASN A N 1
ATOM 2902 C CA . ASN A 1 371 ? 4.975 6.832 -15.097 1.00 97.88 371 ASN A CA 1
ATOM 2903 C C . ASN A 1 371 ? 5.957 5.761 -15.577 1.00 97.88 371 ASN A C 1
ATOM 2905 O O . ASN A 1 371 ? 6.783 6.038 -16.449 1.00 97.88 371 ASN A O 1
ATOM 2909 N N . ILE A 1 372 ? 5.888 4.569 -14.985 1.00 96.88 372 ILE A N 1
ATOM 2910 C CA . ILE A 1 372 ? 6.652 3.399 -15.426 1.00 96.88 372 ILE A CA 1
ATOM 2911 C C . ILE A 1 372 ? 5.678 2.306 -15.843 1.00 96.88 372 ILE A C 1
ATOM 2913 O O . ILE A 1 372 ? 4.717 2.035 -15.121 1.00 96.88 372 ILE A O 1
ATOM 2917 N N . ASP A 1 373 ? 5.935 1.684 -16.991 1.00 97.81 373 ASP A N 1
ATOM 2918 C CA . ASP A 1 373 ? 5.092 0.597 -17.479 1.00 97.81 373 ASP A CA 1
ATOM 2919 C C . ASP A 1 373 ? 5.148 -0.607 -16.528 1.00 97.81 373 ASP A C 1
ATOM 2921 O O . ASP A 1 373 ? 6.157 -0.858 -15.860 1.00 97.81 373 ASP A O 1
ATOM 2925 N N . ALA A 1 374 ? 4.073 -1.397 -16.516 1.00 98.06 374 ALA A N 1
ATOM 2926 C CA . ALA A 1 374 ? 4.013 -2.643 -15.764 1.00 98.06 374 ALA A CA 1
ATOM 2927 C C . ALA A 1 374 ? 5.234 -3.540 -16.054 1.00 98.06 374 ALA A C 1
ATOM 2929 O O . ALA A 1 374 ? 5.656 -3.713 -17.203 1.00 98.06 374 ALA A O 1
ATOM 2930 N N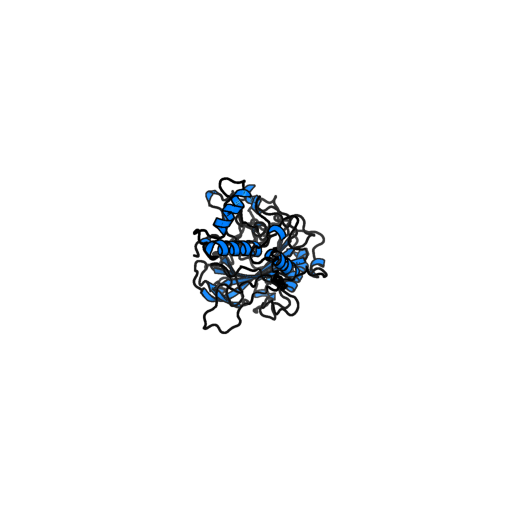 . GLY A 1 375 ? 5.808 -4.101 -14.992 1.00 98.06 375 GLY A N 1
ATOM 2931 C CA . GLY A 1 375 ? 7.020 -4.922 -15.042 1.00 98.06 375 GLY A CA 1
ATOM 2932 C C . GLY A 1 375 ? 8.337 -4.170 -15.285 1.00 98.06 375 GLY A C 1
ATOM 2933 O O . GLY A 1 375 ? 9.397 -4.801 -15.284 1.00 98.06 375 GLY A O 1
ATOM 2934 N N . VAL A 1 376 ? 8.336 -2.846 -15.472 1.00 98.25 376 VAL A N 1
ATOM 2935 C CA . VAL A 1 376 ? 9.576 -2.049 -15.519 1.00 98.25 376 VAL A CA 1
ATOM 2936 C C . VAL A 1 376 ? 10.052 -1.777 -14.085 1.00 98.25 376 VAL A C 1
ATOM 2938 O O . VAL A 1 376 ? 9.235 -1.423 -13.235 1.00 98.25 376 VAL A O 1
ATOM 2941 N N . PRO A 1 377 ? 11.342 -1.977 -13.752 1.00 97.06 377 PRO A N 1
ATOM 2942 C CA . PRO A 1 377 ? 11.879 -1.599 -12.446 1.00 97.06 377 PRO A CA 1
ATOM 2943 C C . PRO A 1 377 ? 12.121 -0.086 -12.363 1.00 97.06 377 PRO A C 1
ATOM 2945 O O . PRO A 1 377 ? 12.447 0.566 -13.356 1.00 97.06 377 PRO A O 1
ATOM 2948 N N . PHE A 1 378 ? 12.038 0.477 -11.160 1.00 97.12 378 PHE A N 1
ATOM 2949 C CA . PHE A 1 378 ? 12.307 1.899 -10.928 1.00 97.12 378 PHE A CA 1
ATOM 2950 C C . PHE A 1 378 ? 13.792 2.259 -11.067 1.00 97.12 378 PHE A C 1
ATOM 2952 O O . PHE A 1 378 ? 14.161 3.376 -11.461 1.00 97.12 378 PHE A O 1
ATOM 2959 N N . SER A 1 379 ? 14.660 1.319 -10.709 1.00 95.62 379 SER A N 1
ATOM 2960 C CA . SER A 1 379 ? 16.105 1.468 -10.733 1.00 95.62 379 SER A CA 1
ATOM 2961 C C . SER A 1 379 ? 16.729 0.523 -11.762 1.00 95.62 379 SER A C 1
ATOM 2963 O O . SER A 1 379 ? 16.462 -0.682 -11.749 1.00 95.62 379 SER A O 1
ATOM 2965 N N . PRO A 1 380 ? 17.635 1.024 -12.619 1.00 91.88 380 PRO A N 1
ATOM 2966 C CA . PRO A 1 380 ? 18.463 0.157 -13.446 1.00 91.88 380 PRO A CA 1
ATOM 2967 C C . PRO A 1 380 ? 19.213 -0.873 -12.588 1.00 91.88 380 PRO A C 1
ATOM 2969 O O . PRO A 1 380 ? 19.832 -0.520 -11.585 1.00 91.88 380 PRO A O 1
ATOM 2972 N N . GLY A 1 381 ? 19.178 -2.143 -12.998 1.00 88.38 381 GLY A N 1
ATOM 2973 C CA . GLY A 1 381 ? 19.851 -3.244 -12.298 1.00 88.38 381 GLY A CA 1
ATOM 2974 C C . GLY A 1 381 ? 19.006 -3.971 -11.245 1.00 88.38 381 GLY A C 1
ATOM 2975 O O . GLY A 1 381 ? 19.480 -4.969 -10.701 1.00 88.38 381 GLY A O 1
ATOM 2976 N N . ALA A 1 382 ? 17.775 -3.523 -10.985 1.00 94.19 382 ALA A N 1
ATOM 2977 C CA . ALA A 1 382 ? 16.780 -4.285 -10.234 1.00 94.19 382 ALA A CA 1
ATOM 2978 C C . ALA A 1 382 ? 15.837 -5.058 -11.175 1.00 94.19 382 ALA A C 1
ATOM 2980 O O . ALA A 1 382 ? 15.797 -4.810 -12.381 1.00 94.19 382 ALA A O 1
ATOM 2981 N N . LEU A 1 383 ? 15.073 -5.994 -10.614 1.00 96.81 383 LEU A N 1
ATOM 2982 C CA . LEU A 1 383 ? 13.930 -6.635 -11.265 1.00 96.81 383 LEU A CA 1
ATOM 2983 C C . LEU A 1 383 ? 12.640 -6.052 -10.691 1.00 96.81 383 LEU A C 1
ATOM 2985 O O . LEU A 1 383 ? 12.549 -5.830 -9.483 1.00 96.81 383 LEU A O 1
ATOM 2989 N N . SER A 1 384 ? 11.647 -5.798 -11.541 1.00 98.06 384 SER A N 1
ATOM 2990 C CA . SER A 1 384 ? 10.374 -5.248 -11.076 1.00 98.06 384 SER A CA 1
ATOM 2991 C C . SER A 1 384 ? 9.578 -6.294 -10.305 1.00 98.06 384 SER A C 1
ATOM 2993 O O . SER A 1 384 ? 9.498 -7.458 -10.699 1.00 98.06 384 SER A O 1
ATOM 2995 N N . THR A 1 385 ? 8.936 -5.855 -9.227 1.00 98.50 385 THR A N 1
ATOM 2996 C CA . THR A 1 385 ? 7.848 -6.611 -8.583 1.00 98.50 385 THR A CA 1
ATOM 2997 C C . THR A 1 385 ? 6.479 -6.032 -8.938 1.00 98.50 385 THR A C 1
ATOM 2999 O O . THR A 1 385 ? 5.498 -6.269 -8.236 1.00 98.50 385 THR A O 1
ATOM 3002 N N . ASP A 1 386 ? 6.441 -5.263 -10.035 1.00 98.06 386 ASP A N 1
ATOM 3003 C CA . ASP A 1 386 ? 5.260 -4.722 -10.700 1.00 98.06 386 ASP A CA 1
ATOM 3004 C C . ASP A 1 386 ? 4.272 -4.086 -9.719 1.00 98.06 386 ASP A C 1
ATOM 3006 O O . ASP A 1 386 ? 3.148 -4.537 -9.516 1.00 98.06 386 ASP A O 1
ATOM 3010 N N . PHE A 1 387 ? 4.763 -3.035 -9.060 1.00 98.38 387 PHE A N 1
ATOM 3011 C CA . PHE A 1 387 ? 4.051 -2.238 -8.064 1.00 98.38 387 PHE A CA 1
ATOM 3012 C C . PHE A 1 387 ? 3.658 -2.966 -6.756 1.00 98.38 387 PHE A C 1
ATOM 3014 O O . PHE A 1 387 ? 3.109 -2.338 -5.842 1.00 98.38 387 PHE A O 1
ATOM 3021 N N . SER A 1 388 ? 3.970 -4.258 -6.588 1.00 98.56 388 SER A N 1
ATOM 3022 C CA . 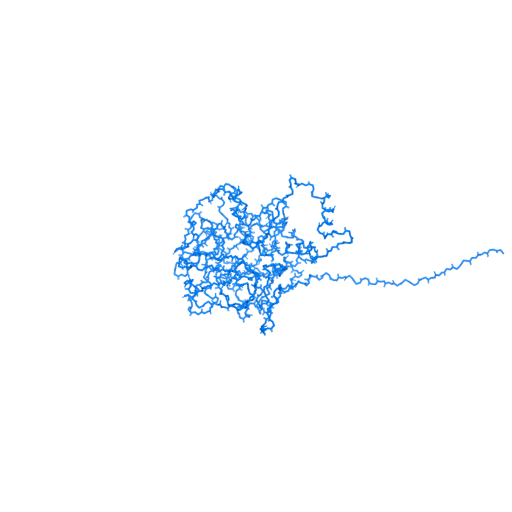SER A 1 388 ? 3.699 -4.991 -5.344 1.00 98.56 388 SER A CA 1
ATOM 3023 C C . SER A 1 388 ? 4.836 -4.859 -4.327 1.00 98.56 388 SER A C 1
ATOM 3025 O O . SER A 1 388 ? 5.759 -5.671 -4.256 1.00 98.56 388 SER A O 1
ATOM 3027 N N . LEU A 1 389 ? 4.723 -3.866 -3.442 1.00 97.88 389 LEU A N 1
ATOM 3028 C CA . LEU A 1 389 ? 5.639 -3.711 -2.304 1.00 97.88 389 LEU A CA 1
ATOM 3029 C C . LEU A 1 389 ? 5.615 -4.916 -1.348 1.00 97.88 389 LEU A C 1
ATOM 3031 O O . LEU A 1 389 ? 6.632 -5.224 -0.737 1.00 97.88 389 LEU A O 1
ATOM 3035 N N . GLN A 1 390 ? 4.487 -5.629 -1.228 1.00 98.06 390 GLN A N 1
ATOM 3036 C CA . GLN A 1 390 ? 4.430 -6.850 -0.415 1.00 98.06 390 GLN A CA 1
ATOM 3037 C C . GLN A 1 390 ? 5.242 -7.987 -1.046 1.00 98.06 390 GLN A C 1
ATOM 3039 O O . GLN A 1 390 ? 5.885 -8.743 -0.318 1.00 98.06 390 GLN A O 1
ATOM 3044 N N . LEU A 1 391 ? 5.267 -8.095 -2.381 1.00 98.50 391 LEU A N 1
ATOM 3045 C CA . LEU A 1 391 ? 6.134 -9.046 -3.070 1.00 98.50 391 LEU A CA 1
ATOM 3046 C C . LEU A 1 391 ? 7.613 -8.669 -2.899 1.00 98.50 391 LEU A C 1
ATOM 3048 O O . LEU A 1 391 ? 8.393 -9.517 -2.466 1.00 98.50 391 LEU A O 1
ATOM 3052 N N . ALA A 1 392 ? 7.986 -7.406 -3.144 1.00 98.06 392 ALA A N 1
ATOM 3053 C CA . ALA A 1 392 ? 9.350 -6.916 -2.903 1.00 98.06 392 ALA A CA 1
ATOM 3054 C C . ALA A 1 392 ? 9.806 -7.177 -1.459 1.00 98.06 392 ALA A C 1
ATOM 3056 O O . ALA A 1 392 ? 10.862 -7.771 -1.235 1.00 98.06 392 ALA A O 1
ATOM 3057 N N . GLY A 1 393 ? 8.979 -6.796 -0.481 1.00 95.94 393 GLY A N 1
ATOM 3058 C CA . GLY A 1 393 ? 9.245 -6.993 0.941 1.00 95.94 393 GLY A CA 1
ATOM 3059 C C . GLY A 1 393 ? 9.342 -8.467 1.325 1.00 95.94 393 GLY A C 1
ATOM 3060 O O . GLY A 1 393 ? 10.245 -8.844 2.061 1.00 95.94 393 GLY A O 1
ATOM 3061 N N . GLY A 1 394 ? 8.485 -9.333 0.775 1.00 96.69 394 GLY A N 1
ATOM 3062 C CA . GLY A 1 394 ? 8.545 -10.775 1.026 1.00 96.69 394 GLY A CA 1
ATOM 3063 C C . GLY A 1 394 ? 9.841 -11.409 0.516 1.00 96.69 394 GLY A C 1
ATOM 3064 O O . GLY A 1 394 ? 10.467 -12.198 1.223 1.00 96.69 394 GLY A O 1
ATOM 3065 N N . ILE A 1 395 ? 10.290 -11.022 -0.682 1.00 96.06 395 ILE A N 1
ATOM 3066 C CA . ILE A 1 395 ? 11.567 -11.484 -1.244 1.00 96.06 395 ILE A CA 1
ATOM 3067 C C . ILE A 1 395 ? 12.744 -10.952 -0.415 1.00 96.06 395 ILE A C 1
ATOM 3069 O O . ILE A 1 395 ? 13.662 -11.710 -0.100 1.00 96.06 395 ILE A O 1
ATOM 3073 N N . ALA A 1 396 ? 12.711 -9.674 -0.025 1.00 93.31 396 ALA A N 1
ATOM 3074 C CA . ALA A 1 396 ? 13.731 -9.076 0.832 1.00 93.31 396 ALA A CA 1
ATOM 3075 C C . ALA A 1 396 ? 13.819 -9.789 2.192 1.00 93.31 396 ALA A C 1
ATOM 3077 O O . ALA A 1 396 ? 14.911 -10.170 2.607 1.00 93.31 396 ALA A O 1
ATOM 3078 N N . ASN A 1 397 ? 12.678 -10.050 2.834 1.00 93.75 397 ASN A N 1
ATOM 3079 C CA . ASN A 1 397 ? 12.584 -10.768 4.103 1.00 93.75 397 ASN A CA 1
ATOM 3080 C C . ASN A 1 397 ? 13.124 -12.198 4.005 1.00 93.75 397 ASN A C 1
ATOM 3082 O O . ASN A 1 397 ? 13.870 -12.630 4.880 1.00 93.75 397 ASN A O 1
ATOM 3086 N N . PHE A 1 398 ? 12.792 -12.926 2.934 1.00 92.62 398 PHE A N 1
ATOM 3087 C CA . PHE A 1 398 ? 13.332 -14.266 2.699 1.00 92.62 398 PHE A CA 1
ATOM 3088 C C . PHE A 1 398 ? 14.856 -14.259 2.610 1.00 92.62 398 PHE A C 1
ATOM 3090 O O . PHE A 1 398 ? 15.516 -15.076 3.251 1.00 92.62 398 PHE A O 1
ATOM 3097 N N . TYR A 1 399 ? 15.427 -13.346 1.821 1.00 89.00 399 TYR A N 1
ATOM 3098 C CA . TYR A 1 399 ? 16.876 -13.279 1.677 1.00 89.00 399 TYR A CA 1
ATOM 3099 C C . TYR A 1 399 ? 17.556 -12.786 2.953 1.00 89.00 399 TYR A C 1
ATOM 3101 O O . TYR A 1 399 ? 18.598 -13.334 3.296 1.00 89.00 399 TYR A O 1
ATOM 3109 N N . ASP A 1 400 ? 16.966 -11.843 3.690 1.00 87.75 400 ASP A N 1
ATOM 3110 C CA . ASP A 1 400 ? 17.479 -11.434 5.001 1.00 87.75 400 ASP A CA 1
ATOM 3111 C C . ASP A 1 400 ? 17.516 -12.617 5.980 1.00 87.75 400 ASP A C 1
ATOM 3113 O O . ASP A 1 400 ? 18.573 -12.937 6.527 1.00 87.75 400 ASP A O 1
ATOM 3117 N N . TRP A 1 401 ? 16.405 -13.351 6.108 1.00 88.56 401 TRP A N 1
ATOM 3118 C CA . TRP A 1 401 ? 16.346 -14.583 6.894 1.00 88.56 401 TRP A CA 1
ATOM 3119 C C . TRP A 1 401 ? 17.402 -15.596 6.437 1.00 88.56 401 TRP A C 1
ATOM 3121 O O . TRP A 1 401 ? 18.147 -16.134 7.254 1.00 88.56 401 TRP A O 1
ATOM 3131 N N . LYS A 1 402 ? 17.529 -15.831 5.129 1.00 84.81 402 LYS A N 1
ATOM 3132 C CA . LYS A 1 402 ? 18.491 -16.792 4.573 1.00 84.81 402 LYS A CA 1
ATOM 3133 C C . LYS A 1 402 ? 19.940 -16.393 4.867 1.00 84.81 402 LYS A C 1
ATOM 3135 O O . LYS A 1 402 ? 20.763 -17.272 5.112 1.00 84.81 402 LYS A O 1
ATOM 3140 N N . CYS A 1 403 ? 20.256 -15.096 4.865 1.00 82.81 403 CYS A N 1
ATOM 3141 C CA . CYS A 1 403 ? 21.588 -14.600 5.210 1.00 82.81 403 CYS A CA 1
ATOM 3142 C C . CYS A 1 403 ? 21.872 -14.679 6.719 1.00 82.81 403 CYS A C 1
ATOM 3144 O O . CYS A 1 403 ? 22.996 -14.993 7.103 1.00 82.81 403 CYS A O 1
ATOM 3146 N N . ASN A 1 404 ? 20.883 -14.375 7.562 1.00 81.56 404 ASN A N 1
ATOM 3147 C CA . ASN A 1 404 ? 21.114 -14.097 8.984 1.00 81.56 404 ASN A CA 1
ATOM 3148 C C . ASN A 1 404 ? 20.712 -15.246 9.918 1.00 81.56 404 ASN A C 1
ATOM 3150 O O . ASN A 1 404 ? 21.239 -15.356 11.020 1.00 81.56 404 ASN A O 1
ATOM 3154 N N . GLN A 1 405 ? 19.777 -16.093 9.492 1.00 82.31 405 GLN A N 1
ATOM 3155 C CA . GLN A 1 405 ? 19.156 -17.152 10.297 1.00 82.31 405 GLN A CA 1
ATOM 3156 C C . GLN A 1 405 ? 19.172 -18.521 9.595 1.00 82.31 405 GLN A C 1
ATOM 3158 O O . GLN A 1 405 ? 18.873 -19.537 10.215 1.00 82.31 405 GLN A O 1
ATOM 3163 N N . GLY A 1 406 ? 19.562 -18.576 8.315 1.00 75.88 406 GLY A N 1
ATOM 3164 C CA . GLY A 1 406 ? 19.695 -19.810 7.530 1.00 75.88 406 GLY A CA 1
ATOM 3165 C C . GLY A 1 406 ? 20.877 -20.708 7.924 1.00 75.88 406 GLY A C 1
ATOM 3166 O O . GLY A 1 406 ? 21.119 -21.721 7.269 1.00 75.88 406 GLY A O 1
ATOM 3167 N N . GLY A 1 407 ? 21.610 -20.347 8.980 1.00 77.50 407 GLY A N 1
ATOM 3168 C CA . GLY A 1 407 ? 22.793 -21.053 9.460 1.00 77.50 407 GLY A CA 1
ATOM 3169 C C . GLY A 1 407 ? 24.102 -20.567 8.831 1.00 77.50 407 GLY A C 1
ATOM 3170 O O . GLY A 1 407 ? 24.132 -19.755 7.906 1.00 77.50 407 GLY A O 1
ATOM 3171 N N . VAL A 1 408 ? 25.202 -21.081 9.375 1.00 78.75 408 VAL A N 1
ATOM 3172 C CA . VAL A 1 408 ? 26.571 -20.802 8.932 1.00 78.75 408 VAL A CA 1
ATOM 3173 C C . VAL A 1 408 ? 27.175 -22.115 8.445 1.00 78.75 408 VAL A C 1
ATOM 3175 O O . VAL A 1 408 ? 27.034 -23.151 9.097 1.00 78.75 408 VAL A O 1
ATOM 3178 N N . PHE A 1 409 ? 27.809 -22.093 7.279 1.00 81.44 409 PHE A N 1
ATOM 3179 C CA . PHE A 1 409 ? 28.491 -23.248 6.713 1.00 81.44 409 PHE A CA 1
ATOM 3180 C C . PHE A 1 409 ? 29.765 -23.575 7.505 1.00 81.44 409 PHE A C 1
ATOM 3182 O O . PHE A 1 409 ? 30.267 -22.764 8.280 1.00 81.44 409 PHE A O 1
ATOM 3189 N N . ALA A 1 410 ? 30.310 -24.781 7.318 1.00 85.88 410 ALA A N 1
ATOM 3190 C CA . ALA A 1 410 ? 31.489 -25.242 8.062 1.00 85.88 410 ALA A CA 1
ATOM 3191 C C . ALA A 1 410 ? 32.741 -24.365 7.853 1.00 85.88 410 ALA A C 1
ATOM 3193 O O . ALA A 1 410 ? 33.650 -24.389 8.677 1.00 85.88 410 ALA A O 1
ATOM 3194 N N . ASP A 1 411 ? 32.784 -23.592 6.766 1.00 85.12 411 ASP A N 1
ATOM 3195 C CA . ASP A 1 411 ? 33.824 -22.604 6.466 1.00 85.12 411 ASP A CA 1
ATOM 3196 C C . ASP A 1 411 ? 33.608 -21.248 7.168 1.00 85.12 411 ASP A C 1
ATOM 3198 O O . ASP A 1 411 ? 34.402 -20.330 6.985 1.00 85.12 411 ASP A O 1
ATOM 3202 N N . GLY A 1 412 ? 32.563 -21.121 7.990 1.00 81.06 412 GLY A N 1
ATOM 3203 C CA . GLY A 1 412 ? 32.237 -19.910 8.738 1.00 81.06 412 GLY A CA 1
ATOM 3204 C C . GLY A 1 412 ? 31.431 -18.877 7.948 1.00 81.06 412 GLY A C 1
ATOM 3205 O O . GLY A 1 412 ? 31.124 -17.824 8.502 1.00 81.06 412 GLY A O 1
ATOM 3206 N N . HIS A 1 413 ? 31.065 -19.162 6.695 1.00 81.25 413 HIS A N 1
ATOM 3207 C CA . HIS A 1 413 ? 30.309 -18.238 5.850 1.00 81.25 413 HIS A CA 1
ATOM 3208 C C . HIS A 1 413 ? 28.805 -18.483 5.915 1.00 81.25 413 HIS A C 1
ATOM 3210 O O . HIS A 1 413 ? 28.364 -19.620 6.062 1.00 81.25 413 HIS A O 1
ATOM 3216 N N . ASN A 1 414 ? 27.990 -17.438 5.764 1.00 81.75 414 ASN A N 1
ATOM 3217 C CA . ASN A 1 414 ? 26.543 -17.610 5.581 1.00 81.75 414 ASN A CA 1
ATOM 3218 C C . ASN A 1 414 ? 26.174 -17.868 4.105 1.00 81.75 414 ASN A C 1
ATOM 3220 O O . ASN A 1 414 ? 26.998 -17.742 3.193 1.00 81.75 414 ASN A O 1
ATOM 3224 N N . ALA A 1 415 ? 24.906 -18.205 3.848 1.00 78.62 415 ALA A N 1
ATOM 3225 C CA . ALA A 1 415 ? 24.415 -18.499 2.497 1.00 78.62 415 ALA A CA 1
ATOM 3226 C C . ALA A 1 415 ? 24.656 -17.365 1.492 1.00 78.62 415 ALA A C 1
ATOM 3228 O O . ALA A 1 415 ? 24.930 -17.613 0.316 1.00 78.62 415 ALA A O 1
ATOM 3229 N N . CYS A 1 416 ? 24.591 -16.118 1.944 1.00 74.62 416 CYS A N 1
ATOM 3230 C CA . CYS A 1 416 ? 24.758 -14.954 1.087 1.00 74.62 416 CYS A CA 1
ATOM 3231 C C . CYS A 1 416 ? 26.231 -14.652 0.796 1.00 74.62 416 CYS A C 1
ATOM 3233 O O . CYS A 1 416 ? 26.563 -14.244 -0.315 1.00 74.62 416 CYS A O 1
ATOM 3235 N N . GLU A 1 417 ? 27.129 -14.898 1.744 1.00 77.25 417 GLU A N 1
ATOM 3236 C CA . GLU A 1 417 ? 28.577 -14.817 1.551 1.00 77.25 417 GLU A CA 1
ATOM 3237 C C . GLU A 1 417 ? 29.071 -15.899 0.588 1.00 77.25 417 GLU A C 1
ATOM 3239 O O . GLU A 1 417 ? 29.817 -15.597 -0.348 1.00 77.25 417 GLU A O 1
ATOM 3244 N N . GLN A 1 418 ? 28.565 -17.128 0.716 1.00 69.69 418 GLN A N 1
ATOM 3245 C CA . GLN A 1 418 ? 28.842 -18.181 -0.259 1.00 69.69 418 GLN A CA 1
ATOM 3246 C C . GLN A 1 418 ? 28.293 -17.831 -1.649 1.00 69.69 418 GLN A C 1
ATOM 3248 O O . GLN A 1 418 ? 28.996 -17.968 -2.654 1.00 69.69 418 GLN A O 1
ATOM 3253 N N . ALA A 1 419 ? 27.071 -17.294 -1.725 1.00 68.06 419 ALA A N 1
ATOM 3254 C CA . ALA A 1 419 ? 26.479 -16.854 -2.985 1.00 68.06 419 ALA A CA 1
ATOM 3255 C C . ALA A 1 419 ? 27.226 -15.667 -3.616 1.00 68.06 419 ALA A C 1
ATOM 3257 O O . ALA A 1 419 ? 27.285 -15.578 -4.841 1.00 68.06 419 ALA A O 1
ATOM 3258 N N . ARG A 1 420 ? 27.839 -14.770 -2.828 1.00 62.22 420 ARG A N 1
ATOM 3259 C CA . ARG A 1 420 ? 28.694 -13.679 -3.338 1.00 62.22 420 ARG A CA 1
ATOM 3260 C C . ARG A 1 420 ? 29.928 -14.211 -4.059 1.00 62.22 420 ARG A C 1
ATOM 3262 O O . ARG A 1 420 ? 30.274 -13.661 -5.101 1.00 62.22 420 ARG A O 1
ATOM 3269 N N . ASN A 1 421 ? 30.524 -15.310 -3.599 1.00 51.75 421 ASN A N 1
ATOM 3270 C CA . ASN A 1 421 ? 31.624 -15.967 -4.315 1.00 51.75 421 ASN A CA 1
ATOM 3271 C C . ASN A 1 421 ? 31.174 -16.568 -5.665 1.00 51.75 421 ASN A C 1
ATOM 3273 O O . ASN A 1 421 ? 31.951 -16.578 -6.622 1.00 51.75 421 ASN A O 1
ATOM 3277 N N . PHE A 1 422 ? 29.905 -16.976 -5.792 1.00 41.47 422 PHE A N 1
ATOM 3278 C CA . PHE A 1 422 ? 29.298 -17.378 -7.071 1.00 41.47 422 PHE A CA 1
ATOM 3279 C C . PHE A 1 422 ? 28.878 -16.176 -7.947 1.00 41.47 422 PHE A C 1
ATOM 3281 O O . PHE A 1 422 ? 29.116 -16.185 -9.157 1.00 41.47 422 PHE A O 1
ATOM 3288 N N . ARG A 1 423 ? 28.317 -15.108 -7.358 1.00 41.56 423 ARG A N 1
ATOM 3289 C CA . ARG A 1 423 ? 27.890 -13.869 -8.043 1.00 41.56 423 ARG A CA 1
ATOM 3290 C C . ARG A 1 423 ? 29.045 -12.961 -8.464 1.00 41.56 423 ARG A C 1
ATOM 3292 O O . ARG A 1 423 ? 28.879 -12.242 -9.440 1.00 41.56 423 ARG A O 1
ATOM 3299 N N . LEU A 1 424 ? 30.220 -13.009 -7.833 1.00 36.78 424 LEU A N 1
ATOM 3300 C CA . LEU A 1 424 ? 31.416 -12.260 -8.266 1.00 36.78 424 LEU A CA 1
ATOM 3301 C C . LEU A 1 424 ? 31.881 -12.639 -9.687 1.00 36.78 424 LEU A C 1
ATOM 3303 O O . LEU A 1 424 ? 32.585 -11.865 -10.333 1.00 36.78 424 LEU A O 1
ATOM 3307 N N . LYS A 1 425 ? 31.441 -13.791 -10.214 1.00 38.25 425 LYS A N 1
ATOM 3308 C CA . LYS A 1 425 ? 31.629 -14.165 -11.625 1.00 38.25 425 LYS A CA 1
ATOM 3309 C C . LYS A 1 425 ? 30.568 -13.588 -12.579 1.00 38.25 425 LYS A C 1
ATOM 3311 O O . LYS A 1 425 ? 30.820 -13.564 -13.777 1.00 38.25 425 LYS A O 1
ATOM 3316 N N . LEU A 1 426 ? 29.427 -13.107 -12.072 1.00 37.00 426 LEU A N 1
ATOM 3317 C CA . LEU A 1 426 ? 28.248 -12.684 -12.853 1.00 37.00 426 LEU A CA 1
ATOM 3318 C C . LEU A 1 426 ? 27.857 -11.200 -12.674 1.00 37.00 426 LEU A C 1
ATOM 3320 O O . LEU A 1 426 ? 27.276 -10.623 -13.583 1.00 37.00 426 LEU A O 1
ATOM 3324 N N . MET A 1 427 ? 28.207 -10.553 -11.558 1.00 41.81 427 MET A N 1
ATOM 3325 C CA . MET A 1 427 ? 27.928 -9.136 -11.270 1.00 41.81 427 MET A CA 1
ATOM 3326 C C . MET A 1 427 ? 29.212 -8.293 -11.310 1.00 41.81 427 MET A C 1
ATOM 3328 O O . MET A 1 427 ? 29.603 -7.661 -10.332 1.00 41.81 427 MET A O 1
ATOM 3332 N N . LYS A 1 428 ? 29.902 -8.277 -12.455 1.00 39.28 428 LYS A N 1
ATOM 3333 C CA . LYS A 1 428 ? 30.930 -7.262 -12.733 1.00 39.28 428 LYS A CA 1
ATOM 3334 C C . LYS A 1 428 ? 30.268 -5.982 -13.254 1.00 39.28 428 LYS A C 1
ATOM 3336 O O . LYS A 1 428 ? 30.375 -5.716 -14.442 1.00 39.28 428 LYS A O 1
ATOM 3341 N N . SER A 1 429 ? 29.606 -5.187 -12.411 1.00 45.72 429 SER A N 1
ATOM 3342 C CA . SER A 1 429 ? 29.245 -3.806 -12.799 1.00 45.72 429 SER A CA 1
ATOM 3343 C C . SER A 1 429 ? 28.621 -2.992 -11.659 1.00 45.72 429 SER A C 1
ATOM 3345 O O . SER A 1 429 ? 27.414 -2.781 -11.651 1.00 45.72 429 SER A O 1
ATOM 3347 N N . ALA A 1 430 ? 29.429 -2.548 -10.695 1.00 49.62 430 ALA A N 1
ATOM 3348 C CA . ALA A 1 430 ? 29.324 -1.238 -10.030 1.00 49.62 430 ALA A CA 1
ATOM 3349 C C . ALA A 1 430 ? 30.321 -1.193 -8.863 1.00 49.62 430 ALA A C 1
ATOM 3351 O O . ALA A 1 430 ? 30.255 -2.019 -7.952 1.00 49.62 430 ALA A O 1
ATOM 3352 N N . THR A 1 431 ? 31.236 -0.224 -8.892 1.00 45.31 431 THR A N 1
ATOM 3353 C CA . THR A 1 431 ? 32.116 0.096 -7.762 1.00 45.31 431 THR A CA 1
ATOM 3354 C C . THR A 1 431 ? 31.893 1.566 -7.405 1.00 45.31 431 THR A C 1
ATOM 3356 O O . THR A 1 431 ? 32.159 2.414 -8.260 1.00 45.31 431 THR A O 1
ATOM 3359 N N . PRO A 1 432 ? 31.435 1.893 -6.180 1.00 57.78 432 PRO A N 1
ATOM 3360 C CA . PRO A 1 432 ? 31.074 0.980 -5.086 1.00 57.78 432 PRO A CA 1
ATOM 3361 C C . PRO A 1 432 ? 29.766 0.198 -5.350 1.00 57.78 432 PRO A C 1
ATOM 3363 O O . PRO A 1 432 ? 29.008 0.574 -6.246 1.00 57.78 432 PRO A O 1
ATOM 3366 N N . PRO A 1 433 ? 29.488 -0.879 -4.584 1.00 59.22 433 PRO A N 1
ATOM 3367 C CA . PRO A 1 433 ? 28.222 -1.606 -4.667 1.00 59.22 433 PRO A CA 1
ATOM 3368 C C . PRO A 1 433 ? 27.028 -0.670 -4.446 1.00 59.22 433 PRO A C 1
ATOM 3370 O O . PRO A 1 433 ? 27.080 0.205 -3.580 1.00 59.22 433 PRO A O 1
ATOM 3373 N N . ALA A 1 434 ? 25.947 -0.866 -5.205 1.00 69.06 434 ALA A N 1
ATOM 3374 C CA . ALA A 1 434 ? 24.725 -0.087 -5.031 1.00 69.06 434 ALA A CA 1
ATOM 3375 C C . ALA A 1 434 ? 24.149 -0.270 -3.614 1.00 69.06 434 ALA A C 1
ATOM 3377 O O . ALA A 1 434 ? 24.141 -1.379 -3.073 1.00 69.06 434 ALA A O 1
ATOM 3378 N N . LYS A 1 435 ? 23.662 0.823 -3.011 1.00 80.88 435 LYS A N 1
ATOM 3379 C CA . LYS A 1 435 ? 22.966 0.782 -1.719 1.00 80.88 435 LYS A CA 1
ATOM 3380 C C . LYS A 1 435 ? 21.632 0.052 -1.895 1.00 80.88 435 LYS A C 1
ATOM 3382 O O . LYS A 1 435 ? 20.841 0.431 -2.751 1.00 80.88 435 LYS A O 1
ATOM 3387 N N . VAL A 1 436 ? 21.385 -0.951 -1.056 1.00 82.94 436 VAL A N 1
ATOM 3388 C CA . VAL A 1 436 ? 20.084 -1.626 -0.959 1.00 82.94 436 VAL A CA 1
ATOM 3389 C C . VAL A 1 436 ? 19.297 -0.987 0.182 1.00 82.94 436 VAL A C 1
ATOM 3391 O O . VAL A 1 436 ? 19.821 -0.824 1.285 1.00 82.94 436 VAL A O 1
ATOM 3394 N N . TYR A 1 437 ? 18.064 -0.583 -0.097 1.00 84.94 437 TYR A N 1
ATOM 3395 C CA . TYR A 1 437 ? 17.132 -0.016 0.875 1.00 84.94 437 TYR A CA 1
ATOM 3396 C C . TYR A 1 437 ? 16.250 -1.123 1.464 1.00 84.94 437 TYR A C 1
ATOM 3398 O O . TYR A 1 437 ? 16.046 -2.159 0.832 1.00 84.94 437 TYR A O 1
ATOM 3406 N N . LYS A 1 438 ? 15.704 -0.918 2.668 1.00 85.19 438 LYS A N 1
ATOM 3407 C CA . LYS A 1 438 ? 14.605 -1.761 3.150 1.00 85.19 438 LYS A CA 1
ATOM 3408 C C . LYS A 1 438 ? 13.309 -1.380 2.436 1.00 85.19 438 LYS A C 1
ATOM 3410 O O . LYS A 1 438 ? 13.114 -0.224 2.062 1.00 85.19 438 LYS A O 1
ATOM 3415 N N . VAL A 1 439 ? 12.427 -2.360 2.262 1.00 84.00 439 VAL A N 1
ATOM 3416 C CA . VAL A 1 439 ? 11.068 -2.141 1.756 1.00 84.00 439 VAL A CA 1
ATOM 3417 C C . VAL A 1 439 ? 10.179 -1.807 2.952 1.00 84.00 439 VAL A C 1
ATOM 3419 O O . VAL A 1 439 ? 9.585 -2.694 3.558 1.00 84.00 439 VAL A O 1
ATOM 3422 N N . GLU A 1 440 ? 10.148 -0.538 3.349 1.00 83.50 440 GLU A N 1
ATOM 3423 C CA . GLU A 1 440 ? 9.433 -0.085 4.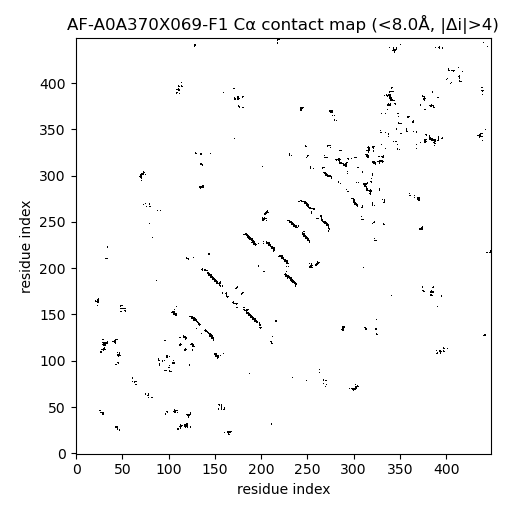547 1.00 83.50 440 GLU A CA 1
ATOM 3424 C C . GLU A 1 440 ? 8.811 1.301 4.354 1.00 83.50 440 GLU A C 1
ATOM 3426 O O . GLU A 1 440 ? 9.340 2.157 3.642 1.00 83.50 440 GLU A O 1
ATOM 3431 N N . ARG A 1 441 ? 7.674 1.532 5.017 1.00 80.31 441 ARG A N 1
ATOM 3432 C CA . ARG A 1 441 ? 6.891 2.765 4.863 1.00 80.31 441 ARG A CA 1
ATOM 3433 C C . ARG A 1 441 ? 7.361 3.923 5.738 1.00 80.31 441 ARG A C 1
ATOM 3435 O O . ARG A 1 441 ? 6.863 5.029 5.555 1.00 80.31 441 ARG A O 1
ATOM 3442 N N . ASP A 1 442 ? 8.302 3.689 6.648 1.00 81.06 442 ASP A N 1
ATOM 3443 C CA . ASP A 1 442 ? 8.879 4.716 7.512 1.00 81.06 442 ASP A CA 1
ATOM 3444 C C . ASP A 1 442 ? 10.310 4.318 7.936 1.00 81.06 442 ASP A C 1
ATOM 3446 O O . ASP A 1 442 ? 10.481 3.287 8.593 1.00 81.06 442 ASP A O 1
ATOM 3450 N N . PRO A 1 443 ? 11.347 5.110 7.595 1.00 79.62 443 PRO A N 1
ATOM 3451 C CA . PRO A 1 443 ? 12.730 4.819 7.962 1.00 79.62 443 PRO A CA 1
ATOM 3452 C C . PRO A 1 443 ? 12.992 4.741 9.468 1.00 79.62 443 PRO A C 1
ATOM 3454 O O . PRO A 1 443 ? 13.982 4.121 9.860 1.00 79.62 443 PRO A O 1
ATOM 3457 N N . ALA A 1 444 ? 12.143 5.344 10.313 1.00 77.81 444 ALA A N 1
ATOM 3458 C CA . ALA A 1 444 ? 12.268 5.250 11.768 1.00 77.81 444 ALA A CA 1
ATOM 3459 C C . ALA A 1 444 ? 12.086 3.808 12.279 1.00 77.81 444 ALA A C 1
ATOM 3461 O O . ALA A 1 444 ? 12.555 3.466 13.362 1.00 77.81 444 ALA A O 1
ATOM 3462 N N . LEU A 1 445 ? 11.474 2.926 11.480 1.00 78.44 445 LEU A N 1
ATOM 3463 C CA . LEU A 1 445 ? 11.348 1.502 11.793 1.00 78.44 445 LEU A CA 1
ATOM 3464 C C . LEU A 1 445 ? 12.690 0.757 11.754 1.00 78.44 445 LEU A C 1
ATOM 3466 O O . LEU A 1 445 ? 12.788 -0.335 12.309 1.00 78.44 445 LEU A O 1
ATOM 3470 N N . ASN A 1 446 ? 13.740 1.336 11.158 1.00 72.06 446 ASN A N 1
ATOM 3471 C CA . ASN A 1 446 ? 15.075 0.735 11.165 1.00 72.06 446 ASN A CA 1
ATOM 3472 C C . ASN A 1 446 ? 15.690 0.607 12.554 1.00 72.06 446 ASN A C 1
ATOM 3474 O O . ASN A 1 446 ? 16.578 -0.222 12.725 1.00 72.06 446 ASN A O 1
ATOM 3478 N N . GLU A 1 447 ? 15.242 1.423 13.506 1.00 70.62 447 GLU A N 1
ATOM 3479 C CA . GLU A 1 447 ? 15.752 1.435 14.877 1.00 70.62 447 GLU A CA 1
ATOM 3480 C C . GLU A 1 447 ? 15.074 0.376 15.762 1.00 70.62 447 GLU A C 1
ATOM 3482 O O . GLU A 1 447 ? 15.519 0.130 16.883 1.00 70.62 447 GLU A O 1
ATOM 3487 N N . LEU A 1 448 ? 14.019 -0.280 15.258 1.00 64.56 448 LEU A N 1
ATOM 3488 C CA . LEU A 1 448 ? 13.386 -1.422 15.909 1.00 64.56 448 LEU A CA 1
ATOM 3489 C C . LEU A 1 448 ? 14.264 -2.658 15.677 1.00 64.56 448 LEU A C 1
ATOM 3491 O O . LEU A 1 448 ? 14.195 -3.282 14.617 1.00 64.56 448 LEU A O 1
ATOM 3495 N N . HIS A 1 449 ? 15.108 -2.986 16.651 1.00 51.81 449 HIS A N 1
ATOM 3496 C CA . HIS A 1 449 ? 15.923 -4.203 16.664 1.00 51.81 449 HIS A CA 1
ATOM 3497 C C . HIS A 1 449 ? 15.388 -5.231 17.653 1.00 51.81 449 HIS A C 1
ATOM 3499 O O . HIS A 1 449 ? 15.070 -4.837 18.799 1.00 51.81 449 HIS A O 1
#

Sequence (449 aa):
MLFAKGGMAGAVAALVMMSAVANAGTFPDYGYQPPASYKGPLFHLSQDYPKALPQGPLPAFFDLLPAKHSNNFEQWRPYMEAVKKYCLEGNVENDWDVQKNPIRHWYHAPWQHYGPLGREGIHGLTKEAQIQKQQLAPTQSATGQTFAVGIYNDIGGYTFGEVWKDPQNPDPSYTSQPNSFHNGTVVCKALFADIDVSQVPFLVQPVLWKAYVTDSFASANREIKEVALIQMDFAVRDTRMPGTGWIFGTFQYNGNMTHKPSWDNLVPVGVMWGNDPENTGNDHTNPKPSITKINPTILESAINPNTSELPPTHLGWNGRLNGPVDNPVSSCLSCHMTAESPQLAPMNPTFQAPDKVPPVGSKEWMRWFQNIDAGVPFSPGALSTDFSLQLAGGIANFYDWKCNQGGVFADGHNACEQARNFRLKLMKSATPPAKVYKVERDPALNELH

Solvent-accessible surface area (backbone atoms only — not comparable to full-atom values): 24349 Å² total; per-residue (Å²): 140,88,89,83,86,89,78,85,86,81,84,84,79,83,79,79,77,78,73,78,75,80,56,59,54,91,67,73,49,42,56,38,79,65,61,88,86,64,83,72,76,64,40,74,59,30,66,88,41,43,92,56,79,75,84,75,83,65,64,76,46,66,78,41,57,55,96,66,89,53,39,55,27,79,60,44,45,66,24,51,56,40,48,50,48,64,60,42,61,40,24,65,86,49,76,58,46,37,75,68,25,84,75,53,66,38,23,42,70,59,47,50,19,58,69,90,50,20,6,13,23,40,73,37,33,26,60,54,31,66,39,54,65,16,28,67,19,74,77,19,74,66,60,27,29,29,32,33,40,57,37,20,30,53,48,35,20,19,50,51,34,62,25,30,42,45,60,91,58,66,40,52,61,62,21,7,65,99,34,35,70,50,72,58,16,38,37,36,28,47,29,28,34,45,56,72,47,92,43,28,84,41,54,38,57,47,42,71,45,75,33,47,38,52,80,44,75,91,46,85,55,65,45,81,40,71,27,30,53,44,36,38,40,37,38,36,31,35,79,86,37,68,59,26,26,35,41,38,35,31,22,37,41,22,16,79,75,71,73,44,61,47,80,83,20,51,33,65,45,33,36,27,44,49,47,46,60,87,67,46,69,57,91,31,50,38,63,59,10,83,51,60,48,77,34,89,84,46,55,34,28,18,54,55,83,51,70,92,65,39,69,45,28,22,33,3,43,37,27,35,48,38,49,67,70,53,66,39,83,29,25,55,63,31,34,25,44,38,13,17,48,65,25,63,51,56,50,40,61,77,74,43,59,82,94,62,41,55,59,87,53,35,76,72,36,35,63,51,22,49,65,57,45,60,4,50,41,72,40,93,91,36,29,2,32,41,48,31,47,57,56,23,30,17,54,51,40,49,51,50,42,38,41,76,69,63,52,66,47,98,88,72,40,29,56,52,61,55,46,43,70,62,39,64,79,72,65,85,80,62,89,73,72,80,66,73,45,77,77,66,78,42,79,76,58,73,75,56,125

Radius of gyration: 24.21 Å; Cα contacts (8 Å, |Δi|>4): 990; chains: 1; bounding box: 70×102×49 Å

Organism: NCBI:txid1927958

Foldseek 3Di:
DDDDDDDDDDDDDDPPPPDPDQDLDDFDQAQAEADPPDDDAWGGFQQPADPDQDDDDFQPLVVLPQPDFWQAFVSCVSSVVSLLCVQPQQCVVVVNSQCRRPPFHKGFAGQQRFDLQMAFTHNRWGWAAKADALLQHVQRGDIKTKIKGKIKGNLQSNLSCQQSSPVLHGDLQCCAPVHHRDANIKMKMWMWMDGDCVRRQQQQAFQWDFTQDAPGPLDSHTDTDITGGFKMKMKGQACVQPLQSIKIWMFGAGCVPPVHHDSVSGHTQWMFRAQLLQPQDQPQQDSNWPARRADNSPTRIHGDPDCVRDPTHGAAGPHEHDGSRADNPAHLCLQLLQLWVQRLDHSALVLDDPVRRDPRSDNVRSLSRGRHYGNHHSDPPTTHNRSDLSNNQSVVSSVVCQQPVVDADPVRHGPVRVVVVVCVVPPPDDVPDRDGDHSGRDPSCVSHD

pLDDT: mean 90.26, std 16.59, range [32.69, 98.94]